Protein AF-0000000066675017 (afdb_homodimer)

Solvent-accessible surface area (backbone atoms only — not comparable to full-atom values): 31216 Å² total; per-residue (Å²): 115,71,67,62,35,51,51,37,35,22,62,74,67,53,55,59,50,81,56,66,42,40,78,42,68,39,85,87,77,62,44,49,36,64,34,86,53,83,74,54,89,58,49,46,47,45,72,41,55,27,87,86,66,33,41,26,35,33,41,37,34,70,38,98,78,40,73,40,33,34,42,41,32,57,40,49,80,50,38,62,60,73,40,48,69,58,49,56,50,49,28,65,74,60,41,21,22,38,38,37,54,26,43,29,43,19,45,77,12,36,66,62,58,34,75,69,43,35,43,34,41,48,52,39,53,53,48,43,39,39,71,74,67,60,48,50,50,61,35,28,30,39,31,8,25,31,63,12,25,34,39,39,36,56,50,42,41,65,49,74,64,36,47,28,37,38,33,36,45,26,54,38,24,54,55,55,50,36,34,89,65,91,68,86,55,91,85,49,42,49,54,35,67,65,33,41,62,55,28,82,36,42,35,35,33,35,29,17,72,52,16,80,69,53,50,41,65,30,35,52,51,51,48,68,53,31,72,34,63,42,84,63,45,75,39,81,76,18,34,70,87,48,47,80,76,38,71,64,43,60,54,50,50,44,51,49,52,51,51,48,51,54,50,46,69,75,53,63,78,71,86,76,77,74,76,65,66,82,67,75,74,64,84,79,58,68,67,80,70,77,71,85,124,116,74,66,62,36,49,49,38,35,22,63,74,67,54,56,58,50,80,56,68,44,40,77,43,65,38,84,87,78,61,43,49,36,64,34,84,52,83,74,54,89,59,49,47,48,46,71,43,56,28,87,85,66,34,42,24,36,31,40,37,34,70,40,97,78,39,74,39,34,36,42,40,31,57,40,49,80,52,38,60,60,74,41,48,68,56,50,56,50,49,30,66,74,60,41,20,21,37,36,37,54,28,44,28,43,19,44,77,13,35,65,62,60,33,74,68,43,34,45,34,40,48,51,40,52,52,47,43,39,38,70,75,67,61,48,51,51,61,36,27,28,39,30,8,25,31,62,13,26,34,38,39,36,57,49,41,39,65,49,74,64,37,48,27,37,38,34,36,45,26,54,39,25,54,55,54,51,38,35,89,65,91,68,88,55,90,85,49,42,50,57,35,69,65,32,42,61,54,28,81,37,42,34,34,35,34,28,17,71,51,16,81,68,54,51,43,65,30,35,54,50,51,50,68,52,34,74,34,64,41,86,62,44,75,37,81,76,19,34,71,86,48,48,80,78,38,72,65,44,60,53,49,50,45,52,49,52,52,52,48,50,54,48,46,69,74,53,62,78,71,87,77,77,74,76,64,66,80,67,77,73,65,85,78,58,68,67,80,68,79,68,86,122

Structure (mmCIF, N/CA/C/O backbone):
data_AF-0000000066675017-model_v1
#
loop_
_entity.id
_entity.type
_entity.pdbx_description
1 polymer 'Alpha/beta-Hydrolases superfamily protein'
#
loop_
_atom_site.group_PDB
_atom_site.id
_atom_site.type_symbol
_atom_site.label_atom_id
_atom_site.label_alt_id
_atom_site.label_comp_id
_atom_site.label_asym_id
_atom_site.label_entity_id
_atom_site.label_seq_id
_atom_site.pdbx_PDB_ins_code
_atom_site.Cartn_x
_atom_site.Cartn_y
_atom_site.Cartn_z
_atom_site.occupancy
_atom_site.B_iso_or_equiv
_atom_site.auth_seq_id
_atom_site.auth_comp_id
_atom_site.auth_asym_id
_atom_site.auth_atom_id
_atom_site.pdbx_PDB_model_num
ATOM 1 N N . MET A 1 1 ? 15.07 6.625 -14.461 1 28.53 1 MET A N 1
ATOM 2 C CA . MET A 1 1 ? 13.773 7.129 -14.023 1 28.53 1 MET A CA 1
ATOM 3 C C . MET A 1 1 ? 12.766 5.992 -13.867 1 28.53 1 MET A C 1
ATOM 5 O O . MET A 1 1 ? 11.938 6.012 -12.953 1 28.53 1 MET A O 1
ATOM 9 N N . GLY A 1 2 ? 12.914 4.969 -14.766 1 36.34 2 GLY A N 1
ATOM 10 C CA . GLY A 1 2 ? 12.109 3.756 -14.812 1 36.34 2 GLY A CA 1
ATOM 11 C C . GLY A 1 2 ? 12.32 2.861 -13.602 1 36.34 2 GLY A C 1
ATOM 12 O O . GLY A 1 2 ? 11.367 2.25 -13.109 1 36.34 2 GLY A O 1
ATOM 13 N N . ASN A 1 3 ? 13.562 2.791 -13.148 1 41.06 3 ASN A N 1
ATOM 14 C CA . ASN A 1 3 ? 13.992 1.862 -12.109 1 41.06 3 ASN A CA 1
ATOM 15 C C . ASN A 1 3 ? 13.539 2.314 -10.727 1 41.06 3 ASN A C 1
ATOM 17 O O . ASN A 1 3 ? 13.188 1.488 -9.883 1 41.06 3 ASN A O 1
ATOM 21 N N . VAL A 1 4 ? 13.523 3.695 -10.5 1 43.34 4 VAL A N 1
ATOM 22 C CA . VAL A 1 4 ? 13.172 4.25 -9.203 1 43.34 4 VAL A CA 1
ATOM 23 C C . VAL A 1 4 ? 11.68 4.055 -8.938 1 43.34 4 VAL A C 1
ATOM 25 O O . VAL A 1 4 ? 11.273 3.764 -7.809 1 43.34 4 VAL A O 1
ATOM 28 N N . THR A 1 5 ? 10.883 4.211 -10.07 1 44.59 5 THR A N 1
ATOM 29 C CA . THR A 1 5 ? 9.43 4.059 -9.992 1 44.59 5 THR A CA 1
ATOM 30 C C . THR A 1 5 ? 9.062 2.646 -9.555 1 44.59 5 THR A C 1
ATOM 32 O O . THR A 1 5 ? 8.172 2.465 -8.711 1 44.59 5 THR A O 1
ATOM 35 N N . SER A 1 6 ? 9.906 1.671 -10.086 1 55.16 6 SER A N 1
ATOM 36 C CA . SER A 1 6 ? 9.641 0.267 -9.797 1 55.16 6 SER A CA 1
ATOM 37 C C . SER A 1 6 ? 9.93 -0.055 -8.328 1 55.16 6 SER A C 1
ATOM 39 O O . SER A 1 6 ? 9.211 -0.837 -7.707 1 55.16 6 SER A O 1
ATOM 41 N N . ASN A 1 7 ? 10.75 0.825 -7.793 1 63.16 7 ASN A N 1
ATOM 42 C CA . ASN A 1 7 ? 11.172 0.498 -6.438 1 63.16 7 ASN A CA 1
ATOM 43 C C . ASN A 1 7 ? 10.156 0.963 -5.402 1 63.16 7 ASN A C 1
ATOM 45 O O . ASN A 1 7 ? 9.852 0.242 -4.449 1 63.16 7 ASN A O 1
ATOM 49 N N . MET A 1 8 ? 9.539 2.107 -5.727 1 66.19 8 MET A N 1
ATOM 50 C CA . MET A 1 8 ? 8.578 2.604 -4.75 1 66.19 8 MET A CA 1
ATOM 51 C C . MET A 1 8 ? 7.289 1.788 -4.785 1 66.19 8 MET A C 1
ATOM 53 O O . MET A 1 8 ? 6.773 1.382 -3.742 1 66.19 8 MET A O 1
ATOM 57 N N . ALA A 1 9 ? 6.879 1.534 -6.004 1 72.94 9 ALA A N 1
ATOM 58 C CA . ALA A 1 9 ? 5.672 0.721 -6.141 1 72.94 9 ALA A CA 1
ATOM 59 C C . ALA A 1 9 ? 5.855 -0.646 -5.488 1 72.94 9 ALA A C 1
ATOM 61 O O . ALA A 1 9 ? 4.934 -1.169 -4.855 1 72.94 9 ALA A O 1
ATOM 62 N N . ALA A 1 10 ? 7.051 -1.146 -5.59 1 76.44 10 ALA A N 1
ATOM 63 C CA . ALA A 1 10 ? 7.359 -2.455 -5.02 1 76.44 10 ALA A CA 1
ATOM 64 C C . ALA A 1 10 ? 7.227 -2.432 -3.498 1 76.44 10 ALA A C 1
ATOM 66 O O . ALA A 1 10 ? 6.73 -3.389 -2.898 1 76.44 10 ALA A O 1
ATOM 67 N N . LYS A 1 11 ? 7.641 -1.407 -2.959 1 74.25 11 LYS A N 1
ATOM 68 C CA . LYS A 1 11 ? 7.594 -1.283 -1.504 1 74.25 11 LYS A CA 1
ATOM 69 C C . LYS A 1 11 ? 6.152 -1.339 -0.997 1 74.25 11 LYS A C 1
ATOM 71 O O . LYS A 1 11 ? 5.898 -1.816 0.111 1 74.25 11 LYS A O 1
ATOM 76 N N . PHE A 1 12 ? 5.305 -0.981 -1.911 1 73.56 12 PHE A N 1
ATOM 77 C CA . PHE A 1 12 ? 3.908 -0.924 -1.495 1 73.56 12 PHE A CA 1
ATOM 78 C C . PHE A 1 12 ? 3.139 -2.135 -2.012 1 73.56 12 PHE A C 1
ATOM 80 O O . PHE A 1 12 ? 2.016 -2.395 -1.575 1 73.56 12 PHE A O 1
ATOM 87 N N . ALA A 1 13 ? 3.793 -2.848 -2.801 1 81 13 ALA A N 1
ATOM 88 C CA . ALA A 1 13 ? 3.125 -3.994 -3.406 1 81 13 ALA A CA 1
ATOM 89 C C . ALA A 1 13 ? 3.475 -5.285 -2.672 1 81 13 ALA A C 1
ATOM 91 O O . ALA A 1 13 ? 2.697 -6.242 -2.682 1 81 13 ALA A O 1
ATOM 92 N N . PHE A 1 14 ? 4.656 -5.312 -2.107 1 88.94 14 PHE A N 1
ATOM 93 C CA . PHE A 1 14 ? 5.145 -6.547 -1.5 1 88.94 14 PHE A CA 1
ATOM 94 C C . PHE A 1 14 ? 5.281 -6.387 0.01 1 88.94 14 PHE A C 1
ATOM 96 O O . PHE A 1 14 ? 5.984 -5.496 0.487 1 88.94 14 PHE A O 1
ATOM 103 N N . PHE A 1 15 ? 4.648 -7.254 0.726 1 84.06 15 PHE A N 1
ATOM 104 C CA . PHE A 1 15 ? 4.676 -7.25 2.184 1 84.06 15 PHE A CA 1
ATOM 105 C C . PHE A 1 15 ? 5.074 -8.617 2.725 1 84.06 15 PHE A C 1
ATOM 107 O O . PHE A 1 15 ? 4.281 -9.281 3.387 1 84.06 15 PHE A O 1
ATOM 114 N N . PRO A 1 16 ? 6.297 -8.977 2.535 1 91.94 16 PRO A N 1
ATOM 115 C CA . PRO A 1 16 ? 6.703 -10.266 3.09 1 91.94 16 PRO A CA 1
ATOM 116 C C . PRO A 1 16 ? 6.547 -10.336 4.605 1 91.94 16 PRO A C 1
ATOM 118 O O . PRO A 1 16 ? 6.914 -9.391 5.312 1 91.94 16 PRO A O 1
ATOM 121 N N . PRO A 1 17 ? 6.012 -11.422 5.098 1 90.19 17 PRO A N 1
ATOM 122 C CA . PRO A 1 17 ? 6.039 -11.609 6.551 1 90.19 17 PRO A CA 1
ATOM 123 C C . PRO A 1 17 ? 7.441 -11.898 7.082 1 90.19 17 PRO A C 1
ATOM 125 O O . PRO A 1 17 ? 8.352 -12.203 6.305 1 90.19 17 PRO A O 1
ATOM 128 N N . PRO A 1 18 ? 7.508 -11.703 8.406 1 90.56 18 PRO A N 1
ATOM 129 C CA . PRO A 1 18 ? 8.742 -12.273 8.945 1 90.56 18 PRO A CA 1
ATOM 130 C C . PRO A 1 18 ? 8.922 -13.75 8.594 1 90.56 18 PRO A C 1
ATOM 132 O O . PRO A 1 18 ? 7.949 -14.508 8.578 1 90.56 18 PRO A O 1
ATOM 135 N N . PRO A 1 19 ? 10.164 -14.062 8.258 1 94.19 19 PRO A N 1
ATOM 136 C CA . PRO A 1 19 ? 10.383 -15.453 7.859 1 94.19 19 PRO A CA 1
ATOM 137 C C . PRO A 1 19 ? 9.891 -16.453 8.906 1 94.19 19 PRO A C 1
ATOM 139 O O . PRO A 1 19 ? 10.133 -16.266 10.102 1 94.19 19 PRO A O 1
ATOM 142 N N . THR A 1 20 ? 9.281 -17.531 8.453 1 94 20 THR A N 1
ATOM 143 C CA . THR A 1 20 ? 8.719 -18.5 9.383 1 94 20 THR A CA 1
ATOM 144 C C . THR A 1 20 ? 9.57 -19.766 9.406 1 94 20 THR A C 1
ATOM 146 O O . THR A 1 20 ? 9.234 -20.734 10.102 1 94 20 THR A O 1
ATOM 149 N N . TYR A 1 21 ? 10.586 -19.828 8.633 1 93.69 21 TYR A N 1
ATOM 150 C CA . TYR A 1 21 ? 11.508 -20.969 8.578 1 93.69 21 TYR A CA 1
ATOM 151 C C . TYR A 1 21 ? 12.914 -20.5 8.227 1 93.69 21 TYR A C 1
ATOM 153 O O . TYR A 1 21 ? 13.133 -19.344 7.891 1 93.69 21 TYR A O 1
ATOM 161 N N . ASP A 1 22 ? 13.844 -21.438 8.43 1 93.06 22 ASP A N 1
ATOM 162 C CA . ASP A 1 22 ? 15.211 -21.266 7.945 1 93.06 22 ASP A CA 1
ATOM 163 C C . ASP A 1 22 ? 15.672 -22.5 7.176 1 93.06 22 ASP A C 1
ATOM 165 O O . ASP A 1 22 ? 14.953 -23.516 7.117 1 93.06 22 ASP A O 1
ATOM 169 N N . VAL A 1 23 ? 16.828 -22.281 6.492 1 94.06 23 VAL A N 1
ATOM 170 C CA . VAL A 1 23 ? 17.344 -23.391 5.695 1 94.06 23 VAL A CA 1
ATOM 171 C C . VAL A 1 23 ? 18.719 -23.812 6.223 1 94.06 23 VAL A C 1
ATOM 173 O O . VAL A 1 23 ? 19.562 -22.969 6.508 1 94.06 23 VAL A O 1
ATOM 176 N N . GLY A 1 24 ? 18.844 -25.062 6.453 1 91.31 24 GLY A N 1
ATOM 177 C CA . GLY A 1 24 ? 20.109 -25.672 6.832 1 91.31 24 GLY A CA 1
ATOM 178 C C . GLY A 1 24 ? 20.453 -26.891 6.016 1 91.31 24 GLY A C 1
ATOM 179 O O . GLY A 1 24 ? 19.672 -27.328 5.164 1 91.31 24 GLY A O 1
ATOM 180 N N . LYS A 1 25 ? 21.688 -27.375 6.227 1 90.5 25 LYS A N 1
ATOM 181 C CA . LYS A 1 25 ? 22.141 -28.578 5.539 1 90.5 25 LYS A CA 1
ATOM 182 C C . LYS A 1 25 ? 22.094 -29.797 6.465 1 90.5 25 LYS A C 1
ATOM 184 O O . LYS A 1 25 ? 22.484 -29.703 7.633 1 90.5 25 LYS A O 1
ATOM 189 N N . ASP A 1 26 ? 21.453 -30.797 5.883 1 85.56 26 ASP A N 1
ATOM 190 C CA . ASP A 1 26 ? 21.5 -32.062 6.605 1 85.56 26 ASP A CA 1
ATOM 191 C C . ASP A 1 26 ? 22.922 -32.594 6.668 1 85.56 26 ASP A C 1
ATOM 193 O O . ASP A 1 26 ? 23.578 -32.75 5.637 1 85.56 26 ASP A O 1
ATOM 197 N N . GLU A 1 27 ? 23.422 -32.906 7.785 1 86.88 27 GLU A N 1
ATOM 198 C CA . GLU A 1 27 ? 24.812 -33.312 7.977 1 86.88 27 GLU A CA 1
ATOM 199 C C . GLU A 1 27 ? 25.078 -34.656 7.312 1 86.88 27 GLU A C 1
ATOM 201 O O . GLU A 1 27 ? 26.172 -34.906 6.82 1 86.88 27 GLU A O 1
ATOM 206 N N . GLU A 1 28 ? 24.156 -35.531 7.281 1 87.31 28 GLU A N 1
ATOM 207 C CA . GLU A 1 28 ? 24.328 -36.875 6.758 1 87.31 28 GLU A CA 1
ATOM 208 C C . GLU A 1 28 ? 24.188 -36.906 5.238 1 87.31 28 GLU A C 1
ATOM 210 O O . GLU A 1 28 ? 25.016 -37.5 4.543 1 87.31 28 GLU A O 1
ATOM 215 N N . THR A 1 29 ? 23.219 -36.25 4.652 1 86.06 29 THR A N 1
ATOM 216 C CA . THR A 1 29 ? 22.891 -36.375 3.236 1 86.06 29 THR A CA 1
ATOM 217 C C . THR A 1 29 ? 23.406 -35.188 2.451 1 86.06 29 THR A C 1
ATOM 219 O O . THR A 1 29 ? 23.547 -35.25 1.227 1 86.06 29 THR A O 1
ATOM 222 N N . GLY A 1 30 ? 23.672 -34.125 3.188 1 88.25 30 GLY A N 1
ATOM 223 C CA . GLY A 1 30 ? 24.109 -32.906 2.529 1 88.25 30 GLY A CA 1
ATOM 224 C C . GLY A 1 30 ? 22.984 -32.156 1.867 1 88.25 30 GLY A C 1
ATOM 225 O O . GLY A 1 30 ? 23.203 -31.094 1.259 1 88.25 30 GLY A O 1
ATOM 226 N N . LYS A 1 31 ? 21.812 -32.656 2.01 1 89.75 31 LYS A N 1
ATOM 227 C CA . LYS A 1 31 ? 20.656 -32.031 1.379 1 89.75 31 LYS A CA 1
ATOM 228 C C . LYS A 1 31 ? 20.156 -30.859 2.211 1 89.75 31 LYS A C 1
ATOM 230 O O . LYS A 1 31 ? 20.312 -30.844 3.434 1 89.75 31 LYS A O 1
ATOM 235 N N . LEU A 1 32 ? 19.578 -29.922 1.501 1 92.94 32 LEU A N 1
ATOM 236 C CA . LEU A 1 32 ? 18.984 -28.781 2.199 1 92.94 32 LEU A CA 1
ATOM 237 C C . LEU A 1 32 ? 17.688 -29.188 2.889 1 92.94 32 LEU A C 1
ATOM 239 O O . LEU A 1 32 ? 16.922 -30 2.363 1 92.94 32 LEU A O 1
ATOM 243 N N . MET A 1 33 ? 17.516 -28.594 4.035 1 90.69 33 MET A N 1
ATOM 244 C CA . MET A 1 33 ? 16.281 -28.875 4.781 1 90.69 33 MET A CA 1
ATOM 245 C C . MET A 1 33 ? 15.812 -27.609 5.512 1 90.69 33 MET A C 1
ATOM 247 O O . MET A 1 33 ? 16.594 -26.703 5.773 1 90.69 33 MET A O 1
ATOM 251 N N . PHE A 1 34 ? 14.484 -27.625 5.754 1 90.62 34 PHE A N 1
ATOM 252 C CA . PHE A 1 34 ? 13.969 -26.531 6.582 1 90.62 34 PHE A CA 1
ATOM 253 C C . PHE A 1 34 ? 14.391 -26.719 8.031 1 90.62 34 PHE A C 1
ATOM 255 O O . PHE A 1 34 ? 14.43 -27.844 8.539 1 90.62 34 PHE A O 1
ATOM 262 N N . THR A 1 35 ? 14.719 -25.672 8.578 1 85.81 35 THR A N 1
ATOM 263 C CA . THR A 1 35 ? 14.953 -25.656 10.016 1 85.81 35 THR A CA 1
ATOM 264 C C . THR A 1 35 ? 13.969 -24.719 10.711 1 85.81 35 THR A C 1
ATOM 266 O O . THR A 1 35 ? 13.547 -23.719 10.133 1 85.81 35 THR A O 1
ATOM 269 N N . GLY A 1 36 ? 13.477 -25.094 11.852 1 77.25 36 GLY A N 1
ATOM 270 C CA . GLY A 1 36 ? 12.539 -24.266 12.602 1 77.25 36 GLY A CA 1
ATOM 271 C C . GLY A 1 36 ? 11.109 -24.781 12.523 1 77.25 36 GLY A C 1
ATOM 272 O O . GLY A 1 36 ? 10.227 -24.281 13.219 1 77.25 36 GLY A O 1
ATOM 273 N N . ILE A 1 37 ? 10.922 -25.641 11.547 1 80.5 37 ILE A N 1
ATOM 274 C CA . ILE A 1 37 ? 9.633 -26.312 11.445 1 80.5 37 ILE A CA 1
ATOM 275 C C . ILE A 1 37 ? 9.844 -27.812 11.289 1 80.5 37 ILE A C 1
ATOM 277 O O . ILE A 1 37 ? 10.961 -28.266 11.039 1 80.5 37 ILE A O 1
ATOM 281 N N . THR A 1 38 ? 8.805 -28.547 11.461 1 74.44 38 THR A N 1
ATOM 282 C CA . THR A 1 38 ? 8.891 -30 11.359 1 74.44 38 THR A CA 1
ATOM 283 C C . THR A 1 38 ? 9.219 -30.422 9.938 1 74.44 38 THR A C 1
ATOM 285 O O . THR A 1 38 ? 8.5 -30.078 8.992 1 74.44 38 THR A O 1
ATOM 288 N N . PRO A 1 39 ? 10.336 -31.016 9.875 1 67.38 39 PRO A N 1
ATOM 289 C CA . PRO A 1 39 ? 10.703 -31.484 8.539 1 67.38 39 PRO A CA 1
ATOM 290 C C . PRO A 1 39 ? 9.695 -32.469 7.957 1 67.38 39 PRO A C 1
ATOM 292 O O . PRO A 1 39 ? 9.133 -33.281 8.695 1 67.38 39 PRO A O 1
ATOM 295 N N . GLU A 1 40 ? 9.391 -32.219 6.785 1 74.69 40 GLU A N 1
ATOM 296 C CA . GLU A 1 40 ? 8.547 -33.156 6.059 1 74.69 40 GLU A CA 1
ATOM 297 C C . GLU A 1 40 ? 9.367 -34.031 5.117 1 74.69 40 GLU A C 1
ATOM 299 O O . GLU A 1 40 ? 10.062 -33.531 4.234 1 74.69 40 GLU A O 1
ATOM 304 N N . LYS A 1 41 ? 9.312 -35.281 5.281 1 72 41 LYS A N 1
ATOM 305 C CA . LYS A 1 41 ? 10.133 -36.25 4.543 1 72 41 LYS A CA 1
ATOM 306 C C . LYS A 1 41 ? 9.82 -36.188 3.049 1 72 41 LYS A C 1
ATOM 308 O O . LYS A 1 41 ? 10.695 -36.469 2.221 1 72 41 LYS A O 1
ATOM 313 N N . SER A 1 42 ? 8.711 -35.844 2.699 1 78.31 42 SER A N 1
ATOM 314 C CA . SER A 1 42 ? 8.297 -35.906 1.3 1 78.31 42 SER A CA 1
ATOM 315 C C . SER A 1 42 ? 8.617 -34.594 0.586 1 78.31 42 SER A C 1
ATOM 317 O O . SER A 1 42 ? 8.219 -34.406 -0.562 1 78.31 42 SER A O 1
ATOM 319 N N . MET A 1 43 ? 9.43 -33.844 1.238 1 90.19 43 MET A N 1
ATOM 320 C CA . MET A 1 43 ? 9.68 -32.531 0.675 1 90.19 43 MET A CA 1
ATOM 321 C C . MET A 1 43 ? 11.164 -32.312 0.384 1 90.19 43 MET A C 1
ATOM 323 O O . MET A 1 43 ? 12.008 -32.562 1.253 1 90.19 43 MET A O 1
ATOM 327 N N . ASP A 1 44 ? 11.539 -32.062 -0.85 1 94.19 44 ASP A N 1
ATOM 328 C CA . ASP A 1 44 ? 12.898 -31.672 -1.224 1 94.19 44 ASP A CA 1
ATOM 329 C C . ASP A 1 44 ? 13.055 -30.156 -1.246 1 94.19 44 ASP A C 1
ATOM 331 O O . ASP A 1 44 ? 12.219 -29.453 -1.81 1 94.19 44 ASP A O 1
ATOM 335 N N . VAL A 1 45 ? 14.109 -29.688 -0.646 1 96.12 45 VAL A N 1
ATOM 336 C CA . VAL A 1 45 ? 14.383 -28.266 -0.589 1 96.12 45 VAL A CA 1
ATOM 337 C C . VAL A 1 45 ? 15.484 -27.906 -1.584 1 96.12 45 VAL A C 1
ATOM 339 O O . VAL A 1 45 ? 16.5 -28.594 -1.66 1 96.12 45 VAL A O 1
ATOM 342 N N . HIS A 1 46 ? 15.266 -26.859 -2.367 1 97.31 46 HIS A N 1
ATOM 343 C CA . HIS A 1 46 ? 16.234 -26.375 -3.346 1 97.31 46 HIS A CA 1
ATOM 344 C C . HIS A 1 46 ? 16.578 -24.922 -3.102 1 97.31 46 HIS A C 1
ATOM 346 O O . HIS A 1 46 ? 15.742 -24.156 -2.6 1 97.31 46 HIS A O 1
ATOM 352 N N . GLN A 1 47 ? 17.75 -24.5 -3.314 1 98.19 47 GLN A N 1
ATOM 353 C CA . GLN A 1 47 ? 18.188 -23.125 -3.475 1 98.19 47 GLN A CA 1
ATOM 354 C C . GLN A 1 47 ? 18.594 -22.828 -4.914 1 98.19 47 GLN A C 1
ATOM 356 O O . GLN A 1 47 ? 19.531 -23.438 -5.434 1 98.19 47 GLN A O 1
ATOM 361 N N . LEU A 1 48 ? 17.922 -21.953 -5.566 1 98.75 48 LEU A N 1
ATOM 362 C CA . LEU A 1 48 ? 18.094 -21.734 -6.996 1 98.75 48 LEU A CA 1
ATOM 363 C C . LEU A 1 48 ? 18.625 -20.312 -7.27 1 98.75 48 LEU A C 1
ATOM 365 O O . LEU A 1 48 ? 18.125 -19.344 -6.688 1 98.75 48 LEU A O 1
ATOM 369 N N . THR A 1 49 ? 19.578 -20.188 -8.164 1 98.69 49 THR A N 1
ATOM 370 C CA . THR A 1 49 ? 20.094 -18.891 -8.578 1 98.69 49 THR A CA 1
ATOM 371 C C . THR A 1 49 ? 19.266 -18.328 -9.734 1 98.69 49 THR A C 1
ATOM 373 O O . THR A 1 49 ? 19.031 -19.016 -10.727 1 98.69 49 THR A O 1
ATOM 376 N N . THR A 1 50 ? 18.844 -17.109 -9.562 1 98.62 50 THR A N 1
ATOM 377 C CA . THR A 1 50 ? 18.031 -16.484 -10.602 1 98.62 50 THR A CA 1
ATOM 378 C C . THR A 1 50 ? 18.891 -15.656 -11.547 1 98.62 50 THR A C 1
ATOM 380 O O . THR A 1 50 ? 20.094 -15.484 -11.312 1 98.62 50 THR A O 1
ATOM 383 N N . LYS A 1 51 ? 18.281 -15.086 -12.602 1 98.06 51 LYS A N 1
ATOM 384 C CA . LYS A 1 51 ? 18.969 -14.273 -13.602 1 98.06 51 LYS A CA 1
ATOM 385 C C . LYS A 1 51 ? 19.578 -13.023 -12.977 1 98.06 51 LYS A C 1
ATOM 387 O O . LYS A 1 51 ? 20.578 -12.508 -13.461 1 98.06 51 LYS A O 1
ATOM 392 N N . SER A 1 52 ? 19 -12.57 -11.922 1 97.12 52 SER A N 1
ATOM 393 C CA . SER A 1 52 ? 19.5 -11.367 -11.266 1 97.12 52 SER A CA 1
ATOM 394 C C . SER A 1 52 ? 20.562 -11.695 -10.227 1 97.12 52 SER A C 1
ATOM 396 O O . SER A 1 52 ? 21.109 -10.805 -9.578 1 97.12 52 SER A O 1
ATOM 398 N N . GLY A 1 53 ? 20.812 -12.938 -10.023 1 98.38 53 GLY A N 1
ATOM 399 C CA . GLY A 1 53 ? 21.844 -13.352 -9.078 1 98.38 53 GLY A CA 1
ATOM 400 C C . GLY A 1 53 ? 21.297 -13.625 -7.688 1 98.38 53 GLY A C 1
ATOM 401 O O . GLY A 1 53 ? 22.047 -14 -6.781 1 98.38 53 GLY A O 1
ATOM 402 N N . ASN A 1 54 ? 20.031 -13.477 -7.484 1 98.5 54 ASN A N 1
ATOM 403 C CA . ASN A 1 54 ? 19.422 -13.812 -6.207 1 98.5 54 ASN A CA 1
ATOM 404 C C . ASN A 1 54 ? 19.328 -15.32 -6.012 1 98.5 54 ASN A C 1
ATOM 406 O O . ASN A 1 54 ? 19.344 -16.078 -6.984 1 98.5 54 ASN A O 1
ATOM 410 N N . LYS A 1 55 ? 19.312 -15.742 -4.75 1 98.69 55 LYS A N 1
ATOM 411 C CA . LYS A 1 55 ? 19.094 -17.141 -4.383 1 98.69 55 LYS A CA 1
ATOM 412 C C . LYS A 1 55 ? 17.703 -17.359 -3.814 1 98.69 55 LYS A C 1
ATOM 414 O O . LYS A 1 55 ? 17.406 -16.922 -2.697 1 98.69 55 LYS A O 1
ATOM 419 N N . VAL A 1 56 ? 16.891 -18.109 -4.523 1 98.75 56 VAL A N 1
ATOM 420 C CA . VAL A 1 56 ? 15.516 -18.312 -4.094 1 98.75 56 VAL A CA 1
ATOM 421 C C . VAL A 1 56 ? 15.336 -19.75 -3.596 1 98.75 56 VAL A C 1
ATOM 423 O O . VAL A 1 56 ? 15.883 -20.688 -4.176 1 98.75 56 VAL A O 1
ATOM 426 N N . ILE A 1 57 ? 14.555 -19.891 -2.545 1 98.56 57 ILE A N 1
ATOM 427 C CA . ILE A 1 57 ? 14.273 -21.188 -1.956 1 98.56 57 ILE A CA 1
ATOM 428 C C . ILE A 1 57 ? 13.016 -21.781 -2.588 1 98.56 57 ILE A C 1
ATOM 430 O O . ILE A 1 57 ? 12 -21.094 -2.729 1 98.56 57 ILE A O 1
ATOM 434 N N . ALA A 1 58 ? 13.078 -23.016 -3.02 1 98.56 58 ALA A N 1
ATOM 435 C CA . ALA A 1 58 ? 11.938 -23.75 -3.574 1 98.56 58 ALA A CA 1
ATOM 436 C C . ALA A 1 58 ? 11.773 -25.094 -2.895 1 98.56 58 ALA A C 1
ATOM 438 O O . ALA A 1 58 ? 12.75 -25.688 -2.418 1 98.56 58 ALA A O 1
ATOM 439 N N . THR A 1 59 ? 10.547 -25.562 -2.816 1 97.56 59 THR A N 1
ATOM 440 C CA . THR A 1 59 ? 10.266 -26.891 -2.264 1 97.56 59 THR A CA 1
ATOM 441 C C . THR A 1 59 ? 9.5 -27.734 -3.273 1 97.56 59 THR A C 1
ATOM 443 O O . THR A 1 59 ? 8.617 -27.234 -3.975 1 97.56 59 THR A O 1
ATOM 446 N N . PHE A 1 60 ? 9.898 -28.984 -3.354 1 97.5 60 PHE A N 1
ATOM 447 C CA . PHE A 1 60 ? 9.227 -29.969 -4.207 1 97.5 60 PHE A CA 1
ATOM 448 C C . PHE A 1 60 ? 8.594 -31.078 -3.369 1 97.5 60 PHE A C 1
ATOM 450 O O . PHE A 1 60 ? 9.289 -31.75 -2.605 1 97.5 60 PHE A O 1
ATOM 457 N N . TRP A 1 61 ? 7.309 -31.188 -3.537 1 96.56 61 TRP A N 1
ATOM 458 C CA . TRP A 1 61 ? 6.504 -32.188 -2.859 1 96.56 61 TRP A CA 1
ATOM 459 C C . TRP A 1 61 ? 6.07 -33.281 -3.832 1 96.56 61 TRP A C 1
ATOM 461 O O . TRP A 1 61 ? 5.184 -33.062 -4.66 1 96.56 61 TRP A O 1
ATOM 471 N N . LYS A 1 62 ? 6.609 -34.469 -3.576 1 94.88 62 LYS A N 1
ATOM 472 C CA . LYS A 1 62 ? 6.383 -35.531 -4.527 1 94.88 62 LYS A CA 1
ATOM 473 C C . LYS A 1 62 ? 5.195 -36.406 -4.105 1 94.88 62 LYS A C 1
ATOM 475 O O . LYS A 1 62 ? 5.02 -36.688 -2.92 1 94.88 62 LYS A O 1
ATOM 480 N N . HIS A 1 63 ? 4.445 -36.75 -5.055 1 95 63 HIS A N 1
ATOM 481 C CA . HIS A 1 63 ? 3.424 -37.781 -4.914 1 95 63 HIS A CA 1
ATOM 482 C C . HIS A 1 63 ? 3.748 -39 -5.773 1 95 63 HIS A C 1
ATOM 484 O O . HIS A 1 63 ? 4.074 -38.844 -6.953 1 95 63 HIS A O 1
ATOM 490 N N . PRO A 1 64 ? 3.682 -40.188 -5.246 1 91.69 64 PRO A N 1
ATOM 491 C CA . PRO A 1 64 ? 4.129 -41.375 -5.949 1 91.69 64 PRO A CA 1
ATOM 492 C C . PRO A 1 64 ? 3.334 -41.656 -7.223 1 91.69 64 PRO A C 1
ATOM 494 O O . PRO A 1 64 ? 3.869 -42.219 -8.188 1 91.69 64 PRO A O 1
ATOM 497 N N . PHE A 1 65 ? 2.131 -41.281 -7.301 1 91.19 65 PHE A N 1
ATOM 498 C CA . PHE A 1 65 ? 1.308 -41.594 -8.461 1 91.19 65 PHE A CA 1
ATOM 499 C C . PHE A 1 65 ? 0.859 -40.312 -9.164 1 91.19 65 PHE A C 1
ATOM 501 O O . PHE A 1 65 ? -0.227 -40.281 -9.75 1 91.19 65 PHE A O 1
ATOM 508 N N . SER A 1 66 ? 1.715 -39.312 -9.117 1 92.12 66 SER A N 1
ATOM 509 C CA . SER A 1 66 ? 1.314 -38.031 -9.672 1 92.12 66 SER A CA 1
ATOM 510 C C . SER A 1 66 ? 1.313 -38.062 -11.195 1 92.12 66 SER A C 1
ATOM 512 O O . SER A 1 66 ? 2.195 -38.656 -11.812 1 92.12 66 SER A O 1
ATOM 514 N N . ARG A 1 67 ? 0.283 -37.5 -11.68 1 88.12 67 ARG A N 1
ATOM 515 C CA . ARG A 1 67 ? 0.263 -37.312 -13.133 1 88.12 67 ARG A CA 1
ATOM 516 C C . ARG A 1 67 ? 0.726 -35.906 -13.508 1 88.12 67 ARG A C 1
ATOM 518 O O . ARG A 1 67 ? 1.309 -35.719 -14.578 1 88.12 67 ARG A O 1
ATOM 525 N N . PHE A 1 68 ? 0.377 -34.969 -12.742 1 97.75 68 PHE A N 1
ATOM 526 C CA . PHE A 1 68 ? 0.718 -33.594 -13.031 1 97.75 68 PHE A CA 1
ATOM 527 C C . PHE A 1 68 ? 1.549 -33 -11.906 1 97.75 68 PHE A C 1
ATOM 529 O O . PHE A 1 68 ? 1.595 -33.531 -10.805 1 97.75 68 PHE A O 1
ATOM 536 N N . THR A 1 69 ? 2.264 -31.938 -12.211 1 98.62 69 THR A N 1
ATOM 537 C CA . THR A 1 69 ? 2.988 -31.125 -11.25 1 98.62 69 THR A CA 1
ATOM 538 C C . THR A 1 69 ? 2.406 -29.703 -11.188 1 98.62 69 THR A C 1
ATOM 540 O O . THR A 1 69 ? 2.281 -29.047 -12.219 1 98.62 69 THR A O 1
ATOM 543 N N . LEU A 1 70 ? 1.997 -29.328 -10.008 1 98.81 70 LEU A N 1
ATOM 544 C CA . LEU A 1 70 ? 1.523 -27.984 -9.758 1 98.81 70 LEU A CA 1
ATOM 545 C C . LEU A 1 70 ? 2.686 -27.047 -9.414 1 98.81 70 LEU A C 1
ATOM 547 O O . LEU A 1 70 ? 3.396 -27.266 -8.43 1 98.81 70 LEU A O 1
ATOM 551 N N . LEU A 1 71 ? 2.957 -26.078 -10.242 1 98.94 71 LEU A N 1
ATOM 552 C CA . LEU A 1 71 ? 3.867 -25 -9.883 1 98.94 71 LEU A CA 1
ATOM 553 C C . LEU A 1 71 ? 3.109 -23.844 -9.234 1 98.94 71 LEU A C 1
ATOM 555 O O . LEU A 1 71 ? 2.432 -23.078 -9.93 1 98.94 71 LEU A O 1
ATOM 559 N N . TYR A 1 72 ? 3.254 -23.719 -7.949 1 98.88 72 TYR A N 1
ATOM 560 C CA . TYR A 1 72 ? 2.412 -22.875 -7.109 1 98.88 72 TYR A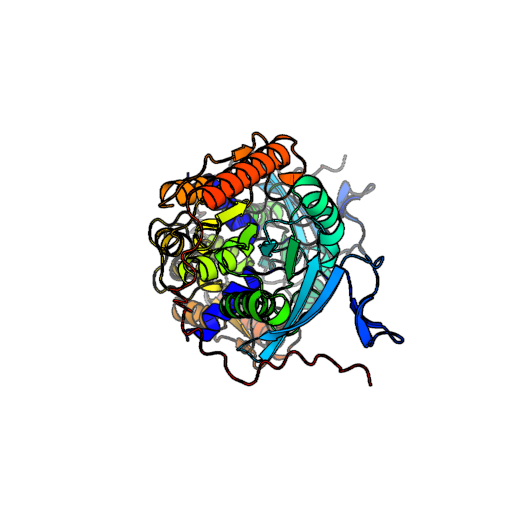 CA 1
ATOM 561 C C . TYR A 1 72 ? 3.127 -21.578 -6.75 1 98.88 72 TYR A C 1
ATOM 563 O O . TYR A 1 72 ? 4.121 -21.594 -6.02 1 98.88 72 TYR A O 1
ATOM 571 N N . SER A 1 73 ? 2.631 -20.453 -7.242 1 98.88 73 SER A N 1
ATOM 572 C CA . SER A 1 73 ? 3.066 -19.125 -6.824 1 98.88 73 SER A CA 1
ATOM 573 C C . SER A 1 73 ? 2.162 -18.562 -5.73 1 98.88 73 SER A C 1
ATOM 575 O O . SER A 1 73 ? 1.011 -18.203 -5.992 1 98.88 73 SER A O 1
ATOM 577 N N . HIS A 1 74 ? 2.715 -18.438 -4.531 1 98.56 74 HIS A N 1
ATOM 578 C CA . HIS A 1 74 ? 1.9 -18.109 -3.367 1 98.56 74 HIS A CA 1
ATOM 579 C C . HIS A 1 74 ? 1.562 -16.625 -3.328 1 98.56 74 HIS A C 1
ATOM 581 O O . HIS A 1 74 ? 2.074 -15.844 -4.137 1 98.56 74 HIS A O 1
ATOM 587 N N . GLY A 1 75 ? 0.668 -16.266 -2.395 1 97.69 75 GLY A N 1
ATOM 588 C CA . GLY A 1 75 ? 0.238 -14.883 -2.229 1 97.69 75 GLY A CA 1
ATOM 589 C C . GLY A 1 75 ? 1.242 -14.031 -1.473 1 97.69 75 GLY A C 1
ATOM 590 O O . GLY A 1 75 ? 2.289 -14.531 -1.049 1 97.69 75 GLY A O 1
ATOM 591 N N . ASN A 1 76 ? 0.904 -12.812 -1.286 1 94.38 76 ASN A N 1
ATOM 592 C CA . ASN A 1 76 ? 1.828 -11.797 -0.795 1 94.38 76 ASN A CA 1
ATOM 593 C C . ASN A 1 76 ? 2.199 -12.031 0.665 1 94.38 76 ASN A C 1
ATOM 595 O O . ASN A 1 76 ? 3.359 -11.875 1.05 1 94.38 76 ASN A O 1
ATOM 599 N N . ALA A 1 77 ? 1.228 -12.32 1.521 1 91.31 77 ALA A N 1
ATOM 600 C CA . ALA A 1 77 ? 1.429 -12.367 2.967 1 91.31 77 ALA A CA 1
ATOM 601 C C . ALA A 1 77 ? 1.757 -13.781 3.436 1 91.31 77 ALA A C 1
ATOM 603 O O . ALA A 1 77 ? 1.242 -14.234 4.457 1 91.31 77 ALA A O 1
ATOM 604 N N . ALA A 1 78 ? 2.529 -14.477 2.662 1 95.62 78 ALA A N 1
ATOM 605 C CA . ALA A 1 78 ? 2.904 -15.844 3.004 1 95.62 78 ALA A CA 1
ATOM 606 C C . ALA A 1 78 ? 4.352 -16.125 2.615 1 95.62 78 ALA A C 1
ATOM 608 O O . ALA A 1 78 ? 4.961 -15.367 1.863 1 95.62 78 ALA A O 1
ATOM 609 N N . ASP A 1 79 ? 4.883 -17.156 3.24 1 96.81 79 ASP A N 1
ATOM 610 C CA . ASP A 1 79 ? 6.098 -17.797 2.752 1 96.81 79 ASP A CA 1
ATOM 611 C C . ASP A 1 79 ? 5.973 -19.328 2.803 1 96.81 79 ASP A C 1
ATOM 613 O O . ASP A 1 79 ? 4.922 -19.859 3.172 1 96.81 79 ASP A O 1
ATOM 617 N N . LEU A 1 80 ? 6.957 -20.031 2.416 1 97.5 80 LEU A N 1
ATOM 618 C CA . LEU A 1 80 ? 6.887 -21.469 2.25 1 97.5 80 LEU A CA 1
ATOM 619 C C . LEU A 1 80 ? 6.598 -22.156 3.582 1 97.5 80 LEU A C 1
ATOM 621 O O . LEU A 1 80 ? 5.938 -23.203 3.621 1 97.5 80 LEU A O 1
ATOM 625 N N . GLY A 1 81 ? 7.156 -21.609 4.641 1 95.62 81 GLY A N 1
ATOM 626 C CA . GLY A 1 81 ? 6.871 -22.203 5.941 1 95.62 81 GLY A CA 1
ATOM 627 C C . GLY A 1 81 ? 5.395 -22.219 6.277 1 95.62 81 GLY A C 1
ATOM 628 O O . GLY A 1 81 ? 4.895 -23.188 6.848 1 95.62 81 GLY A O 1
ATOM 629 N N . GLN A 1 82 ? 4.695 -21.25 5.879 1 94.88 82 GLN A N 1
ATOM 630 C CA . GLN A 1 82 ? 3.271 -21.125 6.168 1 94.88 82 GLN A CA 1
ATOM 631 C C . GLN A 1 82 ? 2.438 -21.984 5.219 1 94.88 82 GLN A C 1
ATOM 633 O O . GLN A 1 82 ? 1.253 -22.219 5.469 1 94.88 82 GLN A O 1
ATOM 638 N N . MET A 1 83 ? 3.021 -22.438 4.117 1 95.81 83 MET A N 1
ATOM 639 C CA . MET A 1 83 ? 2.275 -23.141 3.078 1 95.81 83 MET A CA 1
ATOM 640 C C . MET A 1 83 ? 2.312 -24.641 3.311 1 95.81 83 MET A C 1
ATOM 642 O O . MET A 1 83 ? 1.588 -25.391 2.656 1 95.81 83 MET A O 1
ATOM 646 N N . VAL A 1 84 ? 3.033 -25.141 4.273 1 94.75 84 VAL A N 1
ATOM 647 C CA . VAL A 1 84 ? 3.334 -26.547 4.457 1 94.75 84 VAL A CA 1
ATOM 648 C C . VAL A 1 84 ? 2.035 -27.344 4.59 1 94.75 84 VAL A C 1
ATOM 650 O O . VAL A 1 84 ? 1.811 -28.312 3.857 1 94.75 84 VAL A O 1
ATOM 653 N N . ASP A 1 85 ? 1.164 -26.938 5.453 1 93.69 85 ASP A N 1
ATOM 654 C CA . ASP A 1 85 ? -0.068 -27.672 5.691 1 93.69 85 ASP A CA 1
ATOM 655 C C . ASP A 1 85 ? -0.939 -27.719 4.438 1 93.69 85 ASP A C 1
ATOM 657 O O . ASP A 1 85 ? -1.547 -28.734 4.129 1 93.69 85 ASP A O 1
ATOM 661 N N . LEU A 1 86 ? -1.002 -26.641 3.803 1 96.38 86 LEU A N 1
ATOM 662 C CA . LEU A 1 86 ? -1.804 -26.562 2.586 1 96.38 86 LEU A CA 1
ATOM 663 C C . LEU A 1 86 ? -1.271 -27.531 1.529 1 96.38 86 LEU A C 1
ATOM 665 O O . LEU A 1 86 ? -2.045 -28.234 0.873 1 96.38 86 LEU A O 1
ATOM 669 N N . PHE A 1 87 ? 0.013 -27.625 1.356 1 96.69 87 PHE A N 1
ATOM 670 C CA . PHE A 1 87 ? 0.61 -28.453 0.316 1 96.69 87 PHE A CA 1
ATOM 671 C C . PHE A 1 87 ? 0.437 -29.938 0.639 1 96.69 87 PHE A C 1
ATOM 673 O O . PHE A 1 87 ? 0.242 -30.75 -0.262 1 96.69 87 PHE A O 1
ATOM 680 N N . ILE A 1 88 ? 0.54 -30.234 1.913 1 94.62 88 ILE A N 1
ATOM 681 C CA . ILE A 1 88 ? 0.267 -31.609 2.318 1 94.62 88 ILE A CA 1
ATOM 682 C C . ILE A 1 88 ? -1.151 -31.984 1.907 1 94.62 88 ILE A C 1
ATOM 684 O O . ILE A 1 88 ? -1.364 -33.062 1.314 1 94.62 88 ILE A O 1
ATOM 688 N N . GLU A 1 89 ? -2.055 -31.109 2.135 1 95.44 89 GLU A N 1
ATOM 689 C CA . GLU A 1 89 ? -3.457 -31.375 1.835 1 95.44 89 GLU A CA 1
ATOM 690 C C . GLU A 1 89 ? -3.699 -31.438 0.329 1 95.44 89 GLU A C 1
ATOM 692 O O . GLU A 1 89 ? -4.328 -32.375 -0.171 1 95.44 89 GLU A O 1
ATOM 697 N N . LEU A 1 90 ? -3.234 -30.469 -0.386 1 97.12 90 LEU A N 1
ATOM 698 C CA . LEU A 1 90 ? -3.453 -30.422 -1.827 1 97.12 90 LEU A CA 1
ATOM 699 C C . LEU A 1 90 ? -2.818 -31.609 -2.523 1 97.12 90 LEU A C 1
ATOM 701 O O . LEU A 1 90 ? -3.426 -32.219 -3.41 1 97.12 90 LEU A O 1
ATOM 705 N N . ARG A 1 91 ? -1.628 -31.938 -2.15 1 96.38 91 ARG A N 1
ATOM 706 C CA . ARG A 1 91 ? -0.933 -33.094 -2.717 1 96.38 91 ARG A CA 1
ATOM 707 C C . ARG A 1 91 ? -1.75 -34.344 -2.537 1 96.38 91 ARG A C 1
ATOM 709 O O . ARG A 1 91 ? -1.919 -35.125 -3.48 1 96.38 91 ARG A O 1
ATOM 716 N N . ALA A 1 92 ? -2.238 -34.531 -1.36 1 94.81 92 ALA A N 1
ATOM 717 C CA . ALA A 1 92 ? -2.988 -35.75 -1.033 1 94.81 92 ALA A CA 1
ATOM 718 C C . ALA A 1 92 ? -4.316 -35.781 -1.784 1 94.81 92 ALA A C 1
ATOM 720 O O . ALA A 1 92 ? -4.668 -36.812 -2.381 1 94.81 92 ALA A O 1
ATOM 721 N N . HIS A 1 93 ? -5.016 -34.719 -1.829 1 96.31 93 HIS A N 1
ATOM 722 C CA . HIS A 1 93 ? -6.375 -34.719 -2.361 1 96.31 93 HIS A CA 1
ATOM 723 C C . HIS A 1 93 ? -6.367 -34.688 -3.885 1 96.31 93 HIS A C 1
ATOM 725 O O . HIS A 1 93 ? -7.27 -35.219 -4.527 1 96.31 93 HIS A O 1
ATOM 731 N N . LEU A 1 94 ? -5.355 -34.062 -4.449 1 97.81 94 LEU A N 1
ATOM 732 C CA . LEU A 1 94 ? -5.344 -33.875 -5.898 1 97.81 94 LEU A CA 1
ATOM 733 C C . LEU A 1 94 ? -4.414 -34.875 -6.559 1 97.81 94 LEU A C 1
ATOM 735 O O . LEU A 1 94 ? -4.418 -35.031 -7.785 1 97.81 94 LEU A O 1
ATOM 739 N N . ARG A 1 95 ? -3.609 -35.594 -5.773 1 96.56 95 ARG A N 1
ATOM 740 C CA . ARG A 1 95 ? -2.648 -36.562 -6.273 1 96.56 95 ARG A CA 1
ATOM 741 C C . ARG A 1 95 ? -1.71 -35.938 -7.301 1 96.56 95 ARG A C 1
ATOM 743 O O . ARG A 1 95 ? -1.554 -36.469 -8.406 1 96.56 95 ARG A O 1
ATOM 750 N N . VAL A 1 96 ? -1.099 -34.844 -6.883 1 97.94 96 VAL A N 1
ATOM 751 C CA . VAL A 1 96 ? -0.174 -34.094 -7.738 1 97.94 96 VAL A CA 1
ATOM 752 C C . VAL A 1 96 ? 1.141 -33.875 -6.996 1 97.94 96 VAL A C 1
ATOM 754 O O . VAL A 1 96 ? 1.178 -33.875 -5.766 1 97.94 96 VAL A O 1
ATOM 757 N N . ASN A 1 97 ? 2.262 -33.719 -7.797 1 97.94 97 ASN A N 1
ATOM 758 C CA . ASN A 1 97 ? 3.436 -33.062 -7.238 1 97.94 97 ASN A CA 1
ATOM 759 C C . ASN A 1 97 ? 3.205 -31.562 -7.07 1 97.94 97 ASN A C 1
ATOM 761 O O . ASN A 1 97 ? 2.414 -30.969 -7.805 1 97.94 97 ASN A O 1
ATOM 765 N N . ILE A 1 98 ? 3.859 -31.016 -6.105 1 98.5 98 ILE A N 1
ATOM 766 C CA . ILE A 1 98 ? 3.779 -29.562 -5.934 1 98.5 98 ILE A CA 1
ATOM 767 C C . ILE A 1 98 ? 5.188 -28.969 -5.855 1 98.5 98 ILE A C 1
ATOM 769 O O . ILE A 1 98 ? 6.023 -29.453 -5.082 1 98.5 98 ILE A O 1
ATOM 773 N N . MET A 1 99 ? 5.496 -28.062 -6.723 1 98.75 99 MET A N 1
ATOM 774 C CA . MET A 1 99 ? 6.664 -27.203 -6.613 1 98.75 99 MET A CA 1
ATOM 775 C C . MET A 1 99 ? 6.254 -25.781 -6.254 1 98.75 99 MET A C 1
ATOM 777 O O . MET A 1 99 ? 5.387 -25.188 -6.902 1 98.75 99 MET A O 1
ATOM 781 N N . SER A 1 100 ? 6.742 -25.25 -5.18 1 98.75 100 SER A N 1
ATOM 782 C CA . SER A 1 100 ? 6.527 -23.844 -4.797 1 98.75 100 SER A CA 1
ATOM 783 C C . SER A 1 100 ? 7.836 -23.172 -4.41 1 98.75 100 SER A C 1
ATOM 785 O O . SER A 1 100 ? 8.875 -23.828 -4.297 1 98.75 100 SER A O 1
ATOM 787 N N . TYR A 1 101 ? 7.785 -21.859 -4.27 1 98.88 101 TYR A N 1
ATOM 788 C CA . TYR A 1 101 ? 9 -21.094 -4.043 1 98.88 101 TYR A CA 1
ATOM 789 C C . TYR A 1 101 ? 8.695 -19.781 -3.338 1 98.88 101 TYR A C 1
ATOM 791 O O . TYR A 1 101 ? 7.574 -19.281 -3.414 1 98.88 101 TYR A O 1
ATOM 799 N N . ASP A 1 102 ? 9.68 -19.344 -2.562 1 98.81 102 ASP A N 1
ATOM 800 C CA . ASP A 1 102 ? 9.625 -17.984 -2.045 1 98.81 102 ASP A CA 1
ATOM 801 C C . ASP A 1 102 ? 10.25 -17 -3.027 1 98.81 102 ASP A C 1
ATOM 803 O O . ASP A 1 102 ? 11.312 -17.266 -3.596 1 98.81 102 ASP A O 1
ATOM 807 N N . TYR A 1 103 ? 9.578 -15.891 -3.229 1 98.69 103 TYR A N 1
ATOM 808 C CA . TYR A 1 103 ? 10.109 -14.836 -4.082 1 98.69 103 TYR A CA 1
ATOM 809 C C . TYR A 1 103 ? 11.383 -14.25 -3.488 1 98.69 103 TYR A C 1
ATOM 811 O O . TYR A 1 103 ? 11.641 -14.383 -2.289 1 98.69 103 TYR A O 1
ATOM 819 N N . SER A 1 104 ? 12.203 -13.625 -4.391 1 98.44 104 SER A N 1
ATOM 820 C CA . SER A 1 104 ? 13.273 -12.781 -3.875 1 98.44 104 SER A CA 1
ATOM 821 C C . SER A 1 104 ? 12.773 -11.883 -2.746 1 98.44 104 SER A C 1
ATOM 823 O O . SER A 1 104 ? 11.727 -11.242 -2.873 1 98.44 104 SER A O 1
ATOM 825 N N . GLY A 1 105 ? 13.508 -12.008 -1.588 1 97.25 105 GLY A N 1
ATOM 826 C CA . GLY A 1 105 ? 13.148 -11.172 -0.453 1 97.25 105 GLY A CA 1
ATOM 827 C C . GLY A 1 105 ? 12.164 -11.828 0.487 1 97.25 105 GLY A C 1
ATOM 828 O O . GLY A 1 105 ? 11.836 -11.281 1.54 1 97.25 105 GLY A O 1
ATOM 829 N N . TYR A 1 106 ? 11.617 -12.945 0.203 1 97.94 106 TYR A N 1
ATOM 830 C CA . TYR A 1 106 ? 10.672 -13.672 1.045 1 97.94 106 TYR A CA 1
ATOM 831 C C . TYR A 1 106 ? 11.352 -14.852 1.732 1 97.94 106 TYR A C 1
ATOM 833 O O . TYR A 1 106 ? 12.227 -15.492 1.151 1 97.94 106 TYR A O 1
ATOM 841 N N . GLY A 1 107 ? 10.836 -15.18 2.9 1 97.19 107 GLY A N 1
ATOM 842 C CA . GLY A 1 107 ? 11.383 -16.328 3.611 1 97.19 107 GLY A CA 1
ATOM 843 C C . GLY A 1 107 ? 12.898 -16.297 3.701 1 97.19 107 GLY A C 1
ATOM 844 O O . GLY A 1 107 ? 13.484 -15.297 4.117 1 97.19 107 GLY A O 1
ATOM 845 N N . ALA A 1 108 ? 13.5 -17.406 3.303 1 97.31 108 ALA A N 1
ATOM 846 C CA . ALA A 1 108 ? 14.953 -17.516 3.367 1 97.31 108 ALA A CA 1
ATOM 847 C C . ALA A 1 108 ? 15.586 -17.156 2.029 1 97.31 108 ALA A C 1
ATOM 849 O O . ALA A 1 108 ? 16.797 -17.359 1.831 1 97.31 108 ALA A O 1
ATOM 850 N N . SER A 1 109 ? 14.805 -16.641 1.024 1 98.5 109 SER A N 1
ATOM 851 C CA . SER A 1 109 ? 15.328 -16.188 -0.257 1 98.5 109 SER A CA 1
ATOM 852 C C . SER A 1 109 ? 16.047 -14.852 -0.117 1 98.5 109 SER A C 1
ATOM 854 O O . SER A 1 109 ? 15.641 -14.008 0.692 1 98.5 109 SER A O 1
ATOM 856 N N . THR A 1 110 ? 17.078 -14.633 -0.909 1 98.19 110 THR A N 1
ATOM 857 C CA . THR A 1 110 ? 17.828 -13.383 -0.863 1 98.19 110 THR A CA 1
ATOM 858 C C . THR A 1 110 ? 17.266 -12.375 -1.861 1 98.19 110 THR A C 1
ATOM 860 O O . THR A 1 110 ? 16.406 -12.719 -2.676 1 98.19 110 THR A O 1
ATOM 863 N N . GLY A 1 111 ? 17.75 -11.102 -1.745 1 96.75 111 GLY A N 1
ATOM 864 C CA . GLY A 1 111 ? 17.359 -10.055 -2.68 1 96.75 111 GLY A CA 1
ATOM 865 C C . GLY A 1 111 ? 16.141 -9.273 -2.232 1 96.75 111 GLY A C 1
ATOM 866 O O . GLY A 1 111 ? 15.711 -9.383 -1.08 1 96.75 111 GLY A O 1
ATOM 867 N N . LYS A 1 112 ? 15.562 -8.406 -3.178 1 93.62 112 LYS A N 1
ATOM 868 C CA . LYS A 1 112 ? 14.383 -7.582 -2.926 1 93.62 112 LYS A CA 1
ATOM 869 C C . LYS A 1 112 ? 13.211 -8.008 -3.807 1 93.62 112 LYS A C 1
ATOM 871 O O . LYS A 1 112 ? 13.398 -8.359 -4.973 1 93.62 112 LYS A O 1
ATOM 876 N N . PRO A 1 113 ? 12.109 -7.969 -3.166 1 95.75 113 PRO A N 1
ATOM 877 C CA . PRO A 1 113 ? 10.953 -8.297 -4.008 1 95.75 113 PRO A CA 1
ATOM 878 C C . PRO A 1 113 ? 10.602 -7.184 -4.988 1 95.75 113 PRO A C 1
ATOM 880 O O . PRO A 1 113 ? 10.438 -6.031 -4.586 1 95.75 113 PRO A O 1
ATOM 883 N N . THR A 1 114 ? 10.617 -7.445 -6.23 1 93.75 114 THR A N 1
ATOM 884 C CA . THR A 1 114 ? 10.156 -6.59 -7.32 1 93.75 114 THR A CA 1
ATOM 885 C C . THR A 1 114 ? 9.43 -7.41 -8.383 1 93.75 114 THR A C 1
ATOM 887 O O . THR A 1 114 ? 9.555 -8.633 -8.422 1 93.75 114 THR A O 1
ATOM 890 N N . GLU A 1 115 ? 8.68 -6.723 -9.195 1 95.56 115 GLU A N 1
ATOM 891 C CA . GLU A 1 115 ? 7.996 -7.41 -10.281 1 95.56 115 GLU A CA 1
ATOM 892 C C . GLU A 1 115 ? 8.984 -8.203 -11.141 1 95.56 115 GLU A C 1
ATOM 894 O O . GLU A 1 115 ? 8.773 -9.391 -11.391 1 95.56 115 GLU A O 1
ATOM 899 N N . LEU A 1 116 ? 10 -7.605 -11.523 1 96.19 116 LEU A N 1
ATOM 900 C CA . LEU A 1 116 ? 10.992 -8.234 -12.391 1 96.19 116 LEU A CA 1
ATOM 901 C C . LEU A 1 116 ? 11.633 -9.43 -11.703 1 96.19 116 LEU A C 1
ATOM 903 O O . LEU A 1 116 ? 11.812 -10.492 -12.312 1 96.19 116 LEU A O 1
ATOM 907 N N . ASN A 1 117 ? 11.953 -9.266 -10.445 1 97.69 117 ASN A N 1
ATOM 908 C CA . ASN A 1 117 ? 12.57 -10.375 -9.727 1 97.69 117 ASN A CA 1
ATOM 909 C C . ASN A 1 117 ? 11.633 -11.57 -9.617 1 97.69 117 ASN A C 1
ATOM 911 O O . ASN A 1 117 ? 12.07 -12.719 -9.68 1 97.69 117 ASN A O 1
ATOM 915 N N . THR A 1 118 ? 10.359 -11.32 -9.461 1 98.56 118 THR A N 1
ATOM 916 C CA . THR A 1 118 ? 9.438 -12.445 -9.375 1 98.56 118 THR A CA 1
ATOM 917 C C . THR A 1 118 ? 9.391 -13.203 -10.703 1 98.56 118 THR A C 1
ATOM 919 O O . THR A 1 118 ? 9.172 -14.414 -10.719 1 98.56 118 THR A O 1
ATOM 922 N N . TYR A 1 119 ? 9.555 -12.531 -11.805 1 98.69 119 TYR A N 1
ATOM 923 C CA . TYR A 1 119 ? 9.617 -13.188 -13.109 1 98.69 119 TYR A CA 1
ATOM 924 C C . TYR A 1 119 ? 10.852 -14.078 -13.211 1 98.69 119 TYR A C 1
ATOM 926 O O . TYR A 1 119 ? 10.758 -15.234 -13.641 1 98.69 119 TYR A O 1
ATOM 934 N N . TYR A 1 120 ? 11.938 -13.539 -12.75 1 98.81 120 TYR A N 1
ATOM 935 C CA . TYR A 1 120 ? 13.164 -14.328 -12.758 1 98.81 120 TYR A CA 1
ATOM 936 C C . TYR A 1 120 ? 13.055 -15.523 -11.812 1 98.81 120 TYR A C 1
ATOM 938 O O . TYR A 1 120 ? 13.57 -16.594 -12.102 1 98.81 120 TYR A O 1
ATOM 946 N N . ASP A 1 121 ? 12.391 -15.305 -10.719 1 98.88 121 ASP A N 1
ATOM 947 C CA . ASP A 1 121 ? 12.219 -16.375 -9.734 1 98.88 121 ASP A CA 1
ATOM 948 C C . ASP A 1 121 ? 11.461 -17.547 -10.328 1 98.88 121 ASP A C 1
ATOM 950 O O . ASP A 1 121 ? 11.922 -18.688 -10.266 1 98.88 121 ASP A O 1
ATOM 954 N N . ILE A 1 122 ? 10.336 -17.297 -10.922 1 98.94 122 ILE A N 1
ATOM 955 C CA . ILE A 1 122 ? 9.531 -18.406 -11.43 1 98.94 122 ILE A CA 1
ATOM 956 C C . ILE A 1 122 ? 10.25 -19.078 -12.594 1 98.94 122 ILE A C 1
ATOM 958 O O . ILE A 1 122 ? 10.141 -20.297 -12.781 1 98.94 122 ILE A O 1
ATOM 962 N N . GLU A 1 123 ? 10.922 -18.359 -13.398 1 98.81 123 GLU A N 1
ATOM 963 C CA . GLU A 1 123 ? 11.68 -18.953 -14.508 1 98.81 123 GLU A CA 1
ATOM 964 C C . GLU A 1 123 ? 12.75 -19.906 -13.992 1 98.81 123 GLU A C 1
ATOM 966 O O . GLU A 1 123 ? 12.953 -20.984 -14.562 1 98.81 123 GLU A O 1
ATOM 971 N N . ALA A 1 124 ? 13.375 -19.484 -12.938 1 98.88 124 ALA A N 1
ATOM 972 C CA . ALA A 1 124 ? 14.375 -20.359 -12.336 1 98.88 124 ALA A CA 1
ATOM 973 C C . ALA A 1 124 ? 13.742 -21.656 -11.82 1 98.88 124 ALA A C 1
ATOM 975 O O . ALA A 1 124 ? 14.297 -22.734 -11.992 1 98.88 124 ALA A O 1
ATOM 976 N N . VAL A 1 125 ? 12.625 -21.562 -11.219 1 98.94 125 VAL A N 1
ATOM 977 C CA . VAL A 1 125 ? 11.93 -22.703 -10.656 1 98.94 125 VAL A CA 1
ATOM 978 C C . VAL A 1 125 ? 11.43 -23.609 -11.781 1 98.94 125 VAL A C 1
ATOM 980 O O . VAL A 1 125 ? 11.516 -24.844 -11.688 1 98.94 125 VAL A O 1
ATOM 983 N N . TYR A 1 126 ? 10.891 -23 -12.812 1 98.81 126 TYR A N 1
ATOM 984 C CA . TYR A 1 126 ? 10.469 -23.734 -14 1 98.81 126 TYR A CA 1
ATOM 985 C C . TYR A 1 126 ? 11.633 -24.531 -14.586 1 98.81 126 TYR A C 1
ATOM 987 O O . TYR A 1 126 ? 11.484 -25.703 -14.914 1 98.81 126 TYR A O 1
ATOM 995 N N . ASN A 1 127 ? 12.758 -23.906 -14.688 1 98.5 127 ASN A N 1
ATOM 996 C CA . ASN A 1 127 ? 13.945 -24.562 -15.219 1 98.5 127 ASN A CA 1
ATOM 997 C C . ASN A 1 127 ? 14.375 -25.719 -14.336 1 98.5 127 ASN A C 1
ATOM 999 O O . ASN A 1 127 ? 14.812 -26.766 -14.836 1 98.5 127 ASN A O 1
ATOM 1003 N N . CYS A 1 128 ? 14.273 -25.531 -13.102 1 98.44 128 CYS A N 1
ATOM 1004 C CA . CYS A 1 128 ? 14.594 -26.609 -12.172 1 98.44 128 CYS A CA 1
ATOM 1005 C C . CYS A 1 128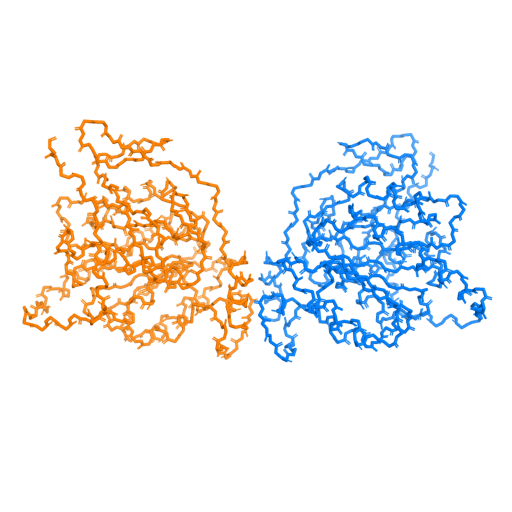 ? 13.695 -27.812 -12.406 1 98.44 128 CYS A C 1
ATOM 1007 O O . CYS A 1 128 ? 14.18 -28.953 -12.445 1 98.44 128 CYS A O 1
ATOM 1009 N N . LEU A 1 129 ? 12.43 -27.578 -12.562 1 98.56 129 LEU A N 1
ATOM 1010 C CA . LEU A 1 129 ? 11.492 -28.672 -12.828 1 98.56 129 LEU A CA 1
ATOM 1011 C C . LEU A 1 129 ? 11.859 -29.406 -14.109 1 98.56 129 LEU A C 1
ATOM 1013 O O . LEU A 1 129 ? 11.844 -30.641 -14.156 1 98.56 129 LEU A O 1
ATOM 1017 N N . ARG A 1 130 ? 12.266 -28.688 -15.078 1 97.75 130 ARG A N 1
ATOM 1018 C CA . ARG A 1 130 ? 12.602 -29.266 -16.375 1 97.75 130 ARG A CA 1
ATOM 1019 C C . ARG A 1 130 ? 13.906 -30.047 -16.312 1 97.75 130 ARG A C 1
ATOM 1021 O O . ARG A 1 130 ? 13.977 -31.172 -16.781 1 97.75 130 ARG A O 1
ATOM 1028 N N . THR A 1 131 ? 14.875 -29.5 -15.719 1 97.12 131 THR A N 1
ATOM 1029 C CA . THR A 1 131 ? 16.219 -30.031 -15.82 1 97.12 131 THR A CA 1
ATOM 1030 C C . THR A 1 131 ? 16.484 -31.047 -14.711 1 97.12 131 THR A C 1
ATOM 1032 O O . THR A 1 131 ? 17.078 -32.125 -14.953 1 97.12 131 THR A O 1
ATOM 1035 N N . GLU A 1 132 ? 16.031 -30.75 -13.547 1 95.81 132 GLU A N 1
ATOM 1036 C CA . GLU A 1 132 ? 16.344 -31.609 -12.414 1 95.81 132 GLU A CA 1
ATOM 1037 C C . GLU A 1 132 ? 15.32 -32.75 -12.273 1 95.81 132 GLU A C 1
ATOM 1039 O O . GLU A 1 132 ? 15.664 -33.844 -11.859 1 95.81 132 GLU A O 1
ATOM 1044 N N . TYR A 1 133 ? 14.141 -32.5 -12.586 1 96.56 133 TYR A N 1
ATOM 1045 C CA . TYR A 1 133 ? 13.102 -33.5 -12.359 1 96.56 133 TYR A CA 1
ATOM 1046 C C . TYR A 1 133 ? 12.602 -34.062 -13.672 1 96.56 133 TYR A C 1
ATOM 1048 O O . TYR A 1 133 ? 11.844 -35.031 -13.68 1 96.56 133 TYR A O 1
ATOM 1056 N N . GLY A 1 134 ? 13.008 -33.406 -14.773 1 96.56 134 GLY A N 1
ATOM 1057 C CA . GLY A 1 134 ? 12.602 -33.906 -16.078 1 96.56 134 GLY A CA 1
ATOM 1058 C C . GLY A 1 134 ? 11.117 -33.75 -16.344 1 96.56 134 GLY A C 1
ATOM 1059 O O . GLY A 1 134 ? 10.539 -34.5 -17.141 1 96.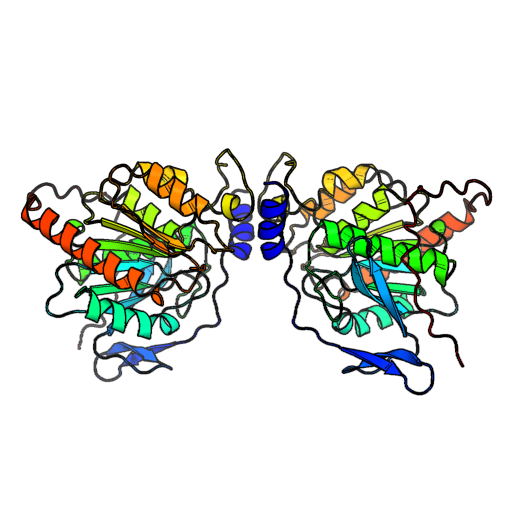56 134 GLY A O 1
ATOM 1060 N N . ILE A 1 135 ? 10.5 -32.906 -15.703 1 97.06 135 ILE A N 1
ATOM 1061 C CA . ILE A 1 135 ? 9.07 -32.656 -15.867 1 97.06 135 ILE A CA 1
ATOM 1062 C C . ILE A 1 135 ? 8.836 -31.797 -17.094 1 97.06 135 ILE A C 1
ATOM 1064 O O . ILE A 1 135 ? 9.398 -30.703 -17.203 1 97.06 135 ILE A O 1
ATOM 1068 N N . MET A 1 136 ? 8.062 -32.25 -17.938 1 95.88 136 MET A N 1
ATOM 1069 C CA . MET A 1 136 ? 7.773 -31.531 -19.172 1 95.88 136 MET A CA 1
ATOM 1070 C C . MET A 1 136 ? 6.641 -30.531 -18.969 1 95.88 136 MET A C 1
ATOM 1072 O O . MET A 1 136 ? 5.816 -30.688 -18.062 1 95.88 136 MET A O 1
ATOM 1076 N N . GLN A 1 137 ? 6.562 -29.516 -19.828 1 96.31 137 GLN A N 1
ATOM 1077 C CA . GLN A 1 137 ? 5.574 -28.453 -19.688 1 96.31 137 GLN A CA 1
ATOM 1078 C C . GLN A 1 137 ? 4.156 -29 -19.812 1 96.31 137 GLN A C 1
ATOM 1080 O O . GLN A 1 137 ? 3.23 -28.5 -19.172 1 96.31 137 GLN A O 1
ATOM 1085 N N . GLU A 1 138 ? 3.924 -30.062 -20.578 1 96.12 138 GLU A N 1
ATOM 1086 C CA . GLU A 1 138 ? 2.602 -30.641 -20.781 1 96.12 138 GLU A CA 1
ATOM 1087 C C . GLU A 1 138 ? 2.107 -31.328 -19.516 1 96.12 138 GLU A C 1
ATOM 1089 O O . GLU A 1 138 ? 0.928 -31.672 -19.406 1 96.12 138 GLU A O 1
ATOM 1094 N N . GLU A 1 139 ? 3.02 -31.484 -18.609 1 97.19 139 GLU A N 1
ATOM 1095 C CA . GLU A 1 139 ? 2.688 -32.125 -17.328 1 97.19 139 GLU A CA 1
ATOM 1096 C C . GLU A 1 139 ? 2.561 -31.078 -16.219 1 97.19 139 GLU A C 1
ATOM 1098 O O . GLU A 1 139 ? 2.348 -31.438 -15.062 1 97.19 139 GLU A O 1
ATOM 1103 N N . MET A 1 140 ? 2.656 -29.844 -16.547 1 98.44 140 MET A N 1
ATOM 1104 C CA . MET A 1 140 ? 2.682 -28.781 -15.531 1 98.44 140 MET A CA 1
ATOM 1105 C C . MET A 1 140 ? 1.373 -28 -15.531 1 98.44 140 MET A C 1
ATOM 1107 O O . MET A 1 140 ? 0.82 -27.703 -16.594 1 98.44 140 MET A O 1
ATOM 1111 N N . ILE A 1 141 ? 0.87 -27.781 -14.422 1 98.81 141 ILE A N 1
ATOM 1112 C CA . ILE A 1 141 ? -0.211 -26.828 -14.172 1 98.81 141 ILE A CA 1
ATOM 1113 C C . ILE A 1 141 ? 0.301 -25.688 -13.312 1 98.81 141 ILE A C 1
ATOM 1115 O O . ILE A 1 141 ? 0.796 -25.891 -12.203 1 98.81 141 ILE A O 1
ATOM 1119 N N . LEU A 1 142 ? 0.241 -24.453 -13.805 1 98.94 142 LEU A N 1
ATOM 1120 C CA . LEU A 1 142 ? 0.659 -23.281 -13.031 1 98.94 142 LEU A CA 1
ATOM 1121 C C . LEU A 1 142 ? -0.479 -22.781 -12.148 1 98.94 142 LEU A C 1
ATOM 1123 O O . LEU A 1 142 ? -1.632 -22.734 -12.586 1 98.94 142 LEU A O 1
ATOM 1127 N N . TYR A 1 143 ? -0.195 -22.516 -10.938 1 98.94 143 TYR A N 1
ATOM 1128 C CA . TYR A 1 143 ? -1.134 -22 -9.945 1 98.94 143 TYR A CA 1
ATOM 1129 C C . TYR A 1 143 ? -0.662 -20.672 -9.375 1 98.94 143 TYR A C 1
ATOM 1131 O O . TYR A 1 143 ? 0.399 -20.594 -8.75 1 98.94 143 TYR A O 1
ATOM 1139 N N . GLY A 1 144 ? -1.44 -19.594 -9.586 1 98.94 144 GLY A N 1
ATOM 1140 C CA . GLY A 1 144 ? -1.096 -18.281 -9.078 1 98.94 144 GLY A CA 1
ATOM 1141 C C . GLY A 1 144 ? -2.137 -17.719 -8.125 1 98.94 144 GLY A C 1
ATOM 1142 O O . GLY A 1 144 ? -3.281 -17.469 -8.523 1 98.94 144 GLY A O 1
ATOM 1143 N N . GLN A 1 145 ? -1.777 -17.469 -6.879 1 98.69 145 GLN A N 1
ATOM 1144 C CA . GLN A 1 145 ? -2.658 -16.875 -5.883 1 98.69 145 GLN A CA 1
ATOM 1145 C C . GLN A 1 145 ? -2.334 -15.398 -5.676 1 98.69 145 GLN A C 1
ATOM 1147 O O . GLN A 1 145 ? -1.194 -15.047 -5.363 1 98.69 145 GLN A O 1
ATOM 1152 N N . SER A 1 146 ? -3.359 -14.531 -5.809 1 97.62 146 SER A N 1
ATOM 1153 C CA . SER A 1 146 ? -3.201 -13.102 -5.543 1 97.62 146 SER A CA 1
ATOM 1154 C C . SER A 1 146 ? -1.997 -12.531 -6.289 1 97.62 146 SER A C 1
ATOM 1156 O O . SER A 1 146 ? -1.906 -12.656 -7.512 1 97.62 146 SER A O 1
ATOM 1158 N N . VAL A 1 147 ? -0.976 -12.086 -5.648 1 96.88 147 VAL A N 1
ATOM 1159 C CA . VAL A 1 147 ? 0.225 -11.539 -6.27 1 96.88 147 VAL A CA 1
ATOM 1160 C C . VAL A 1 147 ? 0.903 -12.609 -7.117 1 96.88 147 VAL A C 1
ATOM 1162 O O . VAL A 1 147 ? 1.527 -12.305 -8.141 1 96.88 147 VAL A O 1
ATOM 1165 N N . GLY A 1 148 ? 0.752 -13.812 -6.773 1 98.5 148 GLY A N 1
ATOM 1166 C CA . GLY A 1 148 ? 1.348 -14.922 -7.504 1 98.5 148 GLY A CA 1
ATOM 1167 C C . GLY A 1 148 ? 0.807 -15.07 -8.914 1 98.5 148 GLY A C 1
ATOM 1168 O O . GLY A 1 148 ? 1.412 -15.742 -9.75 1 98.5 148 GLY A O 1
ATOM 1169 N N . SER A 1 149 ? -0.352 -14.453 -9.18 1 98.81 149 SER A N 1
ATOM 1170 C CA . SER A 1 149 ? -0.893 -14.477 -10.531 1 98.81 149 SER A CA 1
ATOM 1171 C C . SER A 1 149 ? 0.025 -13.75 -11.508 1 98.81 149 SER A C 1
ATOM 1173 O O . SER A 1 149 ? 0.03 -14.047 -12.703 1 98.81 149 SER A O 1
ATOM 1175 N N . GLY A 1 150 ? 0.82 -12.828 -11.016 1 98.5 150 GLY A N 1
ATOM 1176 C CA . GLY A 1 150 ? 1.777 -12.102 -11.836 1 98.5 150 GLY A CA 1
ATOM 1177 C C . GLY A 1 150 ? 2.807 -13 -12.492 1 98.5 150 GLY A C 1
ATOM 1178 O O . GLY A 1 150 ? 2.762 -13.219 -13.703 1 98.5 150 GLY A O 1
ATOM 1179 N N . PRO A 1 151 ? 3.691 -13.578 -11.633 1 98.81 151 PRO A N 1
ATOM 1180 C CA . PRO A 1 151 ? 4.68 -14.477 -12.234 1 98.81 151 PRO A CA 1
ATOM 1181 C C . PRO A 1 151 ? 4.035 -15.656 -12.961 1 98.81 151 PRO A C 1
ATOM 1183 O O . PRO A 1 151 ? 4.574 -16.141 -13.969 1 98.81 151 PRO A O 1
ATOM 1186 N N . THR A 1 152 ? 2.92 -16.109 -12.516 1 98.94 152 THR A N 1
ATOM 1187 C CA . THR A 1 152 ? 2.229 -17.234 -13.148 1 98.94 152 THR A CA 1
ATOM 1188 C C . THR A 1 152 ? 1.851 -16.891 -14.586 1 98.94 152 THR A C 1
ATOM 1190 O O . THR A 1 152 ? 2.174 -17.625 -15.516 1 98.94 152 THR A O 1
ATOM 1193 N N . LEU A 1 153 ? 1.229 -15.758 -14.789 1 98.88 153 LEU A N 1
ATOM 1194 C CA . LEU A 1 153 ? 0.792 -15.391 -16.125 1 98.88 153 LEU A CA 1
ATOM 1195 C C . LEU A 1 153 ? 1.969 -14.906 -16.969 1 98.88 153 LEU A C 1
ATOM 1197 O O . LEU A 1 153 ? 1.943 -15.016 -18.203 1 98.88 153 LEU A O 1
ATOM 1201 N N . HIS A 1 154 ? 2.973 -14.398 -16.312 1 98.81 154 HIS A N 1
ATOM 1202 C CA . HIS A 1 154 ? 4.207 -14.102 -17.031 1 98.81 154 HIS A CA 1
ATOM 1203 C C . HIS A 1 154 ? 4.773 -15.352 -17.688 1 98.81 154 HIS A C 1
ATOM 1205 O O . HIS A 1 154 ? 5.051 -15.352 -18.891 1 98.81 154 HIS A O 1
ATOM 1211 N N . LEU A 1 155 ? 4.887 -16.375 -16.922 1 98.88 155 LEU A N 1
ATOM 1212 C CA . LEU A 1 155 ? 5.434 -17.609 -17.453 1 98.88 155 LEU A CA 1
ATOM 1213 C C . LEU A 1 155 ? 4.477 -18.25 -18.453 1 98.88 155 LEU A C 1
ATOM 1215 O O . LEU A 1 155 ? 4.891 -18.672 -19.547 1 98.88 155 LEU A O 1
ATOM 1219 N N . ALA A 1 156 ? 3.238 -18.266 -18.156 1 98.75 156 ALA A N 1
ATOM 1220 C CA . ALA A 1 156 ? 2.227 -18.953 -18.953 1 98.75 156 ALA A CA 1
ATOM 1221 C C . ALA A 1 156 ? 2.086 -18.312 -20.328 1 98.75 156 ALA A C 1
ATOM 1223 O O . ALA A 1 156 ? 1.719 -18.984 -21.297 1 98.75 156 ALA A O 1
ATOM 1224 N N . SER A 1 157 ? 2.32 -17.031 -20.391 1 98.44 157 SER A N 1
ATOM 1225 C CA . SER A 1 157 ? 2.184 -16.328 -21.672 1 98.44 157 SER A CA 1
ATOM 1226 C C . SER A 1 157 ? 3.369 -16.609 -22.578 1 98.44 157 SER A C 1
ATOM 1228 O O . SER A 1 157 ? 3.326 -16.297 -23.781 1 98.44 157 SER A O 1
ATOM 1230 N N . ARG A 1 158 ? 4.355 -17.281 -22.125 1 97.5 158 ARG A N 1
ATOM 1231 C CA . ARG A 1 158 ? 5.594 -17.469 -22.875 1 97.5 158 ARG A CA 1
ATOM 1232 C C . ARG A 1 158 ? 5.852 -18.953 -23.141 1 97.5 158 ARG A C 1
ATOM 1234 O O . ARG A 1 158 ? 6.555 -19.297 -24.094 1 97.5 158 ARG A O 1
ATOM 1241 N N . VAL A 1 159 ? 5.371 -19.766 -22.234 1 97.06 159 VAL A N 1
ATOM 1242 C CA . VAL A 1 159 ? 5.562 -21.203 -22.359 1 97.06 159 VAL A CA 1
ATOM 1243 C C . VAL A 1 159 ? 4.344 -21.828 -23.047 1 97.06 159 VAL A C 1
ATOM 1245 O O . VAL A 1 159 ? 3.217 -21.672 -22.578 1 97.06 159 VAL A O 1
ATOM 1248 N N . LYS A 1 160 ? 4.602 -22.562 -24.125 1 94.19 160 LYS A N 1
ATOM 1249 C CA . LYS A 1 160 ? 3.521 -23.234 -24.844 1 94.19 160 LYS A CA 1
ATOM 1250 C C . LYS A 1 160 ? 3.262 -24.625 -24.297 1 94.19 160 LYS A C 1
ATOM 1252 O O . LYS A 1 160 ? 4.102 -25.188 -23.594 1 94.19 160 LYS A O 1
ATOM 1257 N N . ARG A 1 161 ? 2.09 -25.125 -24.453 1 94.94 161 ARG A N 1
ATOM 1258 C CA . ARG A 1 161 ? 1.67 -26.5 -24.234 1 94.94 161 ARG A CA 1
ATOM 1259 C C . ARG A 1 161 ? 1.623 -26.828 -22.75 1 94.94 161 ARG A C 1
ATOM 1261 O O . ARG A 1 161 ? 1.751 -27.984 -22.359 1 94.94 161 ARG A O 1
ATOM 1268 N N . LEU A 1 162 ? 1.537 -25.797 -21.922 1 98 162 LEU A N 1
ATOM 1269 C CA . LEU A 1 162 ? 1.219 -26.078 -20.531 1 98 162 LEU A CA 1
ATOM 1270 C C . LEU A 1 162 ? -0.099 -26.844 -20.406 1 98 162 LEU A C 1
ATOM 1272 O O . LEU A 1 162 ? -0.983 -26.688 -21.266 1 98 162 LEU A O 1
ATOM 1276 N N . ARG A 1 163 ? -0.205 -27.656 -19.391 1 98.06 163 ARG A N 1
ATOM 1277 C CA . ARG A 1 163 ? -1.423 -28.438 -19.203 1 98.06 163 ARG A CA 1
ATOM 1278 C C . ARG A 1 163 ? -2.592 -27.547 -18.797 1 98.06 163 ARG A C 1
ATOM 1280 O O . ARG A 1 163 ? -3.727 -27.766 -19.219 1 98.06 163 ARG A O 1
ATOM 1287 N N . GLY A 1 164 ? -2.344 -26.594 -17.938 1 98.62 164 GLY A N 1
ATOM 1288 C CA . GLY A 1 164 ? -3.385 -25.688 -17.469 1 98.62 164 GLY A CA 1
ATOM 1289 C C . GLY A 1 164 ? -2.877 -24.641 -16.516 1 98.62 164 GLY A C 1
ATOM 1290 O O . GLY A 1 164 ? -1.704 -24.641 -16.125 1 98.62 164 GLY A O 1
ATOM 1291 N N . ILE A 1 165 ? -3.795 -23.688 -16.156 1 98.81 165 ILE A N 1
ATOM 1292 C CA . ILE A 1 165 ? -3.496 -22.609 -15.234 1 98.81 165 ILE A CA 1
ATOM 1293 C C . ILE A 1 165 ? -4.648 -22.453 -14.242 1 98.81 165 ILE A C 1
ATOM 1295 O O . ILE A 1 165 ? -5.82 -22.547 -14.617 1 98.81 165 ILE A O 1
ATOM 1299 N N . VAL A 1 166 ? -4.309 -22.25 -13.016 1 98.94 166 VAL A N 1
ATOM 1300 C CA . VAL A 1 166 ? -5.281 -21.891 -11.992 1 98.94 166 VAL A CA 1
ATOM 1301 C C . VAL A 1 166 ? -4.988 -20.484 -11.461 1 98.94 166 VAL A C 1
ATOM 1303 O O . VAL A 1 166 ? -3.883 -20.219 -10.984 1 98.94 166 VAL A O 1
ATOM 1306 N N . LEU A 1 167 ? -5.945 -19.609 -11.586 1 98.94 167 LEU A N 1
ATOM 1307 C CA . LEU A 1 167 ? -5.867 -18.25 -11.047 1 98.94 167 LEU A CA 1
ATOM 1308 C C . LEU A 1 167 ? -6.781 -18.109 -9.828 1 98.94 167 LEU A C 1
ATOM 1310 O O . LEU A 1 167 ? -8.008 -18.094 -9.969 1 98.94 167 LEU A O 1
ATOM 1314 N N . HIS A 1 168 ? -6.191 -17.969 -8.688 1 98.88 168 HIS A N 1
ATOM 1315 C CA . HIS A 1 168 ? -6.844 -17.922 -7.383 1 98.88 168 HIS A CA 1
ATOM 1316 C C . HIS A 1 168 ? -6.801 -16.516 -6.801 1 98.88 168 HIS A C 1
ATOM 1318 O O . HIS A 1 168 ? -5.75 -16.062 -6.336 1 98.88 168 HIS A O 1
ATOM 1324 N N . SER A 1 169 ? -7.984 -15.82 -6.75 1 98.62 169 SER A N 1
ATOM 1325 C CA . SER A 1 169 ? -8.039 -14.438 -6.281 1 98.62 169 SER A CA 1
ATOM 1326 C C . SER A 1 169 ? -7.008 -13.57 -7 1 98.62 169 SER A C 1
ATOM 1328 O O . SER A 1 169 ? -6.266 -12.82 -6.363 1 98.62 169 SER A O 1
ATOM 1330 N N . ALA A 1 170 ? -6.961 -13.719 -8.312 1 98.75 170 ALA A N 1
ATOM 1331 C CA . ALA A 1 170 ? -5.902 -13.133 -9.133 1 98.75 170 ALA A CA 1
ATOM 1332 C C . ALA A 1 170 ? -6.156 -11.648 -9.367 1 98.75 170 ALA A C 1
ATOM 1334 O O . ALA A 1 170 ? -7.293 -11.18 -9.281 1 98.75 170 ALA A O 1
ATOM 1335 N N . ILE A 1 171 ? -5.082 -10.922 -9.672 1 97.5 171 ILE A N 1
ATOM 1336 C CA . ILE A 1 171 ? -5.18 -9.484 -9.922 1 97.5 171 ILE A CA 1
ATOM 1337 C C . ILE A 1 171 ? -5.137 -9.219 -11.422 1 97.5 171 ILE A C 1
ATOM 1339 O O . ILE A 1 171 ? -4.422 -9.898 -12.164 1 97.5 171 ILE A O 1
ATOM 1343 N N . LEU A 1 172 ? -5.949 -8.25 -11.875 1 97.75 172 LEU A N 1
ATOM 1344 C CA . LEU A 1 172 ? -5.867 -7.789 -13.258 1 97.75 172 LEU A CA 1
ATOM 1345 C C . LEU A 1 172 ? -4.559 -7.043 -13.5 1 97.75 172 LEU A C 1
ATOM 1347 O O . LEU A 1 172 ? -3.941 -7.199 -14.562 1 97.75 172 LEU A O 1
ATOM 1351 N N . SER A 1 173 ? -4.273 -6.191 -12.633 1 95.5 173 SER A N 1
ATOM 1352 C CA . SER A 1 173 ? -3.008 -5.473 -12.539 1 95.5 173 SER A CA 1
ATOM 1353 C C . SER A 1 173 ? -2.855 -4.793 -11.18 1 95.5 173 SER A C 1
ATOM 1355 O O . SER A 1 173 ? -3.814 -4.715 -10.406 1 95.5 173 SER A O 1
ATOM 1357 N N . GLY A 1 174 ? -1.653 -4.328 -10.914 1 91.44 174 GLY A N 1
ATOM 1358 C CA . GLY A 1 174 ? -1.393 -3.686 -9.633 1 91.44 174 GLY A CA 1
ATOM 1359 C C . GLY A 1 174 ? -2.234 -2.445 -9.406 1 91.44 174 GLY A C 1
ATOM 1360 O O . GLY A 1 174 ? -2.889 -2.314 -8.375 1 91.44 174 GLY A O 1
ATOM 1361 N N . LEU A 1 175 ? -2.279 -1.548 -10.367 1 88.81 175 LEU A N 1
ATOM 1362 C CA . LEU A 1 175 ? -2.986 -0.279 -10.242 1 88.81 175 LEU A CA 1
ATOM 1363 C C . LEU A 1 175 ? -4.488 -0.505 -10.109 1 88.81 175 LEU A C 1
ATOM 1365 O O . LEU A 1 175 ? -5.164 0.205 -9.359 1 88.81 175 LEU A O 1
ATOM 1369 N N . ARG A 1 176 ? -5.02 -1.472 -10.719 1 91 176 ARG A N 1
ATOM 1370 C CA . ARG A 1 176 ? -6.457 -1.722 -10.75 1 91 176 ARG A CA 1
ATOM 1371 C C . ARG A 1 176 ? -6.949 -2.248 -9.406 1 91 176 ARG A C 1
ATOM 1373 O O . ARG A 1 176 ? -8.156 -2.26 -9.141 1 91 176 ARG A O 1
ATOM 1380 N N . VAL A 1 177 ? -6.016 -2.811 -8.609 1 89.75 177 VAL A N 1
ATOM 1381 C CA . VAL A 1 177 ? -6.387 -3.211 -7.262 1 89.75 177 VAL A CA 1
ATOM 1382 C C . VAL A 1 177 ? -6.777 -1.981 -6.445 1 89.75 177 VAL A C 1
ATOM 1384 O O . VAL A 1 177 ? -7.672 -2.049 -5.598 1 89.75 177 VAL A O 1
ATOM 1387 N N . LEU A 1 178 ? -6.098 -0.938 -6.746 1 83.75 178 LEU A N 1
ATOM 1388 C CA . LEU A 1 178 ? -6.246 0.264 -5.93 1 83.75 178 LEU A CA 1
ATOM 1389 C C . LEU A 1 178 ? -7.273 1.211 -6.543 1 83.75 178 LEU A C 1
ATOM 1391 O O . LEU A 1 178 ? -7.98 1.919 -5.82 1 83.75 178 LEU A O 1
ATOM 1395 N N . TYR A 1 179 ? -7.297 1.229 -7.914 1 82.38 179 TYR A N 1
ATOM 1396 C CA . TYR A 1 179 ? -8.117 2.213 -8.609 1 82.38 179 TYR A CA 1
ATOM 1397 C C . TYR A 1 179 ? -8.852 1.578 -9.781 1 82.38 179 TYR A C 1
ATOM 1399 O O . TYR A 1 179 ? -8.312 0.697 -10.461 1 82.38 179 TYR A O 1
ATOM 1407 N N . PRO A 1 180 ? -10.039 2.053 -9.992 1 80.25 180 PRO A N 1
ATOM 1408 C CA . PRO A 1 180 ? -10.789 1.54 -11.141 1 80.25 180 PRO A CA 1
ATOM 1409 C C . PRO A 1 180 ? -10.391 2.219 -12.453 1 80.25 180 PRO A C 1
ATOM 1411 O O . PRO A 1 180 ? -11.219 2.871 -13.086 1 80.25 180 PRO A O 1
ATOM 1414 N N . VAL A 1 181 ? -9.242 1.945 -12.914 1 84.19 181 VAL A N 1
ATOM 1415 C CA . VAL A 1 181 ? -8.773 2.578 -14.148 1 84.19 181 VAL A CA 1
ATOM 1416 C C . VAL A 1 181 ? -9.242 1.767 -15.352 1 84.19 181 VAL A C 1
ATOM 1418 O O . VAL A 1 181 ? -9.281 0.535 -15.305 1 84.19 181 VAL A O 1
ATOM 1421 N N . LYS A 1 182 ? -9.539 2.436 -16.422 1 85.62 182 LYS A N 1
ATOM 1422 C CA . LYS A 1 182 ? -10.062 1.784 -17.609 1 85.62 182 LYS A CA 1
ATOM 1423 C C . LYS A 1 182 ? -8.945 1.444 -18.594 1 85.62 182 LYS A C 1
ATOM 1425 O O . LYS A 1 182 ? -9.109 0.581 -19.453 1 85.62 182 LYS A O 1
ATOM 1430 N N . MET A 1 183 ? -7.879 2.139 -18.469 1 88.31 183 MET A N 1
ATOM 1431 C CA . MET A 1 183 ? -6.758 1.896 -19.375 1 88.31 183 MET A CA 1
ATOM 1432 C C . MET A 1 183 ? -5.559 1.331 -18.625 1 88.31 183 MET A C 1
ATOM 1434 O O . MET A 1 183 ? -5.383 1.607 -17.438 1 88.31 183 MET A O 1
ATOM 1438 N N . THR A 1 184 ? -4.793 0.545 -19.297 1 90.56 184 THR A N 1
ATOM 1439 C CA . THR A 1 184 ? -3.568 -0.002 -18.719 1 90.56 184 THR A CA 1
ATOM 1440 C C . THR A 1 184 ? -2.393 0.94 -18.953 1 90.56 184 THR A C 1
ATOM 1442 O O . THR A 1 184 ? -2.023 1.204 -20.094 1 90.56 184 THR A O 1
ATOM 1445 N N . PHE A 1 185 ? -1.813 1.319 -17.984 1 86.44 185 PHE A N 1
ATOM 1446 C CA . PHE A 1 185 ? -0.661 2.207 -18.094 1 86.44 185 PHE A CA 1
ATOM 1447 C C . PHE A 1 185 ? 0.632 1.404 -18.188 1 86.44 185 PHE A C 1
ATOM 1449 O O . PHE A 1 185 ? 0.741 0.319 -17.609 1 86.44 185 PHE A O 1
ATOM 1456 N N . TRP A 1 186 ? 1.562 2.049 -18.859 1 84.94 186 TRP A N 1
ATOM 1457 C CA . TRP A 1 186 ? 2.805 1.335 -19.141 1 84.94 186 TRP A CA 1
ATOM 1458 C C . TRP A 1 186 ? 3.562 1.043 -17.844 1 84.94 186 TRP A C 1
ATOM 1460 O O . TRP A 1 186 ? 4.336 0.085 -17.781 1 84.94 186 TRP A O 1
ATOM 1470 N N . PHE A 1 187 ? 3.338 1.85 -16.781 1 83 187 PHE A N 1
ATOM 1471 C CA . PHE A 1 187 ? 4.09 1.713 -15.539 1 83 187 PHE A CA 1
ATOM 1472 C C . PHE A 1 187 ? 3.369 0.791 -14.562 1 83 187 PHE A C 1
ATOM 1474 O O . PHE A 1 187 ? 3.84 0.567 -13.445 1 83 187 PHE A O 1
ATOM 1481 N N . ASP A 1 188 ? 2.199 0.315 -14.984 1 90.12 188 ASP A N 1
ATOM 1482 C CA . ASP A 1 188 ? 1.424 -0.576 -14.125 1 90.12 188 ASP A CA 1
ATOM 1483 C C . ASP A 1 188 ? 2.158 -1.896 -13.898 1 90.12 188 ASP A C 1
ATOM 1485 O O . ASP A 1 188 ? 2.908 -2.352 -14.766 1 90.12 188 ASP A O 1
ATOM 1489 N N . MET A 1 189 ? 1.957 -2.441 -12.727 1 91 189 MET A N 1
ATOM 1490 C CA . MET A 1 189 ? 2.586 -3.713 -12.375 1 91 189 MET A CA 1
ATOM 1491 C C . MET A 1 189 ? 1.658 -4.883 -12.695 1 91 189 MET A C 1
ATOM 1493 O O . MET A 1 189 ? 0.437 -4.754 -12.594 1 91 189 MET A O 1
ATOM 1497 N N . TYR A 1 190 ? 2.281 -6.043 -13.07 1 96.12 190 TYR A N 1
ATOM 1498 C CA . TYR A 1 190 ? 1.563 -7.297 -13.273 1 96.12 190 TYR A CA 1
ATOM 1499 C C . TYR A 1 190 ? 0.368 -7.098 -14.195 1 96.12 190 TYR A C 1
ATOM 1501 O O . TYR A 1 190 ? -0.761 -7.449 -13.844 1 96.12 190 TYR A O 1
ATOM 1509 N N . LYS A 1 191 ? 0.608 -6.602 -15.438 1 97.12 191 LYS A N 1
ATOM 1510 C CA . LYS A 1 191 ? -0.457 -6.375 -16.406 1 97.12 191 LYS A CA 1
ATOM 1511 C C . LYS A 1 191 ? -1.021 -7.695 -16.922 1 97.12 191 LYS A C 1
ATOM 1513 O O . LYS A 1 191 ? -0.968 -7.973 -18.125 1 97.12 191 LYS A O 1
ATOM 1518 N N . ASN A 1 192 ? -1.614 -8.391 -15.984 1 98.75 192 ASN A N 1
ATOM 1519 C CA . ASN A 1 192 ? -2.189 -9.695 -16.281 1 98.75 192 ASN A CA 1
ATOM 1520 C C . ASN A 1 192 ? -3.291 -9.594 -17.344 1 98.75 192 ASN A C 1
ATOM 1522 O O . ASN A 1 192 ? -3.484 -10.516 -18.141 1 98.75 192 ASN A O 1
ATOM 1526 N N . ILE A 1 193 ? -3.939 -8.438 -17.328 1 98.44 193 ILE A N 1
ATOM 1527 C CA . ILE A 1 193 ? -5 -8.188 -18.297 1 98.44 193 ILE A CA 1
ATOM 1528 C C . ILE A 1 193 ? -4.445 -8.328 -19.719 1 98.44 193 ILE A C 1
ATOM 1530 O O . ILE A 1 193 ? -5.145 -8.789 -20.625 1 98.44 193 ILE A O 1
ATOM 1534 N N . ASP A 1 194 ? -3.258 -7.996 -19.922 1 98.12 194 ASP A N 1
ATOM 1535 C CA . ASP A 1 194 ? -2.617 -8.086 -21.234 1 98.12 194 ASP A CA 1
ATOM 1536 C C . ASP A 1 194 ? -2.061 -9.492 -21.469 1 98.12 194 ASP A C 1
ATOM 1538 O O . ASP A 1 194 ? -2.15 -10.016 -22.578 1 98.12 194 ASP A O 1
ATOM 1542 N N . LYS A 1 195 ? -1.53 -10.125 -20.5 1 98.69 195 LYS A N 1
ATOM 1543 C CA . LYS A 1 195 ? -0.816 -11.391 -20.609 1 98.69 195 LYS A CA 1
ATOM 1544 C C . LYS A 1 195 ? -1.786 -12.555 -20.797 1 98.69 195 LYS A C 1
ATOM 1546 O O . LYS A 1 195 ? -1.489 -13.508 -21.531 1 98.69 195 LYS A O 1
ATOM 1551 N N . ILE A 1 196 ? -2.961 -12.484 -20.172 1 98.75 196 ILE A N 1
ATOM 1552 C CA . ILE A 1 196 ? -3.908 -13.594 -20.172 1 98.75 196 ILE A CA 1
ATOM 1553 C C . ILE A 1 196 ? -4.336 -13.914 -21.609 1 98.75 196 ILE A C 1
ATOM 1555 O O . ILE A 1 196 ? -4.637 -15.07 -21.922 1 98.75 196 ILE A O 1
ATOM 1559 N N . ARG A 1 197 ? -4.254 -12.992 -22.484 1 97.81 197 ARG A N 1
ATOM 1560 C CA . ARG A 1 197 ? -4.684 -13.156 -23.859 1 97.81 197 ARG A CA 1
ATOM 1561 C C . ARG A 1 197 ? -3.709 -14.039 -24.641 1 97.81 197 ARG A C 1
ATOM 1563 O O . ARG A 1 197 ? -4.043 -14.562 -25.703 1 97.81 197 ARG A O 1
ATOM 1570 N N . HIS A 1 198 ? -2.535 -14.242 -24.125 1 98.19 198 HIS A N 1
ATOM 1571 C CA . HIS A 1 198 ? -1.503 -15.016 -24.812 1 98.19 198 HIS A CA 1
ATOM 1572 C C . HIS A 1 198 ? -1.432 -16.438 -24.25 1 98.19 198 HIS A C 1
ATOM 1574 O O . HIS A 1 198 ? -0.656 -17.266 -24.734 1 98.19 198 HIS A O 1
ATOM 1580 N N . VAL A 1 199 ? -2.193 -16.703 -23.25 1 98.44 199 VAL A N 1
ATOM 1581 C CA . VAL A 1 199 ? -2.238 -18.031 -22.672 1 98.44 199 VAL A CA 1
ATOM 1582 C C . VAL A 1 199 ? -3.066 -18.953 -23.547 1 98.44 199 VAL A C 1
ATOM 1584 O O . VAL A 1 199 ? -4.18 -18.609 -23.953 1 98.44 199 VAL A O 1
ATOM 1587 N N . THR A 1 200 ? -2.553 -20.188 -23.812 1 97.06 200 THR A N 1
ATOM 1588 C CA . THR A 1 200 ? -3.201 -21.047 -24.797 1 97.06 200 THR A CA 1
ATOM 1589 C C . THR A 1 200 ? -3.705 -22.328 -24.156 1 97.06 200 THR A C 1
ATOM 1591 O O . THR A 1 200 ? -4.293 -23.172 -24.828 1 97.06 200 THR A O 1
ATOM 1594 N N . CYS A 1 201 ? -3.502 -22.578 -22.953 1 97.81 201 CYS A N 1
ATOM 1595 C CA . CYS A 1 201 ? -3.984 -23.75 -22.234 1 97.81 201 CYS A CA 1
ATOM 1596 C C . CYS A 1 201 ? -5.219 -23.422 -21.422 1 97.81 201 CYS A C 1
ATOM 1598 O O . CYS A 1 201 ? -5.582 -22.25 -21.281 1 97.81 201 CYS A O 1
ATOM 1600 N N . PRO A 1 202 ? -5.965 -24.438 -20.859 1 98.62 202 PRO A N 1
ATOM 1601 C CA . PRO A 1 202 ? -7.164 -24.188 -20.062 1 98.62 202 PRO A CA 1
ATOM 1602 C C . PRO A 1 202 ? -6.875 -23.359 -18.812 1 98.62 202 PRO A C 1
ATOM 1604 O O . PRO A 1 202 ? -5.863 -23.578 -18.141 1 98.62 202 PRO A O 1
ATOM 1607 N N . VAL A 1 203 ? -7.801 -22.375 -18.516 1 98.94 203 VAL A N 1
ATOM 1608 C CA . VAL A 1 203 ? -7.637 -21.484 -17.359 1 98.94 203 VAL A CA 1
ATOM 1609 C C . VAL A 1 203 ? -8.812 -21.656 -16.406 1 98.94 203 VAL A C 1
ATOM 1611 O O . VAL A 1 203 ? -9.969 -21.453 -16.797 1 98.94 203 VAL A O 1
ATOM 1614 N N . LEU A 1 204 ? -8.531 -22.062 -15.234 1 98.94 204 LEU A N 1
ATOM 1615 C CA . LEU A 1 204 ? -9.508 -22.062 -14.148 1 98.94 204 LEU A CA 1
ATOM 1616 C C . LEU A 1 204 ? -9.336 -20.828 -13.266 1 98.94 204 LEU A C 1
ATOM 1618 O O . LEU A 1 204 ? -8.258 -20.594 -12.727 1 98.94 204 LEU A O 1
ATOM 1622 N N . VAL A 1 205 ? -10.445 -20.078 -13.086 1 98.94 205 VAL A N 1
ATOM 1623 C CA . VAL A 1 205 ? -10.445 -18.922 -12.195 1 98.94 205 VAL A CA 1
ATOM 1624 C C . VAL A 1 205 ? -11.266 -19.234 -10.945 1 98.94 205 VAL A C 1
ATOM 1626 O O . VAL A 1 205 ? -12.383 -19.734 -11.039 1 98.94 205 VAL A O 1
ATOM 1629 N N . ILE A 1 206 ? -10.695 -19 -9.844 1 98.94 206 ILE A N 1
ATOM 1630 C CA . ILE A 1 206 ? -11.352 -19.141 -8.555 1 98.94 206 ILE A CA 1
ATOM 1631 C C . ILE A 1 206 ? -11.305 -17.797 -7.805 1 98.94 206 ILE A C 1
ATOM 1633 O O . ILE A 1 206 ? -10.242 -17.203 -7.652 1 98.94 206 ILE A O 1
ATOM 1637 N N . HIS A 1 207 ? -12.477 -17.328 -7.301 1 98.88 207 HIS A N 1
ATOM 1638 C CA . HIS A 1 207 ? -12.516 -16.047 -6.613 1 98.88 207 HIS A CA 1
ATOM 1639 C C . HIS A 1 207 ? -13.656 -15.992 -5.605 1 98.88 207 HIS A C 1
ATOM 1641 O O . HIS A 1 207 ? -14.719 -16.578 -5.832 1 98.88 207 HIS A O 1
ATOM 1647 N N . GLY A 1 208 ? -13.477 -15.336 -4.488 1 98.75 208 GLY A N 1
ATOM 1648 C CA . GLY A 1 208 ? -14.523 -15.148 -3.49 1 98.75 208 GLY A CA 1
ATOM 1649 C C . GLY A 1 208 ? -15.414 -13.953 -3.777 1 98.75 208 GLY A C 1
ATOM 1650 O O . GLY A 1 208 ? -14.938 -12.914 -4.227 1 98.75 208 GLY A O 1
ATOM 1651 N N . THR A 1 209 ? -16.703 -14.039 -3.428 1 98.25 209 THR A N 1
ATOM 1652 C CA . THR A 1 209 ? -17.641 -12.961 -3.727 1 98.25 209 THR A CA 1
ATOM 1653 C C . THR A 1 209 ? -17.547 -11.859 -2.676 1 98.25 209 THR A C 1
ATOM 1655 O O . THR A 1 209 ? -18.062 -10.75 -2.883 1 98.25 209 THR A O 1
ATOM 1658 N N . LYS A 1 210 ? -16.906 -12.109 -1.579 1 96.81 210 LYS A N 1
ATOM 1659 C CA . LYS A 1 210 ? -16.75 -11.117 -0.521 1 96.81 210 LYS A CA 1
ATOM 1660 C C . LYS A 1 210 ? -15.289 -10.742 -0.335 1 96.81 210 LYS A C 1
ATOM 1662 O O . LYS A 1 210 ? -14.852 -10.461 0.783 1 96.81 210 LYS A O 1
ATOM 1667 N N . ASP A 1 211 ? -14.539 -10.844 -1.423 1 95.62 211 ASP A N 1
ATOM 1668 C CA . ASP A 1 211 ? -13.141 -10.422 -1.406 1 95.62 211 ASP A CA 1
ATOM 1669 C C . ASP A 1 211 ? -13.023 -8.906 -1.323 1 95.62 211 ASP A C 1
ATOM 1671 O O . ASP A 1 211 ? -13.266 -8.203 -2.307 1 95.62 211 ASP A O 1
ATOM 1675 N N . ASP A 1 212 ? -12.531 -8.422 -0.197 1 88.5 212 ASP A N 1
ATOM 1676 C CA . ASP A 1 212 ? -12.469 -6.984 0.03 1 88.5 212 ASP A CA 1
ATOM 1677 C C . ASP A 1 212 ? -11.07 -6.441 -0.256 1 88.5 212 ASP A C 1
ATOM 1679 O O . ASP A 1 212 ? -10.82 -5.25 -0.079 1 88.5 212 ASP A O 1
ATOM 1683 N N . ILE A 1 213 ? -10.211 -7.254 -0.668 1 88.19 213 ILE A N 1
ATOM 1684 C CA . ILE A 1 213 ? -8.852 -6.848 -1.001 1 88.19 213 ILE A CA 1
ATOM 1685 C C . ILE A 1 213 ? -8.703 -6.742 -2.518 1 88.19 213 ILE A C 1
ATOM 1687 O O . ILE A 1 213 ? -8.266 -5.711 -3.033 1 88.19 213 ILE A O 1
ATOM 1691 N N . VAL A 1 214 ? -9.016 -7.762 -3.197 1 94.19 214 VAL A N 1
ATOM 1692 C CA . VAL A 1 214 ? -9.086 -7.797 -4.652 1 94.19 214 VAL A CA 1
ATOM 1693 C C . VAL A 1 214 ? -10.508 -8.141 -5.094 1 94.19 214 VAL A C 1
ATOM 1695 O O . VAL A 1 214 ? -10.938 -9.289 -4.984 1 94.19 214 VAL A O 1
ATOM 1698 N N . ASN A 1 215 ? -11.141 -7.188 -5.617 1 94 215 ASN A N 1
ATOM 1699 C CA . ASN A 1 215 ? -12.539 -7.371 -6 1 94 215 ASN A CA 1
ATOM 1700 C C . ASN A 1 215 ? -12.695 -8.508 -7.008 1 94 215 ASN A C 1
ATOM 1702 O O . ASN A 1 215 ? -11.859 -8.672 -7.898 1 94 215 ASN A O 1
ATOM 1706 N N . MET A 1 216 ? -13.758 -9.211 -6.91 1 96.75 216 MET A N 1
ATOM 1707 C CA . MET A 1 216 ? -13.992 -10.375 -7.754 1 96.75 216 MET A CA 1
ATOM 1708 C C . MET A 1 216 ? -14.062 -9.977 -9.227 1 96.75 216 MET A C 1
ATOM 1710 O O . MET A 1 216 ? -13.922 -10.82 -10.109 1 96.75 216 MET A O 1
ATOM 1714 N N . SER A 1 217 ? -14.305 -8.688 -9.547 1 97.12 217 SER A N 1
ATOM 1715 C CA . SER A 1 217 ? -14.305 -8.219 -10.93 1 97.12 217 SER A CA 1
ATOM 1716 C C . SER A 1 217 ? -12.977 -8.523 -11.609 1 97.12 217 SER A C 1
ATOM 1718 O O . SER A 1 217 ? -12.922 -8.703 -12.828 1 97.12 217 SER A O 1
ATOM 1720 N N . HIS A 1 218 ? -11.891 -8.586 -10.844 1 97.75 218 HIS A N 1
ATOM 1721 C CA . HIS A 1 218 ? -10.602 -8.961 -11.406 1 97.75 218 HIS A CA 1
ATOM 1722 C C . HIS A 1 218 ? -10.641 -10.375 -11.977 1 97.75 218 HIS A C 1
ATOM 1724 O O . HIS A 1 218 ? -10.273 -10.594 -13.133 1 97.75 218 HIS A O 1
ATOM 1730 N N . GLY A 1 219 ? -11.109 -11.312 -11.133 1 98.56 219 GLY A N 1
ATOM 1731 C CA . GLY A 1 219 ? -11.234 -12.688 -11.586 1 98.56 219 GLY A CA 1
ATOM 1732 C C . GLY A 1 219 ? -12.195 -12.844 -12.758 1 98.56 219 GLY A C 1
ATOM 1733 O O . GLY A 1 219 ? -11.898 -13.555 -13.711 1 98.56 219 GLY A O 1
ATOM 1734 N N . LYS A 1 220 ? -13.312 -12.164 -12.727 1 98.56 220 LYS A N 1
ATOM 1735 C CA . LYS A 1 220 ? -14.305 -12.242 -13.789 1 98.56 220 LYS A CA 1
ATOM 1736 C C . LYS A 1 220 ? -13.734 -11.773 -15.117 1 98.56 220 LYS A C 1
ATOM 1738 O O . LYS A 1 220 ? -13.914 -12.43 -16.141 1 98.56 220 LYS A O 1
ATOM 1743 N N . ARG A 1 221 ? -13.062 -10.68 -15.055 1 98.44 221 ARG A N 1
ATOM 1744 C CA . ARG A 1 221 ? -12.508 -10.117 -16.281 1 98.44 221 ARG A CA 1
ATOM 1745 C C . ARG A 1 221 ? -11.406 -11.016 -16.844 1 98.44 221 ARG A C 1
ATOM 1747 O O . ARG A 1 221 ? -11.32 -11.211 -18.062 1 98.44 221 ARG A O 1
ATOM 1754 N N . LEU A 1 222 ? -10.562 -11.531 -15.984 1 98.81 222 LEU A N 1
ATOM 1755 C CA . LEU A 1 222 ? -9.539 -12.469 -16.438 1 98.81 222 LEU A CA 1
ATOM 1756 C C . LEU A 1 222 ? -10.172 -13.695 -17.094 1 98.81 222 LEU A C 1
ATOM 1758 O O . LEU A 1 222 ? -9.711 -14.148 -18.141 1 98.81 222 LEU A O 1
ATOM 1762 N N . TRP A 1 223 ? -11.188 -14.203 -16.5 1 98.81 223 TRP A N 1
ATOM 1763 C CA . TRP A 1 223 ? -11.906 -15.344 -17.062 1 98.81 223 TRP A CA 1
ATOM 1764 C C . TRP A 1 223 ? -12.477 -15.016 -18.438 1 98.81 223 TRP A C 1
ATOM 1766 O O . TRP A 1 223 ? -12.352 -15.805 -19.375 1 98.81 223 TRP A O 1
ATOM 1776 N N . GLU A 1 224 ? -13.039 -13.844 -18.562 1 98.62 224 GLU A N 1
ATOM 1777 C CA . GLU A 1 224 ? -13.633 -13.398 -19.828 1 98.62 224 GLU A CA 1
ATOM 1778 C C . GLU A 1 224 ? -12.578 -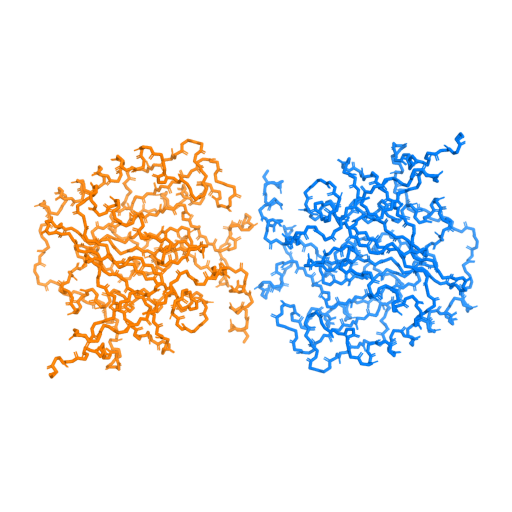13.312 -20.922 1 98.62 224 GLU A C 1
ATOM 1780 O O . GLU A 1 224 ? -12.867 -13.609 -22.078 1 98.62 224 GLU A O 1
ATOM 1785 N N . LEU A 1 225 ? -11.438 -12.945 -20.609 1 98.56 225 LEU A N 1
ATOM 1786 C CA . LEU A 1 225 ? -10.398 -12.664 -21.594 1 98.56 225 LEU A CA 1
ATOM 1787 C C . LEU A 1 225 ? -9.633 -13.93 -21.953 1 98.56 225 LEU A C 1
ATOM 1789 O O . LEU A 1 225 ? -8.938 -13.969 -22.969 1 98.56 225 LEU A O 1
ATOM 1793 N N . ALA A 1 226 ? -9.688 -14.938 -21.078 1 98.62 226 ALA A N 1
ATOM 1794 C CA . ALA A 1 226 ? -8.984 -16.188 -21.359 1 98.62 226 ALA A CA 1
ATOM 1795 C C . ALA A 1 226 ? -9.484 -16.828 -22.641 1 98.62 226 ALA A C 1
ATOM 1797 O O . ALA A 1 226 ? -10.688 -16.828 -22.922 1 98.62 226 ALA A O 1
ATOM 1798 N N . LYS A 1 227 ? -8.609 -17.375 -23.453 1 98 227 LYS A N 1
ATOM 1799 C CA . LYS A 1 227 ? -8.977 -18.031 -24.703 1 98 227 LYS A CA 1
ATOM 1800 C C . LYS A 1 227 ? -9.664 -19.375 -24.453 1 98 227 LYS A C 1
ATOM 1802 O O . LYS A 1 227 ? -10.695 -19.672 -25.047 1 98 227 LYS A O 1
ATOM 1807 N N . ASP A 1 228 ? -9.055 -20.172 -23.594 1 97.81 228 ASP A N 1
ATOM 1808 C CA . ASP A 1 228 ? -9.594 -21.469 -23.203 1 97.81 228 ASP A CA 1
ATOM 1809 C C . ASP A 1 228 ? -10.078 -21.438 -21.75 1 97.81 228 ASP A C 1
ATOM 1811 O O . ASP A 1 228 ? -9.305 -21.703 -20.828 1 97.81 228 ASP A O 1
ATOM 1815 N N . LYS A 1 229 ? -11.367 -21.266 -21.562 1 97.88 229 LYS A N 1
ATOM 1816 C CA . LYS A 1 229 ? -11.961 -21.062 -20.25 1 97.88 229 LYS A CA 1
ATOM 1817 C C . LYS A 1 229 ? -12.484 -22.359 -19.672 1 97.88 229 LYS A C 1
ATOM 1819 O O . LYS A 1 229 ? -13.273 -23.062 -20.312 1 97.88 229 LYS A O 1
ATOM 1824 N N . TYR A 1 230 ? -12.008 -22.672 -18.609 1 98.62 230 TYR A N 1
ATOM 1825 C CA . TYR A 1 230 ? -12.672 -23.703 -17.797 1 98.62 230 TYR A CA 1
ATOM 1826 C C . TYR A 1 230 ? -13.758 -23.078 -16.922 1 98.62 230 TYR A C 1
ATOM 1828 O O . TYR A 1 230 ? -13.742 -21.875 -16.656 1 98.62 230 TYR A O 1
ATOM 1836 N N . ASP A 1 231 ? -14.734 -23.891 -16.531 1 98.62 231 ASP A N 1
ATOM 1837 C CA . ASP A 1 231 ? -15.781 -23.391 -15.641 1 98.62 231 ASP A CA 1
ATOM 1838 C C . ASP A 1 231 ? -15.18 -22.766 -14.383 1 98.62 231 ASP A C 1
ATOM 1840 O O . ASP A 1 231 ? -14.453 -23.422 -13.641 1 98.62 231 ASP A O 1
ATOM 1844 N N . PRO A 1 232 ? -15.484 -21.484 -14.141 1 98.88 232 PRO A N 1
ATOM 1845 C CA . PRO A 1 232 ? -14.898 -20.828 -12.969 1 98.88 232 PRO A CA 1
ATOM 1846 C C . PRO A 1 232 ? -15.562 -21.25 -11.664 1 98.88 232 PRO A C 1
ATOM 1848 O O . PRO A 1 232 ? -16.609 -21.922 -11.68 1 98.88 232 PRO A O 1
ATOM 1851 N N . LEU A 1 233 ? -14.945 -20.922 -10.578 1 98.94 233 LEU A N 1
ATOM 1852 C CA . LEU A 1 233 ? -15.531 -21.094 -9.258 1 98.94 233 LEU A CA 1
ATOM 1853 C C . LEU A 1 233 ? -15.633 -19.766 -8.523 1 98.94 233 LEU A C 1
ATOM 1855 O O . LEU A 1 233 ? -14.617 -19.188 -8.133 1 98.94 233 LEU A O 1
ATOM 1859 N N . TRP A 1 234 ? -16.859 -19.281 -8.406 1 98.81 234 TRP A N 1
ATOM 1860 C CA . TRP A 1 234 ? -17.156 -18.141 -7.555 1 98.81 234 TRP A CA 1
ATOM 1861 C C . TRP A 1 234 ? -17.641 -18.578 -6.18 1 98.81 234 TRP A C 1
ATOM 1863 O O . TRP A 1 234 ? -18.781 -19.016 -6.023 1 98.81 234 TRP A O 1
ATOM 1873 N N . VAL A 1 235 ? -16.797 -18.422 -5.203 1 98.81 235 VAL A N 1
ATOM 1874 C CA . VAL A 1 235 ? -17.125 -18.938 -3.875 1 98.81 235 VAL A CA 1
ATOM 1875 C C . VAL A 1 235 ? -17.984 -17.922 -3.135 1 98.81 235 VAL A C 1
ATOM 1877 O O . VAL A 1 235 ? -17.516 -16.859 -2.719 1 98.81 235 VAL A O 1
ATOM 1880 N N . LYS A 1 236 ? -19.234 -18.25 -2.9 1 98.31 236 LYS A N 1
ATOM 1881 C CA . LYS A 1 236 ? -20.156 -17.359 -2.193 1 98.31 236 LYS A CA 1
ATOM 1882 C C . LYS A 1 236 ? -19.703 -17.125 -0.757 1 98.31 236 LYS A C 1
ATOM 1884 O O . LYS A 1 236 ? -19.469 -18.078 -0.011 1 98.31 236 LYS A O 1
ATOM 1889 N N . GLY A 1 237 ? -19.562 -15.922 -0.402 1 98 237 GLY A N 1
ATOM 1890 C CA . GLY A 1 237 ? -19.141 -15.578 0.946 1 98 237 GLY A CA 1
ATOM 1891 C C . GLY A 1 237 ? -17.641 -15.664 1.141 1 98 237 GLY A C 1
ATOM 1892 O O . GLY A 1 237 ? -17.109 -15.25 2.178 1 98 237 GLY A O 1
ATOM 1893 N N . GLY A 1 238 ? -16.922 -16.203 0.155 1 98.31 238 GLY A N 1
ATOM 1894 C CA . GLY A 1 238 ? -15.484 -16.344 0.269 1 98.31 238 GLY A CA 1
ATOM 1895 C C . GLY A 1 238 ? -14.742 -15.023 0.264 1 98.31 238 GLY A C 1
ATOM 1896 O O . GLY A 1 238 ? -15.102 -14.102 -0.476 1 98.31 238 GLY A O 1
ATOM 1897 N N . GLY A 1 239 ? -13.711 -14.93 1.095 1 96.44 239 GLY A N 1
ATOM 1898 C CA . GLY A 1 239 ? -12.828 -13.766 1.143 1 96.44 239 GLY A CA 1
ATOM 1899 C C . GLY A 1 239 ? -11.578 -13.93 0.304 1 96.44 239 GLY A C 1
ATOM 1900 O O . GLY A 1 239 ? -11.57 -14.695 -0.665 1 96.44 239 GLY A O 1
ATOM 1901 N N . HIS A 1 240 ? -10.562 -13.102 0.633 1 94.69 240 HIS A N 1
ATOM 1902 C CA . HIS A 1 240 ? -9.359 -13.086 -0.187 1 94.69 240 HIS A CA 1
ATOM 1903 C C . HIS A 1 240 ? -8.445 -14.25 0.161 1 94.69 240 HIS A C 1
ATOM 1905 O O . HIS A 1 240 ? -7.738 -14.773 -0.707 1 94.69 240 HIS A O 1
ATOM 1911 N N . CYS A 1 241 ? -8.477 -14.664 1.389 1 93.25 241 CYS A N 1
ATOM 1912 C CA . CYS A 1 241 ? -7.434 -15.586 1.827 1 93.25 241 CYS A CA 1
ATOM 1913 C C . CYS A 1 241 ? -8.039 -16.844 2.445 1 93.25 241 CYS A C 1
ATOM 1915 O O . CYS A 1 241 ? -7.406 -17.5 3.273 1 93.25 241 CYS A O 1
ATOM 1917 N N . ASN A 1 242 ? -9.25 -17.188 2.111 1 95.81 242 ASN A N 1
ATOM 1918 C CA . ASN A 1 242 ? -9.844 -18.297 2.846 1 95.81 242 ASN A CA 1
ATOM 1919 C C . ASN A 1 242 ? -10.609 -19.234 1.919 1 95.81 242 ASN A C 1
ATOM 1921 O O . ASN A 1 242 ? -11.43 -20.031 2.377 1 95.81 242 ASN A O 1
ATOM 1925 N N . LEU A 1 243 ? -10.367 -19.219 0.662 1 98 243 LEU A N 1
ATOM 1926 C CA . LEU A 1 243 ? -11.164 -19.984 -0.28 1 98 243 LEU A CA 1
ATOM 1927 C C . LEU A 1 243 ? -10.906 -21.484 -0.108 1 98 243 LEU A C 1
ATOM 1929 O O . LEU A 1 243 ? -11.805 -22.297 -0.289 1 98 243 LEU A O 1
ATOM 1933 N N . GLU A 1 244 ? -9.719 -21.859 0.268 1 97.31 244 GLU A N 1
ATOM 1934 C CA . GLU A 1 244 ? -9.344 -23.266 0.427 1 97.31 244 GLU A CA 1
ATOM 1935 C C . GLU A 1 244 ? -10.117 -23.922 1.567 1 97.31 244 GLU A C 1
ATOM 1937 O O . GLU A 1 244 ? -10.141 -25.141 1.679 1 97.31 244 GLU A O 1
ATOM 1942 N N . THR A 1 245 ? -10.664 -23.078 2.406 1 96.88 245 THR A N 1
ATOM 1943 C CA . THR A 1 245 ? -11.391 -23.625 3.551 1 96.88 245 THR A CA 1
ATOM 1944 C C . THR A 1 245 ? -12.812 -24.016 3.156 1 96.88 245 THR A C 1
ATOM 1946 O O . THR A 1 245 ? -13.516 -24.672 3.92 1 96.88 245 THR A O 1
ATOM 1949 N N . TYR A 1 246 ? -13.297 -23.641 2.018 1 97.88 246 TYR A N 1
ATOM 1950 C CA . TYR A 1 246 ? -14.625 -23.984 1.524 1 97.88 246 TYR A CA 1
ATOM 1951 C C . TYR A 1 246 ? -14.602 -25.328 0.805 1 97.88 246 TYR A C 1
ATOM 1953 O O . TYR A 1 246 ? -13.719 -25.578 -0.02 1 97.88 246 TYR A O 1
ATOM 1961 N N . PRO A 1 247 ? -15.547 -26.172 0.985 1 97.56 247 PRO A N 1
ATOM 1962 C CA . PRO A 1 247 ? -15.555 -27.5 0.374 1 97.56 247 PRO A CA 1
ATOM 1963 C C . PRO A 1 247 ? -15.617 -27.453 -1.151 1 97.56 247 PRO A C 1
ATOM 1965 O O . PRO A 1 247 ? -15.086 -28.344 -1.825 1 97.56 247 PRO A O 1
ATOM 1968 N N . GLU A 1 248 ? -16.219 -26.422 -1.662 1 98.25 248 GLU A N 1
ATOM 1969 C CA . GLU A 1 248 ? -16.344 -26.328 -3.113 1 98.25 248 GLU A CA 1
ATOM 1970 C C . GLU A 1 248 ? -14.977 -26.141 -3.775 1 98.25 248 GLU A C 1
ATOM 1972 O O . GLU A 1 248 ? -14.797 -26.484 -4.945 1 98.25 248 GLU A O 1
ATOM 1977 N N . TYR A 1 249 ? -14.062 -25.609 -3.037 1 98.56 249 TYR A N 1
ATOM 1978 C CA . TYR A 1 249 ? -12.734 -25.359 -3.594 1 98.56 249 TYR A CA 1
ATOM 1979 C C . TYR A 1 249 ? -12.078 -26.656 -4.035 1 98.56 249 TYR A C 1
ATOM 1981 O O . TYR A 1 249 ? -11.766 -26.844 -5.215 1 98.56 249 TYR A O 1
ATOM 1989 N N . ILE A 1 250 ? -11.922 -27.625 -3.057 1 98.5 250 ILE A N 1
ATOM 1990 C CA . ILE A 1 250 ? -11.195 -28.859 -3.348 1 98.5 250 ILE A CA 1
ATOM 1991 C C . ILE A 1 250 ? -11.992 -29.703 -4.336 1 98.5 250 ILE A C 1
ATOM 1993 O O . ILE A 1 250 ? -11.414 -30.391 -5.184 1 98.5 250 ILE A O 1
ATOM 1997 N N . LYS A 1 251 ? -13.266 -29.656 -4.262 1 98.56 251 LYS A N 1
ATOM 1998 C CA . LYS A 1 251 ? -14.117 -30.391 -5.195 1 98.56 251 LYS A CA 1
ATOM 1999 C C . LYS A 1 251 ? -13.914 -29.891 -6.625 1 98.56 251 LYS A C 1
ATOM 2001 O O . LYS A 1 251 ? -13.766 -30.703 -7.547 1 98.56 251 LYS A O 1
ATOM 2006 N N . HIS A 1 252 ? -13.891 -28.578 -6.754 1 98.75 252 HIS A N 1
ATOM 2007 C CA . HIS A 1 252 ? -13.742 -28 -8.086 1 98.75 252 HIS A CA 1
ATOM 2008 C C . HIS A 1 252 ? -12.328 -28.219 -8.625 1 98.75 252 HIS A C 1
ATOM 2010 O O . HIS A 1 252 ? -12.156 -28.469 -9.82 1 98.75 252 HIS A O 1
ATOM 2016 N N . MET A 1 253 ? -11.367 -28.172 -7.789 1 98.75 253 MET A N 1
ATOM 2017 C CA . MET A 1 253 ? -9.992 -28.469 -8.188 1 98.75 253 MET A CA 1
ATOM 2018 C C . MET A 1 253 ? -9.859 -29.906 -8.68 1 98.75 253 MET A C 1
ATOM 2020 O O . MET A 1 253 ? -9.203 -30.156 -9.688 1 98.75 253 MET A O 1
ATOM 2024 N N . ARG A 1 254 ? -10.477 -30.844 -7.992 1 98.25 254 ARG A N 1
ATOM 2025 C CA . ARG A 1 254 ? -10.453 -32.25 -8.422 1 98.25 254 ARG A CA 1
ATOM 2026 C C . ARG A 1 254 ? -11.086 -32.406 -9.805 1 98.25 254 ARG A C 1
ATOM 2028 O O . ARG A 1 254 ? -10.594 -33.188 -10.625 1 98.25 254 ARG A O 1
ATOM 2035 N N . LYS A 1 255 ? -12.195 -31.703 -9.961 1 98.5 255 LYS A N 1
ATOM 2036 C CA . LYS A 1 255 ? -12.852 -31.75 -11.266 1 98.5 255 LYS A CA 1
ATOM 2037 C C . LYS A 1 255 ? -11.922 -31.234 -12.359 1 98.5 255 LYS A C 1
ATOM 2039 O O . LYS A 1 255 ? -11.867 -31.797 -13.453 1 98.5 255 LYS A O 1
ATOM 2044 N N . PHE A 1 256 ? -11.281 -30.188 -12.047 1 98.69 256 PHE A N 1
ATOM 2045 C CA . PHE A 1 256 ? -10.352 -29.609 -13.008 1 98.69 256 PHE A CA 1
ATOM 2046 C C . PHE A 1 256 ? -9.227 -30.578 -13.328 1 98.69 256 PHE A C 1
ATOM 2048 O O . PHE A 1 256 ? -8.875 -30.766 -14.492 1 98.69 256 PHE A O 1
ATOM 2055 N N . MET A 1 257 ? -8.641 -31.25 -12.328 1 97.88 257 MET A N 1
ATOM 2056 C CA . MET A 1 257 ? -7.574 -32.219 -12.531 1 97.88 257 MET A CA 1
ATOM 2057 C C . MET A 1 257 ? -8.047 -33.375 -13.43 1 97.88 257 MET A C 1
ATOM 2059 O O . MET A 1 257 ? -7.328 -33.781 -14.344 1 97.88 257 MET A O 1
ATOM 2063 N N . ASN A 1 258 ? -9.211 -33.812 -13.172 1 97.12 258 ASN A N 1
ATOM 2064 C CA . ASN A 1 258 ? -9.773 -34.875 -13.977 1 97.12 258 ASN A CA 1
ATOM 2065 C C . ASN A 1 258 ? -9.953 -34.438 -15.438 1 97.12 258 ASN A C 1
ATOM 2067 O O . ASN A 1 258 ? -9.688 -35.219 -16.344 1 97.12 258 ASN A O 1
ATOM 2071 N N . ALA A 1 259 ? -10.422 -33.281 -15.594 1 97.81 259 ALA A N 1
ATOM 2072 C CA . ALA A 1 259 ? -10.594 -32.781 -16.953 1 97.81 259 ALA A CA 1
ATOM 2073 C C . ALA A 1 259 ? -9.258 -32.688 -17.688 1 97.81 259 ALA A C 1
ATOM 2075 O O . ALA A 1 259 ? -9.18 -32.969 -18.875 1 97.81 259 ALA A O 1
ATOM 2076 N N . MET A 1 260 ? -8.266 -32.219 -17 1 97.25 260 MET A N 1
ATOM 2077 C CA . MET A 1 260 ? -6.934 -32.125 -17.594 1 97.25 260 MET A CA 1
ATOM 2078 C C . MET A 1 260 ? -6.398 -33.5 -17.969 1 97.25 260 MET A C 1
ATOM 2080 O O . MET A 1 260 ? -5.711 -33.656 -18.984 1 97.25 260 MET A O 1
ATOM 2084 N N . GLU A 1 261 ? -6.691 -34.5 -17.109 1 94.88 261 GLU A N 1
ATOM 2085 C CA . GLU A 1 261 ? -6.289 -35.875 -17.422 1 94.88 261 GLU A CA 1
ATOM 2086 C C . GLU A 1 261 ? -6.949 -36.375 -18.688 1 94.88 261 GLU A C 1
ATOM 2088 O O . GLU A 1 261 ? -6.297 -37.031 -19.531 1 94.88 261 GLU A O 1
ATOM 2093 N N . LYS A 1 262 ? -8.172 -36.125 -18.781 1 93.62 262 LYS A N 1
ATOM 2094 C CA . LYS A 1 262 ? -8.906 -36.531 -19.984 1 93.62 262 LYS A CA 1
ATOM 2095 C C . LYS A 1 262 ? -8.352 -35.844 -21.234 1 93.62 262 LYS A C 1
ATOM 2097 O O . LYS A 1 262 ? -8.25 -36.469 -22.281 1 93.62 262 LYS A O 1
ATOM 2102 N N . LEU A 1 263 ? -8.039 -34.625 -21.094 1 90.38 263 LEU A N 1
ATOM 2103 C CA . LEU A 1 263 ? -7.465 -33.906 -22.203 1 90.38 263 LEU A CA 1
ATOM 2104 C C . LEU A 1 263 ? -6.117 -34.469 -22.609 1 90.38 263 LEU A C 1
ATOM 2106 O O . LEU A 1 263 ? -5.793 -34.531 -23.812 1 90.38 263 LEU A O 1
ATOM 2110 N N . ALA A 1 264 ? -5.34 -34.875 -21.672 1 84.31 264 ALA A N 1
ATOM 2111 C CA . ALA A 1 264 ? -4.023 -35.438 -21.938 1 84.31 264 ALA A CA 1
ATOM 2112 C C . ALA A 1 264 ? -4.145 -36.75 -22.688 1 84.31 264 ALA A C 1
ATOM 2114 O O . ALA A 1 264 ? -3.324 -37.062 -23.547 1 84.31 264 ALA A O 1
ATOM 2115 N N . LEU A 1 265 ? -5.098 -37.438 -22.344 1 81.75 265 LEU A N 1
ATOM 2116 C CA . LEU A 1 265 ? -5.324 -38.75 -22.969 1 81.75 265 LEU A CA 1
ATOM 2117 C C . LEU A 1 265 ? -5.781 -38.562 -24.422 1 81.75 265 LEU A C 1
ATOM 2119 O O . LEU A 1 265 ? -5.41 -39.344 -25.297 1 81.75 265 LEU A O 1
ATOM 2123 N N . ASN A 1 266 ? -6.484 -37.594 -24.688 1 80.69 266 ASN A N 1
ATOM 2124 C CA . ASN A 1 266 ? -7.074 -37.406 -26 1 80.69 266 ASN A CA 1
ATOM 2125 C C . ASN A 1 266 ? -6.098 -36.688 -26.938 1 80.69 266 ASN A C 1
ATOM 2127 O O . ASN A 1 266 ? -6.25 -36.781 -28.172 1 80.69 266 ASN A O 1
ATOM 2131 N N . ASN A 1 267 ? -5.141 -35.938 -26.5 1 69.62 267 ASN A N 1
ATOM 2132 C CA . ASN A 1 267 ? -4.137 -35.25 -27.312 1 69.62 267 ASN A CA 1
ATOM 2133 C C . ASN A 1 267 ? -2.723 -35.531 -26.812 1 69.62 267 ASN A C 1
ATOM 2135 O O . ASN A 1 267 ? -2.088 -34.688 -26.188 1 69.62 267 ASN A O 1
ATOM 2139 N N . PRO A 1 268 ? -2.268 -36.75 -27.047 1 61.97 268 PRO A N 1
ATOM 2140 C CA . PRO A 1 268 ? -0.922 -37.062 -26.562 1 61.97 268 PRO A CA 1
ATOM 2141 C C . PRO A 1 268 ? 0.154 -36.188 -27.203 1 61.97 268 PRO A C 1
ATOM 2143 O O . PRO A 1 268 ? 0.019 -35.781 -28.359 1 61.97 268 PRO A O 1
ATOM 2146 N N . PRO A 1 269 ? 0.979 -35.469 -26.312 1 57.62 269 PRO A N 1
ATOM 2147 C CA . PRO A 1 269 ? 2.021 -34.594 -26.859 1 57.62 269 PRO A CA 1
ATOM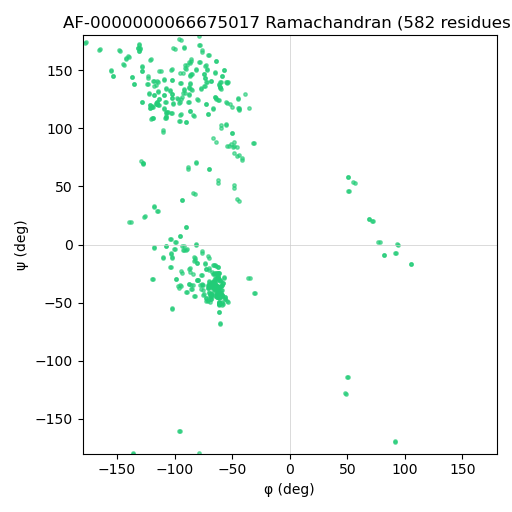 2148 C C . PRO A 1 269 ? 2.799 -35.25 -28 1 57.62 269 PRO A C 1
ATOM 2150 O O . PRO A 1 269 ? 3.016 -36.438 -28.016 1 57.62 269 PRO A O 1
ATOM 2153 N N . ASN A 1 270 ? 2.688 -34.656 -29.234 1 48.91 270 ASN A N 1
ATOM 2154 C CA . ASN A 1 270 ? 3.604 -35.094 -30.266 1 48.91 270 ASN A CA 1
ATOM 2155 C C . ASN A 1 270 ? 5.059 -34.969 -29.828 1 48.91 270 ASN A C 1
ATOM 2157 O O . ASN A 1 270 ? 5.48 -33.938 -29.344 1 48.91 270 ASN A O 1
ATOM 2161 N N . LYS A 1 271 ? 5.758 -36 -29.453 1 46.25 271 LYS A N 1
ATOM 2162 C CA . LYS A 1 271 ? 7.156 -36.031 -29.031 1 46.25 271 LYS A CA 1
ATOM 2163 C C . LYS A 1 271 ? 7.973 -34.938 -29.734 1 46.25 271 LYS A C 1
ATOM 2165 O O . LYS A 1 271 ? 9.109 -34.688 -29.359 1 46.25 271 LYS A O 1
ATOM 2170 N N . GLN A 1 272 ? 7.848 -34.625 -31.062 1 43.59 272 GLN A N 1
ATOM 2171 C CA . GLN A 1 272 ? 8.883 -33.969 -31.875 1 43.59 272 GLN A CA 1
ATOM 2172 C C . GLN A 1 272 ? 8.984 -32.5 -31.562 1 43.59 272 GLN A C 1
ATOM 2174 O O . GLN A 1 272 ? 9.969 -31.844 -31.922 1 43.59 272 GLN A O 1
ATOM 2179 N N . GLN A 1 273 ? 7.926 -31.688 -31.312 1 42.44 273 GLN A N 1
ATOM 2180 C CA . GLN A 1 273 ? 8.117 -30.25 -31.516 1 42.44 273 GLN A CA 1
ATOM 2181 C C . GLN A 1 273 ? 8.648 -29.594 -30.25 1 42.44 273 GLN A C 1
ATOM 2183 O O . GLN A 1 273 ? 7.898 -29.344 -29.297 1 42.44 273 GLN A O 1
ATOM 2188 N N . ASN A 1 274 ? 9.836 -29.875 -29.812 1 41.75 274 ASN A N 1
ATOM 2189 C CA . ASN A 1 274 ? 10.586 -29.156 -28.781 1 41.75 274 ASN A CA 1
ATOM 2190 C C . ASN A 1 274 ? 10.578 -27.656 -29.016 1 41.75 274 ASN A C 1
ATOM 2192 O O . ASN A 1 274 ? 11.469 -27.125 -29.688 1 41.75 274 ASN A O 1
ATOM 2196 N N . ASP A 1 275 ? 9.539 -27 -29.266 1 42.91 275 ASP A N 1
ATOM 2197 C CA . ASP A 1 275 ? 9.625 -25.547 -29.375 1 42.91 275 ASP A CA 1
ATOM 2198 C C . ASP A 1 275 ? 10.078 -24.906 -28.062 1 42.91 275 ASP A C 1
ATOM 2200 O O . ASP A 1 275 ? 9.242 -24.562 -27.219 1 42.91 275 ASP A O 1
ATOM 2204 N N . GLU A 1 276 ? 11.18 -25.359 -27.531 1 44.47 276 GLU A N 1
ATOM 2205 C CA . GLU A 1 276 ? 11.727 -24.75 -26.312 1 44.47 276 GLU A CA 1
ATOM 2206 C C . GLU A 1 276 ? 11.82 -23.234 -26.438 1 44.47 276 GLU A C 1
ATOM 2208 O O . GLU A 1 276 ? 12.445 -22.719 -27.375 1 44.47 276 GLU A O 1
ATOM 2213 N N . PRO A 1 277 ? 10.961 -22.547 -26.016 1 45.72 277 PRO A N 1
ATOM 2214 C CA . PRO A 1 277 ? 11.312 -21.125 -26.062 1 45.72 277 PRO A CA 1
ATOM 2215 C C . PRO A 1 277 ? 12.734 -20.844 -25.578 1 45.72 277 PRO A C 1
ATOM 2217 O O . PRO A 1 277 ? 13.273 -21.594 -24.766 1 45.72 277 PRO A O 1
ATOM 2220 N N . SER A 1 278 ? 13.648 -20.297 -26.469 1 41.44 278 SER A N 1
ATOM 2221 C CA . SER A 1 278 ? 15.008 -19.875 -26.141 1 41.44 278 SER A CA 1
ATOM 2222 C C . SER A 1 278 ? 15.055 -19.094 -24.828 1 41.44 278 SER A C 1
ATOM 2224 O O . SER A 1 278 ? 14.852 -17.891 -24.812 1 41.44 278 SER A O 1
ATOM 2226 N N . ILE A 1 279 ? 14.266 -19.484 -23.859 1 42.91 279 ILE A N 1
ATOM 2227 C CA . ILE A 1 279 ? 14.742 -18.812 -22.656 1 42.91 279 ILE A CA 1
ATOM 2228 C C . ILE A 1 279 ? 16.234 -19.078 -22.484 1 42.91 279 ILE A C 1
ATOM 2230 O O . ILE A 1 279 ? 16.656 -20.219 -22.312 1 42.91 279 ILE A O 1
ATOM 2234 N N . LYS A 1 280 ? 17.188 -18.312 -23.125 1 38.56 280 LYS A N 1
ATOM 2235 C CA . LYS A 1 280 ? 18.641 -18.359 -23.031 1 38.56 280 LYS A CA 1
ATOM 2236 C C . LYS A 1 280 ? 19.094 -18.797 -21.656 1 38.56 280 LYS A C 1
ATOM 2238 O O . LYS A 1 280 ? 18.781 -18.156 -20.656 1 38.56 280 LYS A O 1
ATOM 2243 N N . GLU A 1 281 ? 19.203 -20.188 -21.469 1 37.19 281 GLU A N 1
ATOM 2244 C CA . GLU A 1 281 ? 19.891 -20.75 -20.312 1 37.19 281 GLU A CA 1
ATOM 2245 C C . GLU A 1 281 ? 21.172 -19.984 -20 1 37.19 281 GLU A C 1
ATOM 2247 O O . GLU A 1 281 ? 22.094 -19.953 -20.828 1 37.19 281 GLU A O 1
ATOM 2252 N N . THR A 1 282 ? 21.156 -18.875 -19.484 1 34.47 282 THR A N 1
ATOM 2253 C CA . THR A 1 282 ? 22.5 -18.5 -19.078 1 34.47 282 THR A CA 1
ATOM 2254 C C . THR A 1 282 ? 23.156 -19.609 -18.266 1 34.47 282 THR A C 1
ATOM 2256 O O . THR A 1 282 ? 22.531 -20.172 -17.359 1 34.47 282 THR A O 1
ATOM 2259 N N . LYS A 1 283 ? 24.312 -20.203 -18.75 1 36.88 283 LYS A N 1
ATOM 2260 C CA . LYS A 1 283 ? 25.203 -21.25 -18.266 1 36.88 283 LYS A CA 1
ATOM 2261 C C . LYS A 1 283 ? 25.328 -21.219 -16.734 1 36.88 283 LYS A C 1
ATOM 2263 O O . LYS A 1 283 ? 25.938 -22.094 -16.141 1 36.88 283 LYS A O 1
ATOM 2268 N N . GLN A 1 284 ? 25.188 -20.078 -16.094 1 34.66 284 GLN A N 1
ATOM 2269 C CA . GLN A 1 284 ? 25.734 -20.047 -14.734 1 34.66 284 GLN A CA 1
ATOM 2270 C C . GLN A 1 284 ? 24.766 -20.672 -13.734 1 34.66 284 GLN A C 1
ATOM 2272 O O . GLN A 1 284 ? 25.016 -20.656 -12.531 1 34.66 284 GLN A O 1
ATOM 2277 N N . ASN A 1 285 ? 23.578 -21.156 -14.133 1 32.78 285 ASN A N 1
ATOM 2278 C CA . ASN A 1 285 ? 22.672 -21.562 -13.062 1 32.78 285 ASN A CA 1
ATOM 2279 C C . ASN A 1 285 ? 22.969 -22.969 -12.586 1 32.78 285 ASN A C 1
ATOM 2281 O O . ASN A 1 285 ? 22.328 -23.922 -13.016 1 32.78 285 ASN A O 1
ATOM 2285 N N . ARG A 1 286 ? 24.188 -23.359 -12.375 1 31.84 286 ARG A N 1
ATOM 2286 C CA . ARG A 1 286 ? 24.484 -24.688 -11.844 1 31.84 286 ARG A CA 1
ATOM 2287 C C . ARG A 1 286 ? 23.828 -24.891 -10.477 1 31.84 286 ARG A C 1
ATOM 2289 O O . ARG A 1 286 ? 23.969 -24.047 -9.586 1 31.84 286 ARG A O 1
ATOM 2296 N N . CYS A 1 287 ? 22.734 -25.625 -10.484 1 36.47 287 CYS A N 1
ATOM 2297 C CA . CYS A 1 287 ? 22.219 -26.188 -9.234 1 36.47 287 CYS A CA 1
ATOM 2298 C C . CYS A 1 287 ? 23.312 -26.938 -8.477 1 36.47 287 CYS A C 1
ATOM 2300 O O . CYS A 1 287 ? 23.906 -27.875 -9.008 1 36.47 287 CYS A O 1
ATOM 2302 N N . LEU A 1 288 ? 24.125 -26.453 -7.68 1 32.09 288 LEU A N 1
ATOM 2303 C CA . LEU A 1 288 ? 25.109 -27.172 -6.879 1 32.09 288 LEU A CA 1
ATOM 2304 C C . LEU A 1 288 ? 24.469 -28.359 -6.16 1 32.09 288 LEU A C 1
ATOM 2306 O O . LEU A 1 288 ? 23.562 -28.172 -5.336 1 32.09 288 LEU A O 1
ATOM 2310 N N . ARG A 1 289 ? 24.281 -29.453 -6.961 1 31.86 289 ARG A N 1
ATOM 2311 C CA . ARG A 1 289 ? 24.078 -30.719 -6.254 1 31.86 289 ARG A CA 1
ATOM 2312 C C . ARG A 1 289 ? 25.344 -31.125 -5.504 1 31.86 289 ARG A C 1
ATOM 2314 O O . ARG A 1 289 ? 26.422 -31.219 -6.094 1 31.86 289 ARG A O 1
ATOM 2321 N N . PHE A 1 290 ? 25.578 -30.812 -4.297 1 30.41 290 PHE A N 1
ATOM 2322 C CA . PHE A 1 290 ? 26.703 -31.359 -3.545 1 30.41 290 PHE A CA 1
ATOM 2323 C C . PHE A 1 290 ? 26.766 -32.875 -3.682 1 30.41 290 PHE A C 1
ATOM 2325 O O . PHE A 1 290 ? 25.781 -33.562 -3.383 1 30.41 290 PHE A O 1
ATOM 2332 N N . SER A 1 291 ? 27.469 -33.375 -4.727 1 24.03 291 SER A N 1
ATOM 2333 C CA . SER A 1 291 ? 27.844 -34.781 -4.883 1 24.03 291 SER A CA 1
ATOM 2334 C C . SER A 1 291 ? 28.25 -35.406 -3.551 1 24.03 291 SER A C 1
ATOM 2336 O O . SER A 1 291 ? 28.859 -34.719 -2.709 1 24.03 291 SER A O 1
ATOM 2338 N N . LYS A 1 292 ? 27.672 -36.531 -3.238 1 27.19 292 LYS A N 1
ATOM 2339 C CA . LYS A 1 292 ? 28.094 -37.469 -2.209 1 27.19 292 LYS A CA 1
ATOM 2340 C C . LYS A 1 292 ? 29.594 -37.781 -2.328 1 27.19 292 LYS A C 1
ATOM 2342 O O . LYS A 1 292 ? 30.047 -38.281 -3.357 1 27.19 292 LYS A O 1
ATOM 2347 N N . ARG A 1 293 ? 30.531 -37.031 -1.805 1 19.34 293 ARG A N 1
ATOM 2348 C CA . ARG A 1 293 ? 31.703 -37.812 -1.445 1 19.34 293 ARG A CA 1
ATOM 2349 C C . ARG A 1 293 ? 31.406 -38.688 -0.243 1 19.34 293 ARG A C 1
ATOM 2351 O O . ARG A 1 293 ? 30.734 -38.281 0.7 1 19.34 293 ARG A O 1
ATOM 2358 N N . MET B 1 1 ? -20.062 3.373 -7.207 1 27.69 1 MET B N 1
ATOM 2359 C CA . MET B 1 1 ? -18.812 2.984 -7.883 1 27.69 1 MET B CA 1
ATOM 2360 C C . MET B 1 1 ? -17.641 3.793 -7.355 1 27.69 1 MET B C 1
ATOM 2362 O O . MET B 1 1 ? -16.531 3.266 -7.219 1 27.69 1 MET B O 1
ATOM 2366 N N . GLY B 1 2 ? -17.906 5.105 -7.02 1 35.91 2 GLY B N 1
ATOM 2367 C CA . GLY B 1 2 ? -16.984 6.078 -6.465 1 35.91 2 GLY B CA 1
ATOM 2368 C C . GLY B 1 2 ? -16.5 5.723 -5.07 1 35.91 2 GLY B C 1
ATOM 2369 O O . GLY B 1 2 ? -15.336 5.945 -4.734 1 35.91 2 GLY B O 1
ATOM 2370 N N . ASN B 1 3 ? -17.391 5.16 -4.277 1 40.53 3 ASN B N 1
ATOM 2371 C CA . ASN B 1 3 ? -17.203 4.914 -2.854 1 40.53 3 ASN B CA 1
ATOM 2372 C C . ASN B 1 3 ? -16.328 3.689 -2.609 1 40.53 3 ASN B C 1
ATOM 2374 O O . ASN B 1 3 ? -15.531 3.666 -1.669 1 40.53 3 ASN B O 1
ATOM 2378 N N . VAL B 1 4 ? -16.484 2.639 -3.531 1 42.97 4 VAL B N 1
ATOM 2379 C CA . VAL B 1 4 ? -15.766 1.379 -3.361 1 42.97 4 VAL B CA 1
ATOM 2380 C C . VAL B 1 4 ? -14.281 1.586 -3.652 1 42.97 4 VAL B C 1
ATOM 2382 O O . VAL B 1 4 ? -13.43 1.001 -2.986 1 42.97 4 VAL B O 1
ATOM 2385 N N . THR B 1 5 ? -14.031 2.473 -4.699 1 44.41 5 THR B N 1
ATOM 2386 C CA . THR B 1 5 ? -12.664 2.779 -5.109 1 44.41 5 THR B CA 1
ATOM 2387 C C . THR B 1 5 ? -11.891 3.434 -3.967 1 44.41 5 THR B C 1
ATOM 2389 O O . THR B 1 5 ? -10.734 3.096 -3.723 1 44.41 5 THR B O 1
ATOM 2392 N N . SER B 1 6 ? -12.688 4.301 -3.201 1 54.66 6 SER B N 1
ATOM 2393 C CA . SER B 1 6 ? -12.07 5.039 -2.102 1 54.66 6 SER B CA 1
ATOM 2394 C C . SER B 1 6 ? -11.703 4.113 -0.95 1 54.66 6 SER B C 1
ATOM 2396 O O . SER B 1 6 ? -10.664 4.293 -0.307 1 54.66 6 SER B O 1
ATOM 2398 N N . ASN B 1 7 ? -12.375 2.986 -1.006 1 62.72 7 ASN B N 1
ATOM 2399 C CA . ASN B 1 7 ? -12.18 2.119 0.152 1 62.72 7 ASN B CA 1
ATOM 2400 C C . ASN B 1 7 ? -10.938 1.243 -0.01 1 62.72 7 ASN B C 1
ATOM 2402 O O . ASN B 1 7 ? -10.172 1.067 0.937 1 62.72 7 ASN B O 1
ATOM 2406 N N . MET B 1 8 ? -10.719 0.846 -1.282 1 65.94 8 MET B N 1
ATOM 2407 C CA . MET B 1 8 ? -9.555 -0.02 -1.474 1 65.94 8 MET B CA 1
ATOM 2408 C C . MET B 1 8 ? -8.258 0.779 -1.388 1 65.94 8 MET B C 1
ATOM 2410 O O . MET B 1 8 ? -7.316 0.371 -0.707 1 65.94 8 MET B O 1
ATOM 2414 N N . ALA B 1 9 ? -8.312 1.919 -2.018 1 72.75 9 ALA B N 1
ATOM 2415 C CA . ALA B 1 9 ? -7.125 2.771 -1.957 1 72.75 9 ALA B CA 1
ATOM 2416 C C . ALA B 1 9 ? -6.793 3.148 -0.516 1 72.75 9 ALA B C 1
ATOM 2418 O O . ALA B 1 9 ? -5.621 3.193 -0.134 1 72.75 9 ALA B O 1
ATOM 2419 N N . ALA B 1 10 ? -7.828 3.328 0.259 1 76.06 10 ALA B N 1
ATOM 2420 C CA . ALA B 1 10 ? -7.648 3.699 1.66 1 76.06 10 ALA B CA 1
ATOM 2421 C C . ALA B 1 10 ? -6.949 2.588 2.436 1 76.06 10 ALA B C 1
ATOM 2423 O O . ALA B 1 10 ? -6.09 2.859 3.281 1 76.06 10 ALA B O 1
ATOM 2424 N N . LYS B 1 11 ? -7.301 1.454 2.129 1 74 11 LYS B N 1
ATOM 2425 C CA . LYS B 1 11 ? -6.715 0.311 2.824 1 74 11 LYS B CA 1
ATOM 2426 C C . LYS B 1 11 ? -5.211 0.235 2.588 1 74 11 LYS B C 1
ATOM 2428 O O . LYS B 1 11 ? -4.461 -0.226 3.453 1 74 11 LYS B O 1
ATOM 2433 N N . PHE B 1 12 ? -4.852 0.82 1.493 1 73.44 12 PHE B N 1
ATOM 2434 C CA . PHE B 1 12 ? -3.439 0.732 1.142 1 73.44 12 PHE B CA 1
ATOM 2435 C C . PHE B 1 12 ? -2.721 2.039 1.455 1 73.44 12 PHE B C 1
ATOM 2437 O O . PHE B 1 12 ? -1.489 2.088 1.471 1 73.44 12 PHE B O 1
ATOM 2444 N N . ALA B 1 13 ? -3.49 2.971 1.794 1 81 13 ALA B N 1
ATOM 2445 C CA . ALA B 1 13 ? -2.91 4.289 2.045 1 81 13 ALA B CA 1
ATOM 2446 C C . ALA B 1 13 ? -2.703 4.52 3.539 1 81 13 ALA B C 1
ATOM 2448 O O . ALA B 1 13 ? -1.831 5.297 3.938 1 81 13 ALA B O 1
ATOM 2449 N N . PHE B 1 14 ? -3.539 3.904 4.332 1 88.88 14 PHE B N 1
ATOM 2450 C CA . PHE B 1 14 ? -3.52 4.164 5.766 1 88.88 14 PHE B CA 1
ATOM 2451 C C . PHE B 1 14 ? -3.084 2.926 6.535 1 88.88 14 PHE B C 1
ATOM 2453 O O . PHE B 1 14 ? -3.701 1.865 6.418 1 88.88 14 PHE B O 1
ATOM 2460 N N . PHE B 1 15 ? -2.08 3.084 7.324 1 83.94 15 PHE B N 1
ATOM 2461 C CA . PHE B 1 15 ? -1.533 2.002 8.133 1 83.94 15 PHE B CA 1
ATOM 2462 C C . PHE B 1 15 ? -1.432 2.414 9.594 1 83.94 15 PHE B C 1
ATOM 2464 O O . PHE B 1 15 ? -0.332 2.502 10.148 1 83.94 15 PHE B O 1
ATOM 2471 N N . PRO B 1 16 ? -2.543 2.557 10.227 1 91.81 16 PRO B N 1
ATOM 2472 C CA . PRO B 1 16 ? -2.457 2.914 11.641 1 91.81 16 PRO B CA 1
ATOM 2473 C C . PRO B 1 16 ? -1.716 1.867 12.469 1 91.81 16 PRO B C 1
ATOM 2475 O O . PRO B 1 16 ? -1.954 0.667 12.312 1 91.81 16 PRO B O 1
ATOM 2478 N N . PRO B 1 17 ? -0.835 2.309 13.336 1 90.06 17 PRO B N 1
ATOM 2479 C CA . PRO B 1 17 ? -0.259 1.357 14.289 1 90.06 17 PRO B CA 1
ATOM 2480 C C . PRO B 1 17 ? -1.264 0.896 15.336 1 90.06 17 PRO B C 1
ATOM 2482 O O . PRO B 1 17 ? -2.326 1.504 15.492 1 90.06 17 PRO B O 1
ATOM 2485 N N . PRO B 1 18 ? -0.848 -0.218 15.961 1 90.56 18 PRO B N 1
ATOM 2486 C CA . PRO B 1 18 ? -1.646 -0.476 17.156 1 90.56 18 PRO B CA 1
ATOM 2487 C C . PRO B 1 18 ? -1.674 0.713 18.109 1 90.56 18 PRO B C 1
ATOM 2489 O O . PRO B 1 18 ? -0.661 1.396 18.281 1 90.56 18 PRO B O 1
ATOM 2492 N N . PRO B 1 19 ? -2.855 0.931 18.656 1 94.06 19 PRO B N 1
ATOM 2493 C CA . PRO B 1 19 ? -2.951 2.088 19.547 1 94.06 19 PRO B CA 1
ATOM 2494 C C . PRO B 1 19 ? -1.919 2.053 20.672 1 94.06 19 PRO B C 1
ATOM 2496 O O . PRO B 1 19 ? -1.708 1.005 21.297 1 94.06 19 PRO B O 1
ATOM 2499 N N . THR B 1 20 ? -1.346 3.201 20.984 1 93.88 20 THR B N 1
ATOM 2500 C CA . THR B 1 20 ? -0.3 3.248 22 1 93.88 20 THR B CA 1
ATOM 2501 C C . THR B 1 20 ? -0.82 3.895 23.281 1 93.88 20 THR B C 1
ATOM 2503 O O . THR B 1 20 ? -0.07 4.066 24.25 1 93.88 20 THR B O 1
ATOM 2506 N N . TYR B 1 21 ? -2.035 4.324 23.297 1 93.62 21 TYR B N 1
ATOM 2507 C CA . TYR B 1 21 ? -2.678 4.934 24.453 1 93.62 21 TYR B CA 1
ATOM 2508 C C . TYR B 1 21 ? -4.168 4.625 24.484 1 93.62 21 TYR B C 1
ATOM 2510 O O . TYR B 1 21 ? -4.711 4.078 23.516 1 93.62 21 TYR B O 1
ATOM 2518 N N . ASP B 1 22 ? -4.758 4.902 25.625 1 92.94 22 ASP B N 1
ATOM 2519 C CA . ASP B 1 22 ? -6.211 4.898 25.766 1 92.94 22 ASP B CA 1
ATOM 2520 C C . ASP B 1 22 ? -6.699 6.184 26.422 1 92.94 22 ASP B C 1
ATOM 2522 O O . ASP B 1 22 ? -5.895 7.008 26.875 1 92.94 22 ASP B O 1
ATOM 2526 N N . VAL B 1 23 ? -8.062 6.32 26.344 1 94 23 VAL B N 1
ATOM 2527 C CA . VAL B 1 23 ? -8.633 7.535 26.922 1 94 23 VAL B CA 1
ATOM 2528 C C . VAL B 1 23 ? -9.578 7.172 28.062 1 94 23 VAL B C 1
ATOM 2530 O O . VAL B 1 23 ? -10.398 6.262 27.922 1 94 23 VAL B O 1
ATOM 2533 N N . GLY B 1 24 ? -9.375 7.789 29.156 1 91.25 24 GLY B N 1
ATOM 2534 C CA . GLY B 1 24 ? -10.258 7.668 30.297 1 91.25 24 GLY B CA 1
ATOM 2535 C C . GLY B 1 24 ? -10.664 9.008 30.891 1 91.25 24 GLY B C 1
ATOM 2536 O O . GLY B 1 24 ? -10.211 10.055 30.422 1 91.25 24 GLY B O 1
ATOM 2537 N N . LYS B 1 25 ? -11.602 8.938 31.844 1 90.5 25 LYS B N 1
ATOM 2538 C CA . LYS B 1 25 ? -12.055 10.148 32.531 1 90.5 25 LYS B CA 1
ATOM 2539 C C . LYS B 1 25 ? -11.438 10.266 33.906 1 90.5 25 LYS B C 1
ATOM 2541 O O . LYS B 1 25 ? -11.344 9.273 34.625 1 90.5 25 LYS B O 1
ATOM 2546 N N . ASP B 1 26 ? -10.906 11.461 34.062 1 85.56 26 ASP B N 1
ATOM 2547 C CA . ASP B 1 26 ? -10.445 11.75 35.438 1 85.56 26 ASP B CA 1
ATOM 2548 C C . ASP B 1 26 ? -11.617 11.789 36.406 1 85.56 26 ASP B C 1
ATOM 2550 O O . ASP B 1 26 ? -12.57 12.539 36.188 1 85.56 26 ASP B O 1
ATOM 2554 N N . GLU B 1 27 ? -11.578 11.078 37.438 1 86.81 27 GLU B N 1
ATOM 2555 C CA . GLU B 1 27 ? -12.688 10.953 38.375 1 86.81 27 GLU B CA 1
ATOM 2556 C C . GLU B 1 27 ? -12.938 12.273 39.125 1 86.81 27 GLU B C 1
ATOM 2558 O O . GLU B 1 27 ? -14.078 12.594 39.438 1 86.81 27 GLU B O 1
ATOM 2563 N N . GLU B 1 28 ? -11.961 13.023 39.375 1 87.06 28 GLU B N 1
ATOM 2564 C CA . GLU B 1 28 ? -12.062 14.266 40.156 1 87.06 28 GLU B CA 1
ATOM 2565 C C . GLU B 1 28 ? -12.523 15.422 39.281 1 87.06 28 GLU B C 1
ATOM 2567 O O . GLU B 1 28 ? -13.422 16.172 39.656 1 87.06 28 GLU B O 1
ATOM 2572 N N . THR B 1 29 ? -12.008 15.609 38.094 1 85.75 29 THR B N 1
ATOM 2573 C CA . THR B 1 29 ? -12.234 16.797 37.281 1 85.75 29 THR B CA 1
ATOM 2574 C C . THR B 1 29 ? -13.227 16.5 36.156 1 85.75 29 THR B C 1
ATOM 2576 O O . THR B 1 29 ? -13.805 17.406 35.562 1 85.75 29 THR B O 1
ATOM 2579 N N . GLY B 1 30 ? -13.367 15.219 35.875 1 88 30 GLY B N 1
ATOM 2580 C CA . GLY B 1 30 ? -14.234 14.836 34.781 1 88 30 GLY B CA 1
ATOM 2581 C C . GLY B 1 30 ? -13.602 15.031 33.438 1 88 30 GLY B C 1
ATOM 2582 O O . GLY B 1 30 ? -14.227 14.758 32.406 1 88 30 GLY B O 1
ATOM 2583 N N . LYS B 1 31 ? -12.398 15.461 33.438 1 89.56 31 LYS B N 1
ATOM 2584 C CA . LYS B 1 31 ? -11.703 15.727 32.188 1 89.56 31 LYS B CA 1
ATOM 2585 C C . LYS B 1 31 ? -11.141 14.445 31.578 1 89.56 31 LYS B C 1
ATOM 2587 O O . LYS B 1 31 ? -10.805 13.508 32.312 1 89.56 31 LYS B O 1
ATOM 2592 N N . LEU B 1 32 ? -11.07 14.469 30.281 1 92.81 32 LEU B N 1
ATOM 2593 C CA . LEU B 1 32 ? -10.469 13.32 29.594 1 92.81 32 LEU B CA 1
ATOM 2594 C C . LEU B 1 32 ? -8.953 13.32 29.766 1 92.81 32 LEU B C 1
ATOM 2596 O O . LEU B 1 32 ? -8.328 14.375 29.797 1 92.81 32 LEU B O 1
ATOM 2600 N N . MET B 1 33 ? -8.461 12.117 29.906 1 90.5 33 MET B N 1
ATOM 2601 C CA . MET B 1 33 ? -7.016 11.969 30.047 1 90.5 33 MET B CA 1
ATOM 2602 C C . MET B 1 33 ? -6.531 10.703 29.344 1 90.5 33 MET B C 1
ATOM 2604 O O . MET B 1 33 ? -7.309 9.773 29.125 1 90.5 33 MET B O 1
ATOM 2608 N N . PHE B 1 34 ? -5.238 10.773 28.969 1 90.38 34 PHE B N 1
ATOM 2609 C CA . PHE B 1 34 ? -4.645 9.555 28.422 1 90.38 34 PHE B CA 1
ATOM 2610 C C . PHE B 1 34 ? -4.434 8.523 29.516 1 90.38 34 PHE B C 1
ATOM 2612 O O . PHE B 1 34 ? -4.07 8.867 30.641 1 90.38 34 PHE B O 1
ATOM 2619 N N . THR B 1 35 ? -4.703 7.387 29.172 1 85.19 35 THR B N 1
ATOM 2620 C CA . THR B 1 35 ? -4.359 6.27 30.047 1 85.19 35 THR B CA 1
ATOM 2621 C C . THR B 1 35 ? -3.375 5.328 29.359 1 85.19 35 THR B C 1
ATOM 2623 O O . THR B 1 35 ? -3.4 5.18 28.141 1 85.19 35 THR B O 1
ATOM 2626 N N . GLY B 1 36 ? -2.414 4.828 30.094 1 76.38 36 GLY B N 1
ATOM 2627 C CA . GLY B 1 36 ? -1.423 3.922 29.531 1 76.38 36 GLY B CA 1
ATOM 2628 C C . GLY B 1 36 ? -0.072 4.574 29.312 1 76.38 36 GLY B C 1
ATOM 2629 O O . GLY B 1 36 ? 0.905 3.9 28.984 1 76.38 36 GLY B O 1
ATOM 2630 N N . ILE B 1 37 ? -0.133 5.887 29.328 1 79.38 37 ILE B N 1
ATOM 2631 C CA . ILE B 1 37 ? 1.115 6.641 29.266 1 79.38 37 ILE B CA 1
ATOM 2632 C C . ILE B 1 37 ? 1.135 7.699 30.359 1 79.38 37 ILE B C 1
ATOM 2634 O O . ILE B 1 37 ? 0.109 7.969 31 1 79.38 37 ILE B O 1
ATOM 2638 N N . THR B 1 38 ? 2.266 8.242 30.594 1 73.69 38 THR B N 1
ATOM 2639 C CA . THR B 1 38 ? 2.414 9.25 31.641 1 73.69 38 THR B CA 1
ATOM 2640 C C . THR B 1 38 ? 1.646 10.516 31.281 1 73.69 38 THR B C 1
ATOM 2642 O O . THR B 1 38 ? 1.871 11.109 30.219 1 73.69 38 THR B O 1
ATOM 2645 N N . PRO B 1 39 ? 0.726 10.742 32.125 1 67.31 39 PRO B N 1
ATOM 2646 C CA . PRO B 1 39 ? -0.037 11.969 31.859 1 67.31 39 PRO B CA 1
ATOM 2647 C C . PRO B 1 39 ? 0.833 13.219 31.891 1 67.31 39 PRO B C 1
ATOM 2649 O O . PRO B 1 39 ? 1.771 13.312 32.688 1 67.31 39 PRO B O 1
ATOM 2652 N N . GLU B 1 40 ? 0.604 13.984 30.938 1 74.56 40 GLU B N 1
ATOM 2653 C CA . GLU B 1 40 ? 1.263 15.289 30.906 1 74.56 40 GLU B CA 1
ATOM 2654 C C . GLU B 1 40 ? 0.315 16.391 31.344 1 74.56 40 GLU B C 1
ATOM 2656 O O . GLU B 1 40 ? -0.747 16.594 30.75 1 74.56 40 GLU B O 1
ATOM 2661 N N . LYS B 1 41 ? 0.654 17.094 32.344 1 71.81 41 LYS B N 1
ATOM 2662 C CA . LYS B 1 41 ? -0.198 18.109 32.938 1 71.81 41 LYS B CA 1
ATOM 2663 C C . LYS B 1 41 ? -0.505 19.234 31.969 1 71.81 41 LYS B C 1
ATOM 2665 O O . LYS B 1 41 ? -1.565 19.859 32.031 1 71.81 41 LYS B O 1
ATOM 2670 N N . SER B 1 42 ? 0.294 19.469 31.094 1 78.31 42 SER B N 1
ATOM 2671 C CA . SER B 1 42 ? 0.13 20.609 30.188 1 78.31 42 SER B CA 1
ATOM 2672 C C . SER B 1 42 ? -0.673 20.219 28.953 1 78.31 42 SER B C 1
ATOM 2674 O O . SER B 1 42 ? -0.791 21 28 1 78.31 42 SER B O 1
ATOM 2676 N N . MET B 1 43 ? -1.298 19.094 29.078 1 90.19 43 MET B N 1
ATOM 2677 C CA . MET B 1 43 ? -1.984 18.594 27.891 1 90.19 43 MET B CA 1
ATOM 2678 C C . MET B 1 43 ? -3.473 18.406 28.156 1 90.19 43 MET B C 1
ATOM 2680 O O . MET B 1 43 ? -3.854 17.75 29.141 1 90.19 43 MET B O 1
ATOM 2684 N N . ASP B 1 44 ? -4.328 19.078 27.438 1 94.12 44 ASP B N 1
ATOM 2685 C CA . ASP B 1 44 ? -5.77 18.844 27.469 1 94.12 44 ASP B CA 1
ATOM 2686 C C . ASP B 1 44 ? -6.199 17.844 26.406 1 94.12 44 ASP B C 1
ATOM 2688 O O . ASP B 1 44 ? -5.785 17.953 25.25 1 94.12 44 ASP B O 1
ATOM 2692 N N . VAL B 1 45 ? -7.008 16.906 26.797 1 96.06 45 VAL B N 1
ATOM 2693 C CA . VAL B 1 45 ? -7.496 15.883 25.875 1 96.06 45 VAL B CA 1
ATOM 2694 C C . VAL B 1 45 ? -8.945 16.188 25.5 1 96.06 45 VAL B C 1
ATOM 2696 O O . VAL B 1 45 ? -9.766 16.5 26.359 1 96.06 45 VAL B O 1
ATOM 2699 N N . HIS B 1 46 ? -9.242 16.125 24.219 1 97.31 46 HIS B N 1
ATOM 2700 C CA . HIS B 1 46 ? -10.586 16.359 23.688 1 97.31 46 HIS B CA 1
ATOM 2701 C C . HIS B 1 46 ? -11.07 15.164 22.875 1 97.31 46 HIS B C 1
ATOM 2703 O O . HIS B 1 46 ? -10.266 14.445 22.281 1 97.31 46 HIS B O 1
ATOM 2709 N N . GLN B 1 47 ? -12.289 14.836 22.922 1 98.12 47 GLN B N 1
ATOM 2710 C CA . GLN B 1 47 ? -13 13.969 21.984 1 98.12 47 GLN B CA 1
ATOM 2711 C C . GLN B 1 47 ? -13.984 14.773 21.125 1 98.12 47 GLN B C 1
ATOM 2713 O O . GLN B 1 47 ? -14.922 15.367 21.656 1 98.12 47 GLN B O 1
ATOM 2718 N N . LEU B 1 48 ? -13.797 14.797 19.859 1 98.75 48 LEU B N 1
ATOM 2719 C CA . LEU B 1 48 ? -14.555 15.68 18.984 1 98.75 48 LEU B CA 1
ATOM 2720 C C . LEU B 1 48 ? -15.383 14.875 17.984 1 98.75 48 LEU B C 1
ATOM 2722 O O . LEU B 1 48 ? -14.898 13.906 17.391 1 98.75 48 LEU B O 1
ATOM 2726 N N . THR B 1 49 ? -16.625 15.266 17.766 1 98.69 49 THR B N 1
ATOM 2727 C CA . THR B 1 49 ? -17.484 14.641 16.781 1 98.69 49 THR B CA 1
ATOM 2728 C C . THR B 1 49 ? -17.297 15.281 15.406 1 98.69 49 THR B C 1
ATOM 2730 O O . THR B 1 49 ? -17.344 16.5 15.281 1 98.69 49 THR B O 1
ATOM 2733 N N . THR B 1 50 ? -17.094 14.438 14.445 1 98.62 50 THR B N 1
ATOM 2734 C CA . THR B 1 50 ? -16.859 14.953 13.094 1 98.62 50 THR B CA 1
ATOM 2735 C C . THR B 1 50 ? -18.172 14.953 12.297 1 98.62 50 THR B C 1
ATOM 2737 O O . THR B 1 50 ? -19.188 14.453 12.766 1 98.62 50 THR B O 1
ATOM 2740 N N . LYS B 1 51 ? -18.125 15.477 11.039 1 98 51 LYS B N 1
ATOM 2741 C CA . LYS B 1 51 ? -19.281 15.57 10.156 1 98 51 LYS B CA 1
ATOM 2742 C C . LYS B 1 51 ? -19.812 14.18 9.812 1 98 51 LYS B C 1
ATOM 2744 O O . LYS B 1 51 ? -21.016 14.016 9.562 1 98 51 LYS B O 1
ATOM 2749 N N . SER B 1 52 ? -18.984 13.211 9.852 1 97.12 52 SER B N 1
ATOM 2750 C CA . SER B 1 52 ? -19.391 11.852 9.516 1 97.12 52 SER B CA 1
ATOM 2751 C C . SER B 1 52 ? -19.891 11.102 10.75 1 97.12 52 SER B C 1
ATOM 2753 O O . SER B 1 52 ? -20.297 9.945 10.664 1 97.12 52 SER B O 1
ATOM 2755 N N . GLY B 1 53 ? -19.797 11.711 11.875 1 98.38 53 GLY B N 1
ATOM 2756 C CA . GLY B 1 53 ? -20.281 11.094 13.102 1 98.38 53 GLY B CA 1
ATOM 2757 C C . GLY B 1 53 ? -19.203 10.344 13.859 1 98.38 53 GLY B C 1
ATOM 2758 O O . GLY B 1 53 ? -19.453 9.789 14.93 1 98.38 53 GLY B O 1
ATOM 2759 N N . ASN B 1 54 ? -18.016 10.32 13.375 1 98.44 54 ASN B N 1
ATOM 2760 C CA . ASN B 1 54 ? -16.906 9.711 14.086 1 98.44 54 ASN B CA 1
ATOM 2761 C C . ASN B 1 54 ? -16.469 10.57 15.273 1 98.44 54 ASN B C 1
ATOM 2763 O O . ASN B 1 54 ? -16.719 11.773 15.305 1 98.44 54 ASN B O 1
ATOM 2767 N N . LYS B 1 55 ? -15.867 9.922 16.266 1 98.69 55 LYS B N 1
ATOM 2768 C CA . LYS B 1 55 ? -15.281 10.594 17.422 1 98.69 55 LYS B CA 1
ATOM 2769 C C . LYS B 1 55 ? -13.75 10.57 17.344 1 98.69 55 LYS B C 1
ATOM 2771 O O . LYS B 1 55 ? -13.133 9.523 17.531 1 98.69 55 LYS B O 1
ATOM 2776 N N . VAL B 1 56 ? -13.172 11.727 17.203 1 98.75 56 VAL B N 1
ATOM 2777 C CA . VAL B 1 56 ? -11.719 11.789 17.047 1 98.75 56 VAL B CA 1
ATOM 2778 C C . VAL B 1 56 ? -11.102 12.383 18.312 1 98.75 56 VAL B C 1
ATOM 2780 O O . VAL B 1 56 ? -11.648 13.32 18.906 1 98.75 56 VAL B O 1
ATOM 2783 N N . ILE B 1 57 ? -9.953 11.859 18.688 1 98.56 57 ILE B N 1
ATOM 2784 C CA . ILE B 1 57 ? -9.227 12.32 19.875 1 98.56 57 ILE B CA 1
ATOM 2785 C C . ILE B 1 57 ? -8.227 13.406 19.469 1 98.56 57 ILE B C 1
ATOM 2787 O O . ILE B 1 57 ? -7.496 13.242 18.484 1 98.56 57 ILE B O 1
ATOM 2791 N N . ALA B 1 58 ? -8.227 14.508 20.156 1 98.56 58 ALA B N 1
ATOM 2792 C CA . ALA B 1 58 ? -7.281 15.602 19.953 1 98.56 58 ALA B CA 1
ATOM 2793 C C . ALA B 1 58 ? -6.617 16.016 21.266 1 98.56 58 ALA B C 1
ATOM 2795 O O . ALA B 1 58 ? -7.199 15.852 22.344 1 98.56 58 ALA B O 1
ATOM 2796 N N . THR B 1 59 ? -5.395 16.484 21.172 1 97.5 59 THR B N 1
ATOM 2797 C CA . THR B 1 59 ? -4.68 16.984 22.344 1 97.5 59 THR B CA 1
ATOM 2798 C C . THR B 1 59 ? -4.227 18.422 22.125 1 97.5 59 THR B C 1
ATOM 2800 O O . THR B 1 59 ? -3.799 18.797 21.016 1 97.5 59 THR B O 1
ATOM 2803 N N . PHE B 1 60 ? -4.383 19.234 23.156 1 97.44 60 PHE B N 1
ATOM 2804 C CA . PHE B 1 60 ? -3.936 20.609 23.141 1 97.44 60 PHE B CA 1
ATOM 2805 C C . PHE B 1 60 ? -2.836 20.844 24.172 1 97.44 60 PHE B C 1
ATOM 2807 O O . PHE B 1 60 ? -3.037 20.594 25.359 1 97.44 60 PHE B O 1
ATOM 2814 N N . TRP B 1 61 ? -1.718 21.281 23.672 1 96.5 61 TRP B N 1
ATOM 2815 C CA . TRP B 1 61 ? -0.542 21.578 24.484 1 96.5 61 TRP B CA 1
ATOM 2816 C C . TRP B 1 61 ? -0.329 23.094 24.578 1 96.5 61 TRP B C 1
ATOM 2818 O O . TRP B 1 61 ? 0.109 23.719 23.625 1 96.5 61 TRP B O 1
ATOM 2828 N N . LYS B 1 62 ? -0.499 23.562 25.781 1 94.81 62 LYS B N 1
ATOM 2829 C CA . LYS B 1 62 ? -0.466 25.016 25.969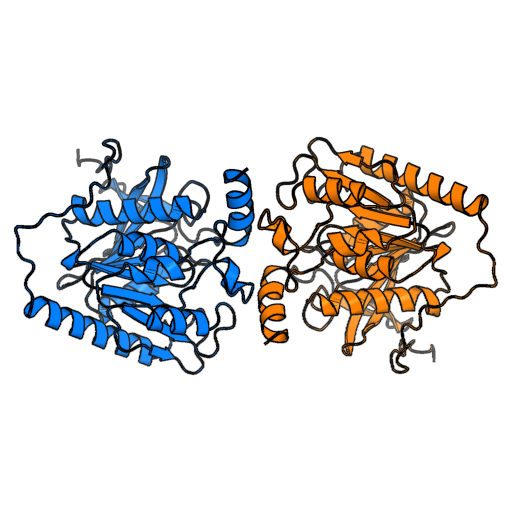 1 94.81 62 LYS B CA 1
ATOM 2830 C C . LYS B 1 62 ? 0.928 25.484 26.375 1 94.81 62 LYS B C 1
ATOM 2832 O O . LYS B 1 62 ? 1.603 24.828 27.172 1 94.81 62 LYS B O 1
ATOM 2837 N N . HIS B 1 63 ? 1.289 26.547 25.812 1 94.88 63 HIS B N 1
ATOM 2838 C CA . HIS B 1 63 ? 2.455 27.312 26.25 1 94.88 63 HIS B CA 1
ATOM 2839 C C . HIS B 1 63 ? 2.053 28.672 26.797 1 94.88 63 HIS B C 1
ATOM 2841 O O . HIS B 1 63 ? 1.27 29.391 26.172 1 94.88 63 HIS B O 1
ATOM 2847 N N . PRO B 1 64 ? 2.539 29.062 27.938 1 91.62 64 PRO B N 1
ATOM 2848 C CA . PRO B 1 64 ? 2.082 30.281 28.609 1 91.62 64 PRO B CA 1
ATOM 2849 C C . PRO B 1 64 ? 2.355 31.531 27.797 1 91.62 64 PRO B C 1
ATOM 2851 O O . PRO B 1 64 ? 1.602 32.5 27.875 1 91.62 64 PRO B O 1
ATOM 2854 N N . PHE B 1 65 ? 3.338 31.578 27 1 91 65 PHE B N 1
ATOM 2855 C CA . PHE B 1 65 ? 3.686 32.781 26.266 1 91 65 PHE B CA 1
ATOM 2856 C C . PHE B 1 65 ? 3.58 32.562 24.766 1 91 65 PHE B C 1
ATOM 2858 O O . PHE B 1 65 ? 4.32 33.188 23.984 1 91 65 PHE B O 1
ATOM 2865 N N . SER B 1 66 ? 2.648 31.719 24.391 1 91.94 66 SER B N 1
ATOM 2866 C CA . SER B 1 66 ? 2.557 31.359 22.969 1 91.94 66 SER B CA 1
ATOM 2867 C C . SER B 1 66 ? 1.96 32.5 22.156 1 91.94 66 SER B C 1
ATOM 2869 O O . SER B 1 66 ? 1.036 33.188 22.609 1 91.94 66 SER B O 1
ATOM 2871 N N . ARG B 1 67 ? 2.594 32.688 21.078 1 88.19 67 ARG B N 1
ATOM 2872 C CA . ARG B 1 67 ? 2.004 33.656 20.125 1 88.19 67 ARG B CA 1
ATOM 2873 C C . ARG B 1 67 ? 1.187 32.906 19.062 1 88.19 67 ARG B C 1
ATOM 2875 O O . ARG B 1 67 ? 0.209 33.469 18.547 1 88.19 67 ARG B O 1
ATOM 2882 N N . PHE B 1 68 ? 1.622 31.812 18.688 1 97.75 68 PHE B N 1
ATOM 2883 C CA . PHE B 1 68 ? 0.951 31.062 17.641 1 97.75 68 PHE B CA 1
ATOM 2884 C C . PHE B 1 68 ? 0.531 29.688 18.141 1 97.75 68 PHE B C 1
ATOM 2886 O O . PHE B 1 68 ? 1.025 29.219 19.172 1 97.75 68 PHE B O 1
ATOM 2893 N N . THR B 1 69 ? -0.424 29.094 17.469 1 98.62 69 THR B N 1
ATOM 2894 C CA . THR B 1 69 ? -0.85 27.703 17.688 1 98.62 69 THR B CA 1
ATOM 2895 C C . THR B 1 69 ? -0.559 26.859 16.453 1 98.62 69 THR B C 1
ATOM 2897 O O . THR B 1 69 ? -0.969 27.203 15.336 1 98.62 69 THR B O 1
ATOM 2900 N N . LEU B 1 70 ? 0.202 25.812 16.656 1 98.81 70 LEU B N 1
ATOM 2901 C CA . LEU B 1 70 ? 0.478 24.844 15.617 1 98.81 70 LEU B CA 1
ATOM 2902 C C . LEU B 1 70 ? -0.608 23.766 15.57 1 98.81 70 LEU B C 1
ATOM 2904 O O . LEU B 1 70 ? -0.827 23.062 16.562 1 98.81 70 LEU B O 1
ATOM 2908 N N . LEU B 1 71 ? -1.348 23.703 14.508 1 98.94 71 LEU B N 1
ATOM 2909 C CA . LEU B 1 71 ? -2.227 22.578 14.258 1 98.94 71 LEU B CA 1
ATOM 2910 C C . LEU B 1 71 ? -1.5 21.484 13.469 1 98.94 71 LEU B C 1
ATOM 2912 O O . LEU B 1 71 ? -1.299 21.625 12.258 1 98.94 71 LEU B O 1
ATOM 2916 N N . TYR B 1 72 ? -1.158 20.422 14.156 1 98.88 72 TYR B N 1
ATOM 2917 C CA . TYR B 1 72 ? -0.227 19.422 13.664 1 98.88 72 TYR B CA 1
ATOM 2918 C C . TYR B 1 72 ? -0.971 18.172 13.188 1 98.88 72 TYR B C 1
ATOM 2920 O O . TYR B 1 72 ? -1.59 17.469 13.984 1 98.88 72 TYR B O 1
ATOM 2928 N N . SER B 1 73 ? -0.921 17.906 11.883 1 98.88 73 SER B N 1
ATOM 2929 C CA . SER B 1 73 ? -1.399 16.656 11.305 1 98.88 73 SER B CA 1
ATOM 2930 C C . SER B 1 73 ? -0.262 15.648 11.141 1 98.88 73 SER B C 1
ATOM 2932 O O . SER B 1 73 ? 0.61 15.828 10.289 1 98.88 73 SER B O 1
ATOM 2934 N N . HIS B 1 74 ? -0.311 14.57 11.914 1 98.5 74 HIS B N 1
ATOM 2935 C CA . HIS B 1 74 ? 0.819 13.648 12.008 1 98.5 74 HIS B CA 1
ATOM 2936 C C . HIS B 1 74 ? 0.869 12.719 10.805 1 98.5 74 HIS B C 1
ATOM 2938 O O . HIS B 1 74 ? -0.05 12.711 9.984 1 98.5 74 HIS B O 1
ATOM 2944 N N . GLY B 1 75 ? 1.97 11.953 10.711 1 97.62 75 GLY B N 1
ATOM 2945 C CA . GLY B 1 75 ? 2.174 11.016 9.625 1 97.62 75 GLY B CA 1
ATOM 2946 C C . GLY B 1 75 ? 1.403 9.719 9.805 1 97.62 75 GLY B C 1
ATOM 2947 O O . GLY B 1 75 ? 0.726 9.531 10.812 1 97.62 75 GLY B O 1
ATOM 2948 N N . ASN B 1 76 ? 1.542 8.859 8.867 1 94.31 76 ASN B N 1
ATOM 2949 C CA . ASN B 1 76 ? 0.712 7.668 8.742 1 94.31 76 ASN B CA 1
ATOM 2950 C C . ASN B 1 76 ? 0.99 6.676 9.867 1 94.31 76 ASN B C 1
ATOM 2952 O O . ASN B 1 76 ? 0.064 6.066 10.406 1 94.31 76 ASN B O 1
ATOM 2956 N N . ALA B 1 77 ? 2.25 6.422 10.18 1 91.12 77 ALA B N 1
ATOM 2957 C CA . ALA B 1 77 ? 2.641 5.344 11.086 1 91.12 77 ALA B CA 1
ATOM 2958 C C . ALA B 1 77 ? 2.789 5.859 12.516 1 91.12 77 ALA B C 1
ATOM 2960 O O . ALA B 1 77 ? 3.734 5.496 13.219 1 91.12 77 ALA B O 1
ATOM 2961 N N . ALA B 1 78 ? 1.924 6.738 12.906 1 95.56 78 ALA B N 1
ATOM 2962 C CA . ALA B 1 78 ? 1.973 7.305 14.25 1 95.56 78 ALA B CA 1
ATOM 2963 C C . ALA B 1 78 ? 0.568 7.508 14.812 1 95.56 78 ALA B C 1
ATOM 2965 O O . ALA B 1 78 ? -0.417 7.449 14.07 1 95.56 78 ALA B O 1
ATOM 2966 N N . ASP B 1 79 ? 0.517 7.613 16.125 1 96.75 79 ASP B N 1
ATOM 2967 C CA . ASP B 1 79 ? -0.652 8.164 16.797 1 96.75 79 ASP B CA 1
ATOM 2968 C C . ASP B 1 79 ? -0.239 9.148 17.906 1 96.75 79 ASP B C 1
ATOM 2970 O O . ASP B 1 79 ? 0.95 9.414 18.078 1 96.75 79 ASP B O 1
ATOM 2974 N N . LEU B 1 80 ? -1.141 9.703 18.578 1 97.5 80 LEU B N 1
ATOM 2975 C CA . LEU B 1 80 ? -0.878 10.781 19.531 1 97.5 80 LEU B CA 1
ATOM 2976 C C . LEU B 1 80 ? 0.028 10.297 20.656 1 97.5 80 LEU B C 1
ATOM 2978 O O . LEU B 1 80 ? 0.831 11.07 21.188 1 97.5 80 LEU B O 1
ATOM 2982 N N . GLY B 1 81 ? -0.163 9.055 21.062 1 95.56 81 GLY B N 1
ATOM 2983 C CA . GLY B 1 81 ? 0.707 8.539 22.109 1 95.56 81 GLY B CA 1
ATOM 2984 C C . GLY B 1 81 ? 2.176 8.578 21.734 1 95.56 81 GLY B C 1
ATOM 2985 O O . GLY B 1 81 ? 3.029 8.875 22.562 1 95.56 81 GLY B O 1
ATOM 2986 N N . GLN B 1 82 ? 2.477 8.375 20.531 1 94.81 82 GLN B N 1
ATOM 2987 C CA . GLN B 1 82 ? 3.852 8.344 20.047 1 94.81 82 GLN B CA 1
ATOM 2988 C C . GLN B 1 82 ? 4.391 9.758 19.828 1 94.81 82 GLN B C 1
ATOM 2990 O O . GLN B 1 82 ? 5.602 9.945 19.688 1 94.81 82 GLN B O 1
ATOM 2995 N N . MET B 1 83 ? 3.52 10.758 19.766 1 95.81 83 MET B N 1
ATOM 2996 C CA . MET B 1 83 ? 3.918 12.117 19.422 1 95.81 83 MET B CA 1
ATOM 2997 C C . MET B 1 83 ? 4.25 12.922 20.688 1 95.81 83 MET B C 1
ATOM 2999 O O . MET B 1 83 ? 4.781 14.031 20.594 1 95.81 83 MET B O 1
ATOM 3003 N N . VAL B 1 84 ? 4.07 12.391 21.844 1 94.69 84 VAL B N 1
ATOM 3004 C CA . VAL B 1 84 ? 4.129 13.117 23.109 1 94.69 84 VAL B CA 1
ATOM 3005 C C . VAL B 1 84 ? 5.5 13.773 23.266 1 94.69 84 VAL B C 1
ATOM 3007 O O . VAL B 1 84 ? 5.594 14.984 23.5 1 94.69 84 VAL B O 1
ATOM 3010 N N . ASP B 1 85 ? 6.543 13.031 23.109 1 93.62 85 ASP B N 1
ATOM 3011 C CA . ASP B 1 85 ? 7.887 13.57 23.297 1 93.62 85 ASP B CA 1
ATOM 3012 C C . ASP B 1 85 ? 8.188 14.68 22.297 1 93.62 85 ASP B C 1
ATOM 3014 O O . ASP B 1 85 ? 8.812 15.688 22.641 1 93.62 85 ASP B O 1
ATOM 3018 N N . LEU B 1 86 ? 7.797 14.461 21.125 1 96.31 86 LEU B N 1
ATOM 3019 C CA . LEU B 1 86 ? 8.031 15.461 20.094 1 96.31 86 LEU B CA 1
ATOM 3020 C C . LEU B 1 86 ? 7.316 16.766 20.438 1 96.31 86 LEU B C 1
ATOM 3022 O O . LEU B 1 86 ? 7.887 17.844 20.281 1 96.31 86 LEU B O 1
ATOM 3026 N N . PHE B 1 87 ? 6.102 16.703 20.906 1 96.69 87 PHE B N 1
ATOM 3027 C CA . PHE B 1 87 ? 5.309 17.906 21.172 1 96.69 87 PHE B CA 1
ATOM 3028 C C . PHE B 1 87 ? 5.863 18.656 22.375 1 96.69 87 PHE B C 1
ATOM 3030 O O . PHE B 1 87 ? 5.84 19.891 22.406 1 96.69 87 PHE B O 1
ATOM 3037 N N . ILE B 1 88 ? 6.336 17.906 23.344 1 94.56 88 ILE B N 1
ATOM 3038 C CA . ILE B 1 88 ? 6.992 18.547 24.469 1 94.56 88 ILE B CA 1
ATOM 3039 C C . ILE B 1 88 ? 8.18 19.375 23.984 1 94.56 88 ILE B C 1
ATOM 3041 O O . ILE B 1 88 ? 8.336 20.531 24.344 1 94.56 88 ILE B O 1
ATOM 3045 N N . GLU B 1 89 ? 8.922 18.797 23.094 1 95.38 89 GLU B N 1
ATOM 3046 C CA . GLU B 1 89 ? 10.117 19.453 22.594 1 95.38 89 GLU B CA 1
ATOM 3047 C C . GLU B 1 89 ? 9.758 20.641 21.703 1 95.38 89 GLU B C 1
ATOM 3049 O O . GLU B 1 89 ? 10.312 21.734 21.859 1 95.38 89 GLU B O 1
ATOM 3054 N N . LEU B 1 90 ? 8.891 20.453 20.781 1 97.12 90 LEU B N 1
ATOM 3055 C CA . LEU B 1 90 ? 8.516 21.516 19.859 1 97.12 90 LEU B CA 1
ATOM 3056 C C . LEU B 1 90 ? 7.883 22.688 20.594 1 97.12 90 LEU B C 1
ATOM 3058 O O . LEU B 1 90 ? 8.195 23.844 20.312 1 97.12 90 LEU B O 1
ATOM 3062 N N . ARG B 1 91 ? 7.023 22.406 21.5 1 96.31 91 ARG B N 1
ATOM 3063 C CA . ARG B 1 91 ? 6.387 23.453 22.312 1 96.31 91 ARG B CA 1
ATOM 3064 C C . ARG B 1 91 ? 7.426 24.297 23.031 1 96.31 91 ARG B C 1
ATOM 3066 O O . ARG B 1 91 ? 7.352 25.531 23.016 1 96.31 91 ARG B O 1
ATOM 3073 N N . ALA B 1 92 ? 8.359 23.641 23.625 1 94.75 92 ALA B N 1
ATOM 3074 C CA . ALA B 1 92 ? 9.383 24.328 24.406 1 94.75 92 ALA B CA 1
ATOM 3075 C C . ALA B 1 92 ? 10.297 25.141 23.5 1 94.75 92 ALA B C 1
ATOM 3077 O O . ALA B 1 92 ? 10.57 26.312 23.797 1 94.75 92 ALA B O 1
ATOM 3078 N N . HIS B 1 93 ? 10.711 24.625 22.422 1 96.31 93 HIS B N 1
ATOM 3079 C CA . HIS B 1 93 ? 11.727 25.25 21.594 1 96.31 93 HIS B CA 1
ATOM 3080 C C . HIS B 1 93 ? 11.125 26.344 20.719 1 96.31 93 HIS B C 1
ATOM 3082 O O . HIS B 1 93 ? 11.789 27.344 20.422 1 96.31 93 HIS B O 1
ATOM 3088 N N . LEU B 1 94 ? 9.875 26.172 20.344 1 97.81 94 LEU B N 1
ATOM 3089 C CA . LEU B 1 94 ? 9.273 27.125 19.422 1 97.81 94 LEU B CA 1
ATOM 3090 C C . LEU B 1 94 ? 8.359 28.109 20.156 1 97.81 94 LEU B C 1
ATOM 3092 O O . LEU B 1 94 ? 7.91 29.094 19.594 1 97.81 94 LEU B O 1
ATOM 3096 N N . ARG B 1 95 ? 8.055 27.828 21.422 1 96.5 95 ARG B N 1
ATOM 3097 C CA . ARG B 1 95 ? 7.172 28.656 22.234 1 96.5 95 ARG B CA 1
ATOM 3098 C C . ARG B 1 95 ? 5.812 28.828 21.578 1 96.5 95 ARG B C 1
ATOM 3100 O O . ARG B 1 95 ? 5.336 29.953 21.406 1 96.5 95 ARG B O 1
ATOM 3107 N N . VAL B 1 96 ? 5.215 27.688 21.234 1 97.94 96 VAL B N 1
ATOM 3108 C CA . VAL B 1 96 ? 3.914 27.656 20.578 1 97.94 96 VAL B CA 1
ATOM 3109 C C . VAL B 1 96 ? 2.975 26.719 21.328 1 97.94 96 VAL B C 1
ATOM 3111 O O . VAL B 1 96 ? 3.428 25.812 22.047 1 97.94 96 VAL B O 1
ATOM 3114 N N . ASN B 1 97 ? 1.629 27 21.219 1 97.88 97 ASN B N 1
ATOM 3115 C CA . ASN B 1 97 ? 0.666 25.938 21.5 1 97.88 97 ASN B CA 1
ATOM 3116 C C . ASN B 1 97 ? 0.665 24.891 20.391 1 97.88 97 ASN B C 1
ATOM 3118 O O . ASN B 1 97 ? 0.985 25.188 19.25 1 97.88 97 ASN B O 1
ATOM 3122 N N . ILE B 1 98 ? 0.346 23.688 20.766 1 98.44 98 ILE B N 1
ATOM 3123 C CA . ILE B 1 98 ? 0.219 22.641 19.766 1 98.44 98 ILE B CA 1
ATOM 3124 C C . ILE B 1 98 ? -1.127 21.938 19.922 1 98.44 98 ILE B C 1
ATOM 3126 O O . ILE B 1 98 ? -1.492 21.516 21.031 1 98.44 98 ILE B O 1
ATOM 3130 N N . MET B 1 99 ? -1.901 21.922 18.906 1 98.75 99 MET B N 1
ATOM 3131 C CA . MET B 1 99 ? -3.072 21.062 18.781 1 98.75 99 MET B CA 1
ATOM 3132 C C . MET B 1 99 ? -2.822 19.953 17.766 1 98.75 99 MET B C 1
ATOM 3134 O O . MET B 1 99 ? -2.395 20.219 16.641 1 98.75 99 MET B O 1
ATOM 3138 N N . SER B 1 100 ? -2.947 18.719 18.156 1 98.75 100 SER B N 1
ATOM 3139 C CA . SER B 1 100 ? -2.861 17.578 17.25 1 98.75 100 SER B CA 1
ATOM 3140 C C . SER B 1 100 ? -4.02 16.609 17.484 1 98.75 100 SER B C 1
ATOM 3142 O O . SER B 1 100 ? -4.789 16.766 18.422 1 98.75 100 SER B O 1
ATOM 3144 N N . TYR B 1 101 ? -4.152 15.664 16.562 1 98.88 101 TYR B N 1
ATOM 3145 C CA . TYR B 1 101 ? -5.309 14.773 16.594 1 98.88 101 TYR B CA 1
ATOM 3146 C C . TYR B 1 101 ? -4.996 13.453 15.898 1 98.88 101 TYR B C 1
ATOM 3148 O O . TYR B 1 101 ? -4.105 13.383 15.055 1 98.88 101 TYR B O 1
ATOM 3156 N N . ASP B 1 102 ? -5.672 12.414 16.406 1 98.81 102 ASP B N 1
ATOM 3157 C CA . ASP B 1 102 ? -5.676 11.156 15.656 1 98.81 102 ASP B CA 1
ATOM 3158 C C . ASP B 1 102 ? -6.805 11.125 14.633 1 98.81 102 ASP B C 1
ATOM 3160 O O . ASP B 1 102 ? -7.938 11.516 14.938 1 98.81 102 ASP B O 1
ATOM 3164 N N . TYR B 1 103 ? -6.473 10.688 13.445 1 98.69 103 TYR B N 1
ATOM 3165 C CA . TYR B 1 103 ? -7.48 10.531 12.398 1 98.69 103 TYR B CA 1
ATOM 3166 C C . TYR B 1 103 ? -8.508 9.477 12.781 1 98.69 103 TYR B C 1
ATOM 3168 O O . TYR B 1 103 ? -8.25 8.633 13.648 1 98.69 103 TYR B O 1
ATOM 3176 N N . SER B 1 104 ? -9.711 9.578 12.148 1 98.44 104 SER B N 1
ATOM 3177 C CA . SER B 1 104 ? -10.633 8.453 12.227 1 98.44 104 SER B CA 1
ATOM 3178 C C . SER B 1 104 ? -9.906 7.129 11.992 1 98.44 104 SER B C 1
ATOM 3180 O O . SER B 1 104 ? -9.125 7 11.047 1 98.44 104 SER B O 1
ATOM 3182 N N . GLY B 1 105 ? -10.102 6.215 13 1 97.19 105 GLY B N 1
ATOM 3183 C CA . GLY B 1 105 ? -9.492 4.902 12.875 1 97.19 105 GLY B CA 1
ATOM 3184 C C . GLY B 1 105 ? -8.109 4.82 13.5 1 97.19 105 GLY B C 1
ATOM 3185 O O . GLY B 1 105 ? -7.504 3.746 13.547 1 97.19 105 GLY B O 1
ATOM 3186 N N . TYR B 1 106 ? -7.516 5.859 13.945 1 97.88 106 TYR B N 1
ATOM 3187 C CA . TYR B 1 106 ? -6.203 5.887 14.586 1 97.88 106 TYR B CA 1
ATOM 3188 C C . TYR B 1 106 ? -6.332 6.016 16.094 1 97.88 106 TYR B C 1
ATOM 3190 O O . TYR B 1 106 ? -7.23 6.699 16.594 1 97.88 106 TYR B O 1
ATOM 3198 N N . GLY B 1 107 ? -5.348 5.473 16.781 1 97.12 107 GLY B N 1
ATOM 3199 C CA . GLY B 1 107 ? -5.359 5.586 18.234 1 97.12 107 GLY B CA 1
ATOM 3200 C C . GLY B 1 107 ? -6.695 5.219 18.844 1 97.12 107 GLY B C 1
ATOM 3201 O O . GLY B 1 107 ? -7.246 4.152 18.562 1 97.12 107 GLY B O 1
ATOM 3202 N N . ALA B 1 108 ? -7.191 6.125 19.672 1 97.25 108 ALA B N 1
ATOM 3203 C CA . ALA B 1 108 ? -8.461 5.883 20.359 1 97.25 108 ALA B CA 1
ATOM 3204 C C . ALA B 1 108 ? -9.617 6.516 19.594 1 97.25 108 ALA B C 1
ATOM 3206 O O . ALA B 1 108 ? -10.75 6.562 20.094 1 97.25 108 ALA B O 1
ATOM 3207 N N . SER B 1 109 ? -9.398 7.07 18.359 1 98.44 109 SER B N 1
ATOM 3208 C CA . SER B 1 109 ? -10.453 7.625 17.516 1 98.44 109 SER B CA 1
ATOM 3209 C C . SER B 1 109 ? -11.289 6.52 16.875 1 98.44 109 SER B C 1
ATOM 3211 O O . SER B 1 109 ? -10.766 5.453 16.547 1 98.44 109 SER B O 1
ATOM 3213 N N . THR B 1 110 ? -12.57 6.773 16.688 1 98.19 110 THR B N 1
ATOM 3214 C CA . THR B 1 110 ? -13.461 5.789 16.094 1 98.19 110 THR B CA 1
ATOM 3215 C C . THR B 1 110 ? -13.531 5.977 14.57 1 98.19 110 THR B C 1
ATOM 3217 O O . THR B 1 110 ? -13.016 6.961 14.039 1 98.19 110 THR B O 1
ATOM 3220 N N . GLY B 1 111 ? -14.148 4.973 13.883 1 96.69 111 GLY B N 1
ATOM 3221 C CA . GLY B 1 111 ? -14.359 5.059 12.445 1 96.69 111 GLY B CA 1
ATOM 3222 C C . GLY B 1 111 ? -13.227 4.445 11.641 1 96.69 111 GLY B C 1
ATOM 3223 O O . GLY B 1 111 ? -12.375 3.746 12.195 1 96.69 111 GLY B O 1
ATOM 3224 N N . LYS B 1 112 ? -13.242 4.684 10.258 1 93.56 112 LYS B N 1
ATOM 3225 C CA . LYS B 1 112 ? -12.242 4.18 9.328 1 93.56 112 LYS B CA 1
ATOM 3226 C C . LYS B 1 112 ? -11.445 5.324 8.711 1 93.56 112 LYS B C 1
ATOM 3228 O O . LYS B 1 112 ? -12 6.375 8.398 1 93.56 112 LYS B O 1
ATOM 3233 N N . PRO B 1 113 ? -10.195 5.023 8.609 1 95.69 113 PRO B N 1
ATOM 3234 C CA . PRO B 1 113 ? -9.422 6.074 7.941 1 95.69 113 PRO B CA 1
ATOM 3235 C C . PRO B 1 113 ? -9.695 6.137 6.438 1 95.69 113 PRO B C 1
ATOM 3237 O O . PRO B 1 113 ? -9.602 5.121 5.75 1 95.69 113 PRO B O 1
ATOM 3240 N N . THR B 1 114 ? -10.141 7.219 5.957 1 93.62 114 THR B N 1
ATOM 3241 C CA . THR B 1 114 ? -10.312 7.555 4.547 1 93.62 114 THR B CA 1
ATOM 3242 C C . THR B 1 114 ? -9.914 9 4.277 1 93.62 114 THR B C 1
ATOM 3244 O O . THR B 1 114 ? -9.82 9.805 5.207 1 93.62 114 THR B O 1
ATOM 3247 N N . GLU B 1 115 ? -9.672 9.289 3.029 1 95.5 115 GLU B N 1
ATOM 3248 C CA . GLU B 1 115 ? -9.359 10.672 2.668 1 95.5 115 GLU B CA 1
ATOM 3249 C C . GLU B 1 115 ? -10.43 11.633 3.166 1 95.5 115 GLU B C 1
ATOM 3251 O O . GLU B 1 115 ? -10.125 12.633 3.818 1 95.5 115 GLU B O 1
ATOM 3256 N N . LEU B 1 116 ? -11.617 11.336 2.908 1 96.12 116 LEU B N 1
ATOM 3257 C CA . LEU B 1 116 ? -12.727 12.203 3.277 1 96.12 116 LEU B CA 1
ATOM 3258 C C . LEU B 1 116 ? -12.82 12.359 4.793 1 96.12 116 LEU B C 1
ATOM 3260 O O . LEU B 1 116 ? -13.023 13.461 5.301 1 96.12 116 LEU B O 1
ATOM 3264 N N . ASN B 1 117 ? -12.641 11.266 5.484 1 97.69 117 ASN B N 1
ATOM 3265 C CA . ASN B 1 117 ? -12.719 11.336 6.941 1 97.69 117 ASN B CA 1
ATOM 3266 C C . ASN B 1 117 ? -11.609 12.203 7.52 1 97.69 117 ASN B C 1
ATOM 3268 O O . ASN B 1 117 ? -11.82 12.914 8.508 1 97.69 117 ASN B O 1
ATOM 3272 N N . THR B 1 118 ? -10.453 12.164 6.918 1 98.56 118 THR B N 1
ATOM 3273 C CA . THR B 1 118 ? -9.375 13 7.438 1 98.56 118 THR B CA 1
ATOM 3274 C C . THR B 1 118 ? -9.703 14.477 7.246 1 98.56 118 THR B C 1
ATOM 3276 O O . THR B 1 118 ? -9.289 15.32 8.047 1 98.56 118 THR B O 1
ATOM 3279 N N . TYR B 1 119 ? -10.406 14.828 6.215 1 98.69 119 TYR B N 1
ATOM 3280 C CA . TYR B 1 119 ? -10.852 16.203 6.008 1 98.69 119 TYR B CA 1
ATOM 3281 C C . TYR B 1 119 ? -11.836 16.625 7.09 1 98.69 119 TYR B C 1
ATOM 3283 O O . TYR B 1 119 ? -11.711 17.719 7.664 1 98.69 119 TYR B O 1
ATOM 3291 N N . TYR B 1 120 ? -12.734 15.742 7.363 1 98.81 120 TYR B N 1
ATOM 3292 C CA . TYR B 1 120 ? -13.703 16.031 8.422 1 98.81 120 TYR B CA 1
ATOM 3293 C C . TYR B 1 120 ? -13.008 16.125 9.773 1 98.81 120 TYR B C 1
ATOM 3295 O O . TYR B 1 120 ? -13.398 16.953 10.617 1 98.81 120 TYR B O 1
ATOM 3303 N N . ASP B 1 121 ? -12.031 15.305 9.961 1 98.88 121 ASP B N 1
ATOM 3304 C CA . ASP B 1 121 ? -11.297 15.305 11.227 1 98.88 121 ASP B CA 1
ATOM 3305 C C . ASP B 1 121 ? -10.625 16.656 11.477 1 98.88 121 ASP B C 1
ATOM 3307 O O . ASP B 1 121 ? -10.812 17.25 12.531 1 98.88 121 ASP B O 1
ATOM 3311 N N . ILE B 1 122 ? -9.891 17.141 10.523 1 98.94 122 ILE B N 1
ATOM 3312 C CA . ILE B 1 122 ? -9.156 18.375 10.75 1 98.94 122 ILE B CA 1
ATOM 3313 C C . ILE B 1 122 ? -10.141 19.531 10.891 1 98.94 122 ILE B C 1
ATOM 3315 O O . ILE B 1 122 ? -9.883 20.484 11.633 1 98.94 122 ILE B O 1
ATOM 3319 N N . GLU B 1 123 ? -11.195 19.547 10.18 1 98.81 123 GLU B N 1
ATOM 3320 C CA . GLU B 1 123 ? -12.203 20.594 10.297 1 98.81 123 GLU B CA 1
ATOM 3321 C C . GLU B 1 123 ? -12.789 20.641 11.703 1 98.81 123 GLU B C 1
ATOM 3323 O O . GLU B 1 123 ? -13 21.719 12.258 1 98.81 123 GLU B O 1
ATOM 3328 N N . ALA B 1 124 ? -13.016 19.469 12.219 1 98.88 124 ALA B N 1
ATOM 3329 C CA . ALA B 1 124 ? -13.523 19.406 13.586 1 98.88 124 ALA B CA 1
ATOM 3330 C C . ALA B 1 124 ? -12.508 19.984 14.57 1 98.88 124 ALA B C 1
ATOM 3332 O O . ALA B 1 124 ? -12.883 20.719 15.5 1 98.88 124 ALA B O 1
ATOM 3333 N N . VAL B 1 125 ? -11.289 19.688 14.391 1 98.94 125 VAL B N 1
ATOM 3334 C CA . VAL B 1 125 ? -10.227 20.156 15.281 1 98.94 125 VAL B CA 1
ATOM 3335 C C . VAL B 1 125 ? -10.055 21.656 15.133 1 98.94 125 VAL B C 1
ATOM 3337 O O . VAL B 1 125 ? -9.875 22.375 16.125 1 98.94 125 VAL B O 1
ATOM 3340 N N . TYR B 1 126 ? -10.086 22.141 13.898 1 98.81 126 TYR B N 1
ATOM 3341 C CA . TYR B 1 126 ? -10.039 23.562 13.625 1 98.81 126 TYR B CA 1
ATOM 3342 C C . TYR B 1 126 ? -11.164 24.297 14.336 1 98.81 126 TYR B C 1
ATOM 3344 O O . TYR B 1 126 ? -10.945 25.328 14.969 1 98.81 126 TYR B O 1
ATOM 3352 N N . ASN B 1 127 ? -12.328 23.75 14.258 1 98.5 127 ASN B N 1
ATOM 3353 C CA . ASN B 1 127 ? -13.484 24.344 14.922 1 98.5 127 ASN B CA 1
ATOM 3354 C C . ASN B 1 127 ? -13.32 24.375 16.438 1 98.5 127 ASN B C 1
ATOM 3356 O O . ASN B 1 127 ? -13.711 25.328 17.094 1 98.5 127 ASN B O 1
ATOM 3360 N N . CYS B 1 128 ? -12.781 23.359 16.938 1 98.44 128 CYS B N 1
ATOM 3361 C CA . CYS B 1 128 ? -12.508 23.312 18.359 1 98.44 128 CYS B CA 1
ATOM 3362 C C . CYS B 1 128 ? -11.57 24.438 18.781 1 98.44 128 CYS B C 1
ATOM 3364 O O . CYS B 1 128 ? -11.805 25.109 19.781 1 98.44 128 CYS B O 1
ATOM 3366 N N . LEU B 1 129 ? -10.531 24.625 18.016 1 98.56 129 LEU B N 1
ATOM 3367 C CA . LEU B 1 129 ? -9.586 25.703 18.297 1 98.56 129 LEU B CA 1
ATOM 3368 C C . LEU B 1 129 ? -10.281 27.062 18.281 1 98.56 129 LEU B C 1
ATOM 3370 O O . LEU B 1 129 ? -10.047 27.891 19.172 1 98.56 129 LEU B O 1
ATOM 3374 N N . ARG B 1 130 ? -11.156 27.234 17.391 1 97.69 130 ARG B N 1
ATOM 3375 C CA . ARG B 1 130 ? -11.859 28.5 17.234 1 97.69 130 ARG B CA 1
ATOM 3376 C C . ARG B 1 130 ? -12.867 28.719 18.359 1 97.69 130 ARG B C 1
ATOM 3378 O O . ARG B 1 130 ? -12.906 29.797 18.953 1 97.69 130 ARG B O 1
ATOM 3385 N N . THR B 1 131 ? -13.617 27.75 18.656 1 97.12 131 THR B N 1
ATOM 3386 C CA . THR B 1 131 ? -14.766 27.922 19.531 1 97.12 131 THR B CA 1
ATOM 3387 C C . THR B 1 131 ? -14.375 27.719 20.984 1 97.12 131 THR B C 1
ATOM 3389 O O . THR B 1 131 ? -14.805 28.469 21.859 1 97.12 131 THR B O 1
ATOM 3392 N N . GLU B 1 132 ? -13.562 26.75 21.219 1 95.81 132 GLU B N 1
ATOM 3393 C CA . GLU B 1 132 ? -13.25 26.406 22.609 1 95.81 132 GLU B CA 1
ATOM 3394 C C . GLU B 1 132 ? -12.07 27.234 23.125 1 95.81 132 GLU B C 1
ATOM 3396 O O . GLU B 1 132 ? -12 27.562 24.297 1 95.81 132 GLU B O 1
ATOM 3401 N N . TYR B 1 133 ? -11.172 27.531 22.297 1 96.5 133 TYR B N 1
ATOM 3402 C CA . TYR B 1 133 ? -9.961 28.203 22.75 1 96.5 133 TYR B CA 1
ATOM 3403 C C . TYR B 1 133 ? -9.922 29.656 22.25 1 96.5 133 TYR B C 1
ATOM 3405 O O . TYR B 1 133 ? -9.055 30.422 22.672 1 96.5 133 TYR B O 1
ATOM 3413 N N . GLY B 1 134 ? -10.836 29.953 21.328 1 96.56 134 GLY B N 1
ATOM 3414 C CA . GLY B 1 134 ? -10.891 31.328 20.812 1 96.56 134 GLY B CA 1
ATOM 3415 C C . GLY B 1 134 ? -9.688 31.688 19.969 1 96.56 134 GLY B C 1
ATOM 3416 O O . GLY B 1 134 ? -9.336 32.875 19.844 1 96.56 134 GLY B O 1
ATOM 3417 N N . ILE B 1 135 ? -9.039 30.766 19.453 1 97 135 ILE B N 1
ATOM 3418 C CA . ILE B 1 135 ? -7.859 31 18.641 1 97 135 ILE B CA 1
ATOM 3419 C C . ILE B 1 135 ? -8.281 31.391 17.219 1 97 135 ILE B C 1
ATOM 3421 O O . ILE B 1 135 ? -9.031 30.656 16.578 1 97 135 ILE B O 1
ATOM 3425 N N . MET B 1 136 ? -7.812 32.469 16.797 1 95.88 136 MET B N 1
ATOM 3426 C CA . MET B 1 136 ? -8.172 32.938 15.461 1 95.88 136 MET B CA 1
ATOM 3427 C C . MET B 1 136 ? -7.254 32.344 14.398 1 95.88 136 MET B C 1
ATOM 3429 O O . MET B 1 136 ? -6.129 31.938 14.695 1 95.88 136 MET B O 1
ATOM 3433 N N . GLN B 1 137 ? -7.703 32.344 13.148 1 96.19 137 GLN B N 1
ATOM 3434 C CA . GLN B 1 137 ? -6.957 31.734 12.055 1 96.19 137 GLN B CA 1
ATOM 3435 C C . GLN B 1 137 ? -5.625 32.438 11.836 1 96.19 137 GLN B C 1
ATOM 3437 O O . GLN B 1 137 ? -4.633 31.812 11.461 1 96.19 137 GLN B O 1
ATOM 3442 N N . GLU B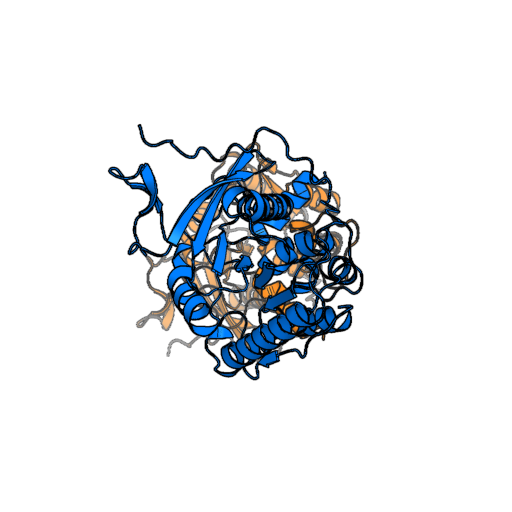 1 138 ? -5.523 33.75 12.109 1 96.06 138 GLU B N 1
ATOM 3443 C CA . GLU B 1 138 ? -4.297 34.5 11.914 1 96.06 138 GLU B CA 1
ATOM 3444 C C . GLU B 1 138 ? -3.23 34.125 12.938 1 96.06 138 GLU B C 1
ATOM 3446 O O . GLU B 1 138 ? -2.059 34.469 12.789 1 96.06 138 GLU B O 1
ATOM 3451 N N . GLU B 1 139 ? -3.674 33.375 13.906 1 97.19 139 GLU B N 1
ATOM 3452 C CA . GLU B 1 139 ? -2.762 32.906 14.945 1 97.19 139 GLU B CA 1
ATOM 3453 C C . GLU B 1 139 ? -2.402 31.438 14.742 1 97.19 139 GLU B C 1
ATOM 3455 O O . GLU B 1 139 ? -1.69 30.844 15.562 1 97.19 139 GLU B O 1
ATOM 3460 N N . MET B 1 140 ? -2.842 30.844 13.68 1 98.44 140 MET B N 1
ATOM 3461 C CA . MET B 1 140 ? -2.666 29.422 13.469 1 98.44 140 MET B CA 1
ATOM 3462 C C . MET B 1 140 ? -1.628 29.156 12.383 1 98.44 140 MET B C 1
ATOM 3464 O O . MET B 1 140 ? -1.593 29.844 11.367 1 98.44 140 MET B O 1
ATOM 3468 N N . ILE B 1 141 ? -0.783 28.281 12.641 1 98.81 141 ILE B N 1
ATOM 3469 C CA . ILE B 1 141 ? 0.114 27.688 11.656 1 98.81 141 ILE B CA 1
ATOM 3470 C C . ILE B 1 141 ? -0.226 26.203 11.484 1 98.81 141 ILE B C 1
ATOM 3472 O O . ILE B 1 141 ? -0.2 25.438 12.453 1 98.81 141 ILE B O 1
ATOM 3476 N N . LEU B 1 142 ? -0.589 25.781 10.281 1 98.94 142 LEU B N 1
ATOM 3477 C CA . LEU B 1 142 ? -0.879 24.375 10.016 1 98.94 142 LEU B CA 1
ATOM 3478 C C . LEU B 1 142 ? 0.398 23.609 9.68 1 98.94 142 LEU B C 1
ATOM 3480 O O . LEU B 1 142 ? 1.257 24.109 8.953 1 98.94 142 LEU B O 1
ATOM 3484 N N . TYR B 1 143 ? 0.569 22.484 10.266 1 98.94 143 TYR B N 1
ATOM 3485 C CA . TYR B 1 143 ? 1.71 21.594 10.07 1 98.94 143 TYR B CA 1
ATOM 3486 C C . TYR B 1 143 ? 1.26 20.234 9.586 1 98.94 143 TYR B C 1
ATOM 3488 O O . TYR B 1 143 ? 0.539 19.516 10.289 1 98.94 143 TYR B O 1
ATOM 3496 N N . GLY B 1 144 ? 1.681 19.828 8.375 1 98.88 144 GLY B N 1
ATOM 3497 C CA . GLY B 1 144 ? 1.324 18.531 7.82 1 98.88 144 GLY B CA 1
ATOM 3498 C C . GLY B 1 144 ? 2.529 17.672 7.523 1 98.88 144 GLY B C 1
ATOM 3499 O O . GLY B 1 144 ? 3.369 18.016 6.691 1 98.88 144 GLY B O 1
ATOM 3500 N N . GLN B 1 145 ? 2.639 16.516 8.18 1 98.62 145 GLN B N 1
ATOM 3501 C CA . GLN B 1 145 ? 3.713 15.555 7.949 1 98.62 145 GLN B CA 1
ATOM 3502 C C . GLN B 1 145 ? 3.232 14.383 7.098 1 98.62 145 GLN B C 1
ATOM 3504 O O . GLN B 1 145 ? 2.264 13.703 7.453 1 98.62 145 GLN B O 1
ATOM 3509 N N . SER B 1 146 ? 3.953 14.109 5.977 1 97.56 146 SER B N 1
ATOM 3510 C CA . SER B 1 146 ? 3.65 12.961 5.129 1 97.56 146 SER B CA 1
ATOM 3511 C C . SER B 1 146 ? 2.17 12.906 4.77 1 97.56 146 SER B C 1
ATOM 3513 O O . SER B 1 146 ? 1.627 13.875 4.227 1 97.56 146 SER B O 1
ATOM 3515 N N . VAL B 1 147 ? 1.414 11.953 5.188 1 96.75 147 VAL B N 1
ATOM 3516 C CA . VAL B 1 147 ? -0.012 11.828 4.906 1 96.75 147 VAL B CA 1
ATOM 3517 C C . VAL B 1 147 ? -0.761 13.023 5.5 1 96.75 147 VAL B C 1
ATOM 3519 O O . VAL B 1 147 ? -1.772 13.461 4.945 1 96.75 147 VAL B O 1
ATOM 3522 N N . GLY B 1 148 ? -0.272 13.578 6.516 1 98.44 148 GLY B N 1
ATOM 3523 C CA . GLY B 1 148 ? -0.89 14.727 7.168 1 98.44 148 GLY B CA 1
ATOM 3524 C C . GLY B 1 148 ? -0.927 15.961 6.289 1 98.44 148 GLY B C 1
ATOM 3525 O O . GLY B 1 148 ? -1.675 16.906 6.562 1 98.44 148 GLY B O 1
ATOM 3526 N N . SER B 1 149 ? -0.093 15.977 5.238 1 98.81 149 SER B N 1
ATOM 3527 C CA . SER B 1 149 ? -0.127 17.094 4.301 1 98.81 149 SER B CA 1
ATOM 3528 C C . SER B 1 149 ? -1.469 17.172 3.58 1 98.81 149 SER B C 1
ATOM 3530 O O . SER B 1 149 ? -1.884 18.25 3.141 1 98.81 149 SER B O 1
ATOM 3532 N N . GLY B 1 150 ? -2.17 16.062 3.477 1 98.5 150 GLY B N 1
ATOM 3533 C CA . GLY B 1 150 ? -3.484 16.016 2.857 1 98.5 150 GLY B CA 1
ATOM 3534 C C . GLY B 1 150 ? -4.504 16.891 3.559 1 98.5 150 GLY B C 1
ATOM 3535 O O . GLY B 1 150 ? -4.895 17.938 3.033 1 98.5 150 GLY B O 1
ATOM 3536 N N . PRO B 1 151 ? -4.855 16.484 4.809 1 98.81 151 PRO B N 1
ATOM 3537 C CA . PRO B 1 151 ? -5.816 17.328 5.523 1 98.81 151 PRO B CA 1
ATOM 3538 C C . PRO B 1 151 ? -5.301 18.75 5.742 1 98.81 151 PRO B C 1
ATOM 3540 O O . PRO B 1 151 ? -6.09 19.703 5.754 1 98.81 151 PRO B O 1
ATOM 3543 N N . THR B 1 152 ? -4.039 18.922 5.891 1 98.94 152 THR B N 1
ATOM 3544 C CA . THR B 1 152 ? -3.455 20.234 6.094 1 98.94 152 THR B CA 1
ATOM 3545 C C . THR B 1 152 ? -3.738 21.141 4.898 1 98.94 152 THR B C 1
ATOM 3547 O O . THR B 1 152 ? -4.254 22.25 5.062 1 98.94 152 THR B O 1
ATOM 3550 N N . LEU B 1 153 ? -3.465 20.672 3.711 1 98.88 153 LE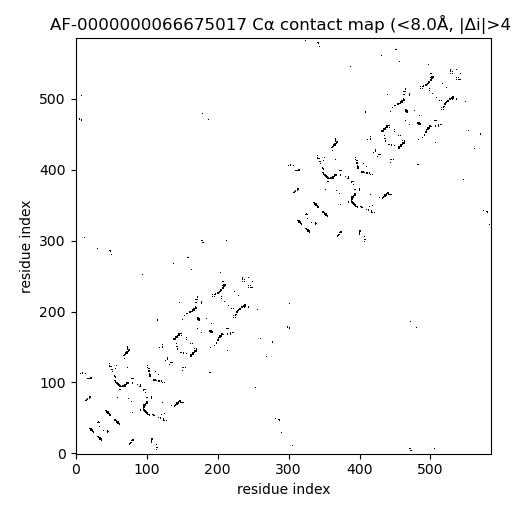U B N 1
ATOM 3551 C CA . LEU B 1 153 ? -3.658 21.5 2.529 1 98.88 153 LEU B CA 1
ATOM 3552 C C . LEU B 1 153 ? -5.137 21.594 2.166 1 98.88 153 LEU B C 1
ATOM 3554 O O . LEU B 1 153 ? -5.57 22.578 1.559 1 98.88 153 LEU B O 1
ATOM 3558 N N . HIS B 1 154 ? -5.879 20.594 2.549 1 98.81 154 HIS B N 1
ATOM 3559 C CA . HIS B 1 154 ? -7.324 20.703 2.408 1 98.81 154 HIS B CA 1
ATOM 3560 C C . HIS B 1 154 ? -7.867 21.891 3.188 1 98.81 154 HIS B C 1
ATOM 3562 O O . HIS B 1 154 ? -8.586 22.719 2.631 1 98.81 154 HIS B O 1
ATOM 3568 N N . LEU B 1 155 ? -7.484 21.984 4.406 1 98.88 155 LEU B N 1
ATOM 3569 C CA . LEU B 1 155 ? -7.949 23.078 5.25 1 98.88 155 LEU B CA 1
ATOM 3570 C C . LEU B 1 155 ? -7.359 24.406 4.789 1 98.88 155 LEU B C 1
ATOM 3572 O O . LEU B 1 155 ? -8.078 25.391 4.66 1 98.88 155 LEU B O 1
ATOM 3576 N N . ALA B 1 156 ? -6.125 24.422 4.48 1 98.75 156 ALA B N 1
ATOM 3577 C CA . ALA B 1 156 ? -5.395 25.641 4.152 1 98.75 156 ALA B CA 1
ATOM 3578 C C . ALA B 1 156 ? -5.918 26.266 2.859 1 98.75 156 ALA B C 1
ATOM 3580 O O . ALA B 1 156 ? -5.84 27.484 2.67 1 98.75 156 ALA B O 1
ATOM 3581 N N . SER B 1 157 ? -6.391 25.453 1.981 1 98.44 157 SER B N 1
ATOM 3582 C CA . SER B 1 157 ? -6.891 25.953 0.707 1 98.44 157 SER B CA 1
ATOM 3583 C C . SER B 1 157 ? -8.266 26.594 0.867 1 98.44 157 SER B C 1
ATOM 3585 O O . SER B 1 157 ? -8.75 27.266 -0.04 1 98.44 157 SER B O 1
ATOM 3587 N N . ARG B 1 158 ? -8.859 26.5 2.004 1 97.44 158 ARG B N 1
ATOM 3588 C CA . ARG B 1 158 ? -10.234 26.953 2.209 1 97.44 158 ARG B CA 1
ATOM 3589 C C . ARG B 1 158 ? -10.305 28.062 3.248 1 97.44 158 ARG B C 1
ATOM 3591 O O . ARG B 1 158 ? -11.242 28.859 3.246 1 97.44 158 ARG B O 1
ATOM 3598 N N . VAL B 1 159 ? -9.367 28 4.172 1 97.06 159 VAL B N 1
ATOM 3599 C CA . VAL B 1 159 ? -9.328 29 5.234 1 97.06 159 VAL B CA 1
ATOM 3600 C C . VAL B 1 159 ? -8.383 30.141 4.84 1 97.06 159 VAL B C 1
ATOM 3602 O O . VAL B 1 159 ? -7.207 29.906 4.543 1 97.06 159 VAL B O 1
ATOM 3605 N N . LYS B 1 160 ? -8.883 31.359 4.898 1 94.12 160 LYS B N 1
ATOM 3606 C CA . LYS B 1 160 ? -8.07 32.531 4.566 1 94.12 160 LYS B CA 1
ATOM 3607 C C . LYS B 1 160 ? -7.363 33.094 5.801 1 94.12 160 LYS B C 1
ATOM 3609 O O . LYS B 1 160 ? -7.742 32.781 6.93 1 94.12 160 LYS B O 1
ATOM 3614 N N . ARG B 1 161 ? -6.281 33.75 5.617 1 94.88 161 ARG B N 1
ATOM 3615 C CA . ARG B 1 161 ? -5.562 34.531 6.59 1 94.88 161 ARG B CA 1
ATOM 3616 C C . ARG B 1 161 ? -4.875 33.656 7.633 1 94.88 161 ARG B C 1
ATOM 3618 O O . ARG B 1 161 ? -4.621 34.125 8.758 1 94.88 161 ARG B O 1
ATOM 3625 N N . LEU B 1 162 ? -4.668 32.406 7.305 1 97.94 162 LEU B N 1
ATOM 3626 C CA . LEU B 1 162 ? -3.785 31.625 8.156 1 97.94 162 LEU B CA 1
ATOM 3627 C C . LEU B 1 162 ? -2.412 32.281 8.266 1 97.94 162 LEU B C 1
ATOM 3629 O O . LEU B 1 162 ? -1.971 32.969 7.348 1 97.94 162 LEU B O 1
ATOM 3633 N N . ARG B 1 163 ? -1.772 32.062 9.398 1 98 163 ARG B N 1
ATOM 3634 C CA . ARG B 1 163 ? -0.456 32.656 9.602 1 98 163 ARG B CA 1
ATOM 3635 C C . ARG B 1 163 ? 0.588 32 8.703 1 98 163 ARG B C 1
ATOM 3637 O O . ARG B 1 163 ? 1.486 32.656 8.188 1 98 163 ARG B O 1
ATOM 3644 N N . GLY B 1 164 ? 0.533 30.703 8.586 1 98.62 164 GLY B N 1
ATOM 3645 C CA . GLY B 1 164 ? 1.483 29.969 7.766 1 98.62 164 GLY B CA 1
ATOM 3646 C C . GLY B 1 164 ? 1.203 28.484 7.711 1 98.62 164 GLY B C 1
ATOM 3647 O O . GLY B 1 164 ? 0.293 27.984 8.383 1 98.62 164 GLY B O 1
ATOM 3648 N N . ILE B 1 165 ? 1.996 27.781 6.852 1 98.81 165 ILE B N 1
ATOM 3649 C CA . ILE B 1 165 ? 1.892 26.328 6.68 1 98.81 165 ILE B CA 1
ATOM 3650 C C . ILE B 1 165 ? 3.287 25.719 6.66 1 98.81 165 ILE B C 1
ATOM 3652 O O . ILE B 1 165 ? 4.215 26.281 6.07 1 98.81 165 ILE B O 1
ATOM 3656 N N . VAL B 1 166 ? 3.41 24.609 7.32 1 98.94 166 VAL B N 1
ATOM 3657 C CA . VAL B 1 166 ? 4.621 23.812 7.246 1 98.94 166 VAL B CA 1
ATOM 3658 C C . VAL B 1 166 ? 4.305 22.453 6.617 1 98.94 166 VAL B C 1
ATOM 3660 O O . VAL B 1 166 ? 3.445 21.719 7.109 1 98.94 166 VAL B O 1
ATOM 3663 N N . LEU B 1 167 ? 4.969 22.141 5.523 1 98.94 167 LEU B N 1
ATOM 3664 C CA . LEU B 1 167 ? 4.863 20.859 4.852 1 98.94 167 LEU B CA 1
ATOM 3665 C C . LEU B 1 167 ? 6.129 20.031 5.055 1 98.94 167 LEU B C 1
ATOM 3667 O O . LEU B 1 167 ? 7.18 20.359 4.496 1 98.94 167 LEU B O 1
ATOM 3671 N N . HIS B 1 168 ? 6.016 19 5.824 1 98.88 168 HIS B N 1
ATOM 3672 C CA . HIS B 1 168 ? 7.102 18.125 6.254 1 98.88 168 HIS B CA 1
ATOM 3673 C C . HIS B 1 168 ? 7.035 16.766 5.555 1 98.88 168 HIS B C 1
ATOM 3675 O O . HIS B 1 168 ? 6.18 15.945 5.875 1 98.88 168 HIS B O 1
ATOM 3681 N N . SER B 1 169 ? 8 16.5 4.613 1 98.62 169 SER B N 1
ATOM 3682 C CA . SER B 1 169 ? 7.977 15.266 3.832 1 98.62 169 SER B CA 1
ATOM 3683 C C . SER B 1 169 ? 6.609 15.047 3.193 1 98.62 169 SER B C 1
ATOM 3685 O O . SER B 1 169 ? 6.047 13.953 3.277 1 98.62 169 SER B O 1
ATOM 3687 N N . ALA B 1 170 ? 6.086 16.094 2.604 1 98.69 170 ALA B N 1
ATOM 3688 C CA . ALA B 1 170 ? 4.707 16.125 2.127 1 98.69 170 ALA B CA 1
ATOM 3689 C C . ALA B 1 170 ? 4.57 15.375 0.803 1 98.69 170 ALA B C 1
ATOM 3691 O O . ALA B 1 170 ? 5.547 15.219 0.067 1 98.69 170 ALA B O 1
ATOM 3692 N N . ILE B 1 171 ? 3.348 14.938 0.515 1 97.5 171 ILE B N 1
ATOM 3693 C CA . ILE B 1 171 ? 3.072 14.211 -0.716 1 97.5 171 ILE B CA 1
ATOM 3694 C C . ILE B 1 171 ? 2.402 15.133 -1.729 1 97.5 171 ILE B C 1
ATOM 3696 O O . ILE B 1 171 ? 1.595 15.992 -1.357 1 97.5 171 ILE B O 1
ATOM 3700 N N . LEU B 1 172 ? 2.773 14.984 -3.006 1 97.75 172 LEU B N 1
ATOM 3701 C CA . LEU B 1 172 ? 2.076 15.688 -4.078 1 97.75 172 LEU B CA 1
ATOM 3702 C C . LEU B 1 172 ? 0.663 15.148 -4.254 1 97.75 172 LEU B C 1
ATOM 3704 O O . LEU B 1 172 ? -0.276 15.914 -4.484 1 97.75 172 LEU B O 1
ATOM 3708 N N . SER B 1 173 ? 0.589 13.898 -4.289 1 95.44 173 SER B N 1
ATOM 3709 C CA . SER B 1 173 ? -0.649 13.125 -4.281 1 95.44 173 SER B CA 1
ATOM 3710 C C . SER B 1 173 ? -0.383 11.656 -3.973 1 95.44 173 SER B C 1
ATOM 3712 O O . SER B 1 173 ? 0.769 11.211 -3.973 1 95.44 173 SER B O 1
ATOM 3714 N N . GLY B 1 174 ? -1.452 10.93 -3.697 1 91.38 174 GLY B N 1
ATOM 3715 C CA . GLY B 1 174 ? -1.307 9.523 -3.365 1 91.38 174 GLY B CA 1
ATOM 3716 C C . GLY B 1 174 ? -0.691 8.711 -4.484 1 91.38 174 GLY B C 1
ATOM 3717 O O . GLY B 1 174 ? 0.278 7.977 -4.266 1 91.38 174 GLY B O 1
ATOM 3718 N N . LEU B 1 175 ? -1.194 8.844 -5.684 1 88.75 175 LEU B N 1
ATOM 3719 C CA . LEU B 1 175 ? -0.742 8.055 -6.828 1 88.75 175 LEU B CA 1
ATOM 3720 C C . LEU B 1 175 ? 0.708 8.383 -7.172 1 88.75 175 LEU B C 1
ATOM 3722 O O . LEU B 1 175 ? 1.477 7.496 -7.547 1 88.75 175 LEU B O 1
ATOM 3726 N N . ARG B 1 176 ? 1.131 9.562 -7.008 1 90.94 176 ARG B N 1
ATOM 3727 C CA . ARG B 1 176 ? 2.463 10.008 -7.402 1 90.94 176 ARG B CA 1
ATOM 3728 C C . ARG B 1 176 ? 3.527 9.453 -6.461 1 90.94 176 ARG B C 1
ATOM 3730 O O . ARG B 1 176 ? 4.719 9.492 -6.777 1 90.94 176 ARG B O 1
ATOM 3737 N N . VAL B 1 177 ? 3.098 9.055 -5.25 1 89.69 177 VAL B N 1
ATOM 3738 C CA . VAL B 1 177 ? 4.035 8.391 -4.355 1 89.69 177 VAL B CA 1
ATOM 3739 C C . VAL B 1 177 ? 4.477 7.059 -4.965 1 89.69 177 VAL B C 1
ATOM 3741 O O . VAL B 1 177 ? 5.625 6.645 -4.801 1 89.69 177 VAL B O 1
ATOM 3744 N N . LEU B 1 178 ? 3.549 6.477 -5.629 1 83.75 178 LEU B N 1
ATOM 3745 C CA . LEU B 1 178 ? 3.775 5.121 -6.125 1 83.75 178 LEU B CA 1
ATOM 3746 C C . LEU B 1 178 ? 4.285 5.148 -7.562 1 83.75 178 LEU B C 1
ATOM 3748 O O . LEU B 1 178 ? 5.07 4.285 -7.961 1 83.75 178 LEU B O 1
ATOM 3752 N N . TYR B 1 179 ? 3.77 6.141 -8.344 1 82.38 179 TYR B N 1
ATOM 3753 C CA . TYR B 1 179 ? 4.055 6.168 -9.773 1 82.38 179 TYR B CA 1
ATOM 3754 C C . TYR B 1 179 ? 4.387 7.582 -10.234 1 82.38 179 TYR B C 1
ATOM 3756 O O . TYR B 1 179 ? 3.805 8.555 -9.75 1 82.38 179 TYR B O 1
ATOM 3764 N N . PRO B 1 180 ? 5.293 7.637 -11.148 1 80.06 180 PRO B N 1
ATOM 3765 C CA . PRO B 1 180 ? 5.617 8.961 -11.695 1 80.06 180 PRO B CA 1
ATOM 3766 C C . PRO B 1 180 ? 4.625 9.414 -12.766 1 80.06 180 PRO B C 1
ATOM 3768 O O . PRO B 1 180 ? 5.008 9.609 -13.922 1 80.06 180 PRO B O 1
ATOM 3771 N N . VAL B 1 181 ? 3.453 9.727 -12.375 1 84.06 181 VAL B N 1
ATOM 3772 C CA . VAL B 1 181 ? 2.438 10.141 -13.336 1 84.06 181 VAL B CA 1
ATOM 3773 C C . VAL B 1 181 ? 2.541 11.641 -13.586 1 84.06 181 VAL B C 1
ATOM 3775 O O . VAL B 1 181 ? 2.83 12.406 -12.672 1 84.06 181 VAL B O 1
ATOM 3778 N N . LYS B 1 182 ? 2.279 12.055 -14.781 1 85.56 182 LYS B N 1
ATOM 3779 C CA . LYS B 1 182 ? 2.412 13.453 -15.164 1 85.56 182 LYS B CA 1
ATOM 3780 C C . LYS B 1 182 ? 1.085 14.195 -15.016 1 85.56 182 LYS B C 1
ATOM 3782 O O . LYS B 1 182 ? 1.061 15.422 -14.898 1 85.56 182 LYS B O 1
ATOM 3787 N N . MET B 1 183 ? 0.031 13.461 -15.078 1 88.31 183 MET B N 1
ATOM 3788 C CA . MET B 1 183 ? -1.286 14.078 -14.969 1 88.31 183 MET B CA 1
ATOM 3789 C C . MET B 1 183 ? -1.972 13.672 -13.672 1 88.31 183 MET B C 1
ATOM 3791 O O . MET B 1 183 ? -1.722 12.578 -13.148 1 88.31 183 MET B O 1
ATOM 3795 N N . THR B 1 184 ? -2.773 14.539 -13.156 1 90.62 184 THR B N 1
ATOM 3796 C CA . THR B 1 184 ? -3.553 14.242 -11.953 1 90.62 184 THR B CA 1
ATOM 3797 C C . THR B 1 184 ? -4.879 13.578 -12.32 1 90.62 184 THR B C 1
ATOM 3799 O O . THR B 1 184 ? -5.707 14.18 -13.008 1 90.62 184 THR B O 1
ATOM 3802 N N . PHE B 1 185 ? -5.094 12.516 -11.844 1 86.44 185 PHE B N 1
ATOM 3803 C CA . PHE B 1 185 ? -6.336 11.797 -12.109 1 86.44 185 PHE B CA 1
ATOM 3804 C C . PHE B 1 185 ? -7.398 12.148 -11.07 1 86.44 185 PHE B C 1
ATOM 3806 O O . PHE B 1 185 ? -7.074 12.414 -9.914 1 86.44 185 PHE B O 1
ATOM 3813 N N . TRP B 1 186 ? -8.617 12.047 -11.562 1 84.81 186 TRP B N 1
ATOM 3814 C CA . TRP B 1 186 ? -9.719 12.484 -10.711 1 84.81 186 TRP B CA 1
ATOM 3815 C C . TRP B 1 186 ? -9.844 11.578 -9.484 1 84.81 186 TRP B C 1
ATOM 3817 O O . TRP B 1 186 ? -10.336 12.008 -8.438 1 84.81 186 TRP B O 1
ATOM 3827 N N . PHE B 1 187 ? -9.359 10.312 -9.57 1 82.88 187 PHE B N 1
ATOM 3828 C CA . PHE B 1 187 ? -9.531 9.344 -8.492 1 82.88 187 PHE B CA 1
ATOM 3829 C C . PHE B 1 187 ? -8.328 9.359 -7.559 1 82.88 187 PHE B C 1
ATOM 3831 O O . PHE B 1 187 ? -8.273 8.594 -6.594 1 82.88 187 PHE B O 1
ATOM 3838 N N . ASP B 1 188 ? -7.355 10.195 -7.887 1 90.12 188 ASP B N 1
ATOM 3839 C CA . ASP B 1 188 ? -6.16 10.289 -7.055 1 90.12 188 ASP B CA 1
ATOM 3840 C C . ASP B 1 188 ? -6.5 10.836 -5.668 1 90.12 188 ASP B C 1
ATOM 3842 O O . ASP B 1 188 ? -7.453 11.609 -5.516 1 90.12 188 ASP B O 1
ATOM 3846 N N . MET B 1 189 ? -5.75 10.391 -4.707 1 91.06 189 MET B N 1
ATOM 3847 C CA . MET B 1 189 ? -5.953 10.836 -3.33 1 91.06 189 MET B CA 1
ATOM 3848 C C . MET B 1 189 ? -5.023 12 -2.992 1 91.06 189 MET B C 1
ATOM 3850 O O . MET B 1 189 ? -3.904 12.07 -3.5 1 91.06 189 MET B O 1
ATOM 3854 N N . TYR B 1 190 ? -5.527 12.914 -2.102 1 96.12 190 TYR B N 1
ATOM 3855 C CA . TYR B 1 190 ? -4.73 14.008 -1.564 1 96.12 190 TYR B CA 1
ATOM 3856 C C . TYR B 1 190 ? -4.043 14.781 -2.684 1 96.12 190 TYR B C 1
ATOM 3858 O O . TYR B 1 190 ? -2.822 14.953 -2.668 1 96.12 190 TYR B O 1
ATOM 3866 N N . LYS B 1 191 ? -4.832 15.328 -3.639 1 97.06 191 LYS B N 1
ATOM 3867 C CA . LYS B 1 191 ? -4.293 16.094 -4.758 1 97.06 191 LYS B CA 1
ATOM 3868 C C . LYS B 1 191 ? -3.74 17.438 -4.285 1 97.06 191 LYS B C 1
ATOM 3870 O O . LYS B 1 191 ? -4.203 18.5 -4.727 1 97.06 191 LYS B O 1
ATOM 3875 N N . ASN B 1 192 ? -2.711 17.312 -3.486 1 98.69 192 ASN B N 1
ATOM 3876 C CA . ASN B 1 192 ? -2.068 18.484 -2.914 1 98.69 192 ASN B CA 1
ATOM 3877 C C . ASN B 1 192 ? -1.502 19.391 -4 1 98.69 192 ASN B C 1
ATOM 3879 O O . ASN B 1 192 ? -1.468 20.609 -3.838 1 98.69 192 ASN B O 1
ATOM 3883 N N . ILE B 1 193 ? -1.128 18.766 -5.102 1 98.44 193 ILE B N 1
ATOM 3884 C CA . ILE B 1 193 ? -0.598 19.516 -6.238 1 98.44 193 ILE B CA 1
ATOM 3885 C C . ILE B 1 193 ? -1.624 20.547 -6.699 1 98.44 193 ILE B C 1
ATOM 3887 O O . ILE B 1 193 ? -1.261 21.641 -7.129 1 98.44 193 ILE B O 1
ATOM 3891 N N . ASP B 1 194 ? -2.84 20.266 -6.586 1 98.12 194 ASP B N 1
ATOM 3892 C CA . ASP B 1 194 ? -3.91 21.172 -6.988 1 98.12 194 ASP B CA 1
ATOM 3893 C C . ASP B 1 194 ? -4.246 22.156 -5.871 1 98.12 194 ASP B C 1
ATOM 3895 O O . ASP B 1 194 ? -4.496 23.328 -6.129 1 98.12 194 ASP B O 1
ATOM 3899 N N . LYS B 1 195 ? -4.23 21.75 -4.656 1 98.62 195 LYS B N 1
ATOM 3900 C CA . LYS B 1 195 ? -4.688 22.531 -3.51 1 98.62 195 LYS B CA 1
ATOM 3901 C C . LYS B 1 195 ? -3.674 23.594 -3.135 1 98.62 195 LYS B C 1
ATOM 3903 O O . LYS B 1 195 ? -4.047 24.703 -2.719 1 98.62 195 LYS B O 1
ATOM 3908 N N . ILE B 1 196 ? -2.383 23.297 -3.316 1 98.75 196 ILE B N 1
ATOM 3909 C CA . ILE B 1 196 ? -1.32 24.188 -2.863 1 98.75 196 ILE B CA 1
ATOM 3910 C C . ILE B 1 196 ? -1.432 25.531 -3.578 1 98.75 196 ILE B C 1
ATOM 3912 O O . ILE B 1 196 ? -1.068 26.578 -3.021 1 98.75 196 ILE B O 1
ATOM 3916 N N . ARG B 1 197 ? -2.018 25.578 -4.707 1 97.81 197 ARG B N 1
ATOM 3917 C CA . ARG B 1 197 ? -2.135 26.781 -5.512 1 97.81 197 ARG B CA 1
ATOM 3918 C C . ARG B 1 197 ? -3.154 27.75 -4.906 1 97.81 197 ARG B C 1
ATOM 3920 O O . ARG B 1 197 ? -3.17 28.938 -5.242 1 97.81 197 ARG B O 1
ATOM 3927 N N . HIS B 1 198 ? -3.98 27.281 -4.031 1 98.19 198 HIS B N 1
ATOM 3928 C CA . HIS B 1 198 ? -5.031 28.094 -3.428 1 98.19 198 HIS B CA 1
ATOM 3929 C C . HIS B 1 198 ? -4.621 28.594 -2.047 1 98.19 198 HIS B C 1
ATOM 3931 O O . HIS B 1 198 ? -5.359 29.344 -1.406 1 98.19 198 HIS B O 1
ATOM 3937 N N . VAL B 1 199 ? -3.498 28.172 -1.602 1 98.44 199 VAL B N 1
ATOM 3938 C CA . VAL B 1 199 ? -2.982 28.609 -0.309 1 98.44 199 VAL B CA 1
ATOM 3939 C C . VAL B 1 199 ? -2.408 30.016 -0.431 1 98.44 199 VAL B C 1
ATOM 3941 O O . VAL B 1 199 ? -1.62 30.297 -1.339 1 98.44 199 VAL B O 1
ATOM 3944 N N . THR B 1 200 ? -2.752 30.922 0.525 1 97.06 200 THR B N 1
ATOM 3945 C CA . THR B 1 200 ? -2.396 32.312 0.358 1 97.06 200 THR B CA 1
ATOM 3946 C C . THR B 1 200 ? -1.454 32.781 1.468 1 97.06 200 THR B C 1
ATOM 3948 O O . THR B 1 200 ? -1.026 33.938 1.49 1 97.06 200 THR B O 1
ATOM 3951 N N . CYS B 1 201 ? -1.118 32 2.393 1 97.81 201 CYS B N 1
ATOM 3952 C CA . CYS B 1 201 ? -0.187 32.344 3.469 1 97.81 201 CYS B CA 1
ATOM 3953 C C . CYS B 1 201 ? 1.189 31.75 3.195 1 97.81 201 CYS B C 1
ATOM 3955 O O . CYS B 1 201 ? 1.355 30.953 2.264 1 97.81 201 CYS B O 1
ATOM 3957 N N . PRO B 1 202 ? 2.264 32.125 3.959 1 98.62 202 PRO B N 1
ATOM 3958 C CA . PRO B 1 202 ? 3.611 31.609 3.752 1 98.62 202 PRO B CA 1
ATOM 3959 C C . PRO B 1 202 ? 3.688 30.094 3.947 1 98.62 202 PRO B C 1
ATOM 3961 O O . PRO B 1 202 ? 3.072 29.562 4.875 1 98.62 202 PRO B O 1
ATOM 3964 N N . VAL B 1 203 ? 4.449 29.406 3.021 1 98.94 203 VAL B N 1
ATOM 3965 C CA . VAL B 1 203 ? 4.586 27.953 3.062 1 98.94 203 VAL B CA 1
ATOM 3966 C C . VAL B 1 203 ? 6.051 27.578 3.26 1 98.94 203 VAL B C 1
ATOM 3968 O O . VAL B 1 203 ? 6.906 27.938 2.449 1 98.94 203 VAL B O 1
ATOM 3971 N N . LEU B 1 204 ? 6.336 26.922 4.324 1 98.94 204 LEU B N 1
ATOM 3972 C CA . LEU B 1 204 ? 7.637 26.297 4.547 1 98.94 204 LEU B CA 1
ATOM 3973 C C . LEU B 1 204 ? 7.602 24.828 4.184 1 98.94 204 LEU B C 1
ATOM 3975 O O . LEU B 1 204 ? 6.789 24.062 4.723 1 98.94 204 LEU B O 1
ATOM 3979 N N . VAL B 1 205 ? 8.531 24.406 3.295 1 98.94 205 VAL B N 1
ATOM 3980 C CA . VAL B 1 205 ? 8.664 23 2.934 1 98.94 205 VAL B CA 1
ATOM 3981 C C . VAL B 1 205 ? 9.945 22.438 3.529 1 98.94 205 VAL B C 1
ATOM 3983 O O . VAL B 1 205 ? 11.016 23.031 3.414 1 98.94 205 VAL B O 1
ATOM 3986 N N . ILE B 1 206 ? 9.82 21.359 4.195 1 98.94 206 ILE B N 1
ATOM 3987 C CA . ILE B 1 206 ? 10.945 20.625 4.754 1 98.94 206 ILE B CA 1
ATOM 3988 C C . ILE B 1 206 ? 10.945 19.203 4.203 1 98.94 206 ILE B C 1
ATOM 3990 O O . ILE B 1 206 ? 9.938 18.5 4.262 1 98.94 206 ILE B O 1
ATOM 3994 N N . HIS B 1 207 ? 12.117 18.734 3.684 1 98.88 207 HIS B N 1
ATOM 3995 C CA . HIS B 1 207 ? 12.188 17.391 3.096 1 98.88 207 HIS B CA 1
ATOM 3996 C C . HIS B 1 207 ? 13.602 16.828 3.17 1 98.88 207 HIS B C 1
ATOM 3998 O O . HIS B 1 207 ? 14.578 17.578 3.072 1 98.88 207 HIS B O 1
ATOM 4004 N N . GLY B 1 208 ? 13.742 15.547 3.359 1 98.75 208 GLY B N 1
ATOM 4005 C CA . GLY B 1 208 ? 15.039 14.883 3.367 1 98.75 208 GLY B CA 1
ATOM 4006 C C . GLY B 1 208 ? 15.516 14.492 1.981 1 98.75 208 GLY B C 1
ATOM 4007 O O . GLY B 1 208 ? 14.719 14.055 1.146 1 98.75 208 GLY B O 1
ATOM 4008 N N . THR B 1 209 ? 16.828 14.516 1.74 1 98.25 209 THR B N 1
ATOM 4009 C CA . THR B 1 209 ? 17.359 14.211 0.416 1 98.25 209 THR B CA 1
ATOM 4010 C C . THR B 1 209 ? 17.484 12.703 0.217 1 98.25 209 THR B C 1
ATOM 4012 O O . THR B 1 209 ? 17.672 12.234 -0.909 1 98.25 209 THR B O 1
ATOM 4015 N N . LYS B 1 210 ? 17.391 11.953 1.257 1 96.88 210 LYS B N 1
ATOM 4016 C CA . LYS B 1 210 ? 17.484 10.492 1.167 1 96.88 210 LYS B CA 1
ATOM 4017 C C . LYS B 1 210 ? 16.156 9.836 1.561 1 96.88 210 LYS B C 1
ATOM 4019 O O . LYS B 1 210 ? 16.156 8.75 2.143 1 96.88 210 LYS B O 1
ATOM 4024 N N . ASP B 1 211 ? 15.086 10.562 1.324 1 95.62 211 ASP B N 1
ATOM 4025 C CA . ASP B 1 211 ? 13.758 10.016 1.567 1 95.62 211 ASP B CA 1
ATOM 4026 C C . ASP B 1 211 ? 13.406 8.938 0.54 1 95.62 211 ASP B C 1
ATOM 4028 O O . ASP B 1 211 ? 13.117 9.25 -0.618 1 95.62 211 ASP B O 1
ATOM 4032 N N . ASP B 1 212 ? 13.305 7.707 1 1 88.5 212 ASP B N 1
ATOM 4033 C CA . ASP B 1 212 ? 13.078 6.594 0.086 1 88.5 212 ASP B CA 1
ATOM 4034 C C . ASP B 1 212 ? 11.602 6.188 0.073 1 88.5 212 ASP B C 1
ATOM 4036 O O . ASP B 1 212 ? 11.227 5.23 -0.604 1 88.5 212 ASP B O 1
ATOM 4040 N N . ILE B 1 213 ? 10.812 6.855 0.781 1 88.19 213 ILE B N 1
ATOM 4041 C CA . ILE B 1 213 ? 9.383 6.586 0.831 1 88.19 213 ILE B CA 1
ATOM 4042 C C . ILE B 1 213 ? 8.633 7.605 -0.026 1 88.19 213 ILE B C 1
ATOM 4044 O O . ILE B 1 213 ? 7.848 7.23 -0.901 1 88.19 213 ILE B O 1
ATOM 4048 N N . VAL B 1 214 ? 8.836 8.828 0.235 1 94.19 214 VAL B N 1
ATOM 4049 C CA . VAL B 1 214 ? 8.336 9.938 -0.57 1 94.19 214 VAL B CA 1
ATOM 4050 C C . VAL B 1 214 ? 9.508 10.75 -1.118 1 94.19 214 VAL B C 1
ATOM 4052 O O . VAL B 1 214 ? 10.148 11.5 -0.379 1 94.19 214 VAL B O 1
ATOM 4055 N N . ASN B 1 215 ? 9.703 10.641 -2.355 1 94 215 ASN B N 1
ATOM 4056 C CA . ASN B 1 215 ? 10.844 11.305 -2.977 1 94 215 ASN B CA 1
ATOM 4057 C C . ASN B 1 215 ? 10.805 12.812 -2.76 1 94 215 ASN B C 1
ATOM 4059 O O . ASN B 1 215 ? 9.734 13.422 -2.803 1 94 215 ASN B O 1
ATOM 4063 N N . MET B 1 216 ? 11.922 13.398 -2.602 1 96.69 216 MET B N 1
ATOM 4064 C CA . MET B 1 216 ? 12.023 14.82 -2.301 1 96.69 216 MET B CA 1
ATOM 4065 C C . MET B 1 216 ? 11.438 15.656 -3.432 1 96.69 216 MET B C 1
ATOM 4067 O O . MET B 1 216 ? 11.125 16.828 -3.242 1 96.69 216 MET B O 1
ATOM 4071 N N . SER B 1 217 ? 11.297 15.094 -4.648 1 97.12 217 SER B N 1
ATOM 4072 C CA . SER B 1 217 ? 10.672 15.812 -5.754 1 97.12 217 SER B CA 1
ATOM 4073 C C . SER B 1 217 ? 9.258 16.266 -5.391 1 97.12 217 SER B C 1
ATOM 4075 O O . SER B 1 217 ? 8.773 17.266 -5.914 1 97.12 217 SER B O 1
ATOM 4077 N N . HIS B 1 218 ? 8.586 15.539 -4.5 1 97.75 218 HIS B N 1
ATOM 4078 C CA . HIS B 1 218 ? 7.277 15.969 -4.027 1 97.75 218 HIS B CA 1
ATOM 4079 C C . HIS B 1 218 ? 7.355 17.312 -3.314 1 97.75 218 HIS B C 1
ATOM 4081 O O . HIS B 1 218 ? 6.613 18.234 -3.645 1 97.75 218 HIS B O 1
ATOM 4087 N N . GLY B 1 219 ? 8.289 17.391 -2.35 1 98.56 219 GLY B N 1
ATOM 4088 C CA . GLY B 1 219 ? 8.484 18.641 -1.636 1 98.56 219 GLY B CA 1
ATOM 4089 C C . GLY B 1 219 ? 8.914 19.781 -2.539 1 98.56 219 GLY B C 1
ATOM 4090 O O . GLY B 1 219 ? 8.414 20.891 -2.422 1 98.56 219 GLY B O 1
ATOM 4091 N N . LYS B 1 220 ? 9.805 19.516 -3.459 1 98.56 220 LYS B N 1
ATOM 4092 C CA . LYS B 1 220 ? 10.312 20.547 -4.371 1 98.56 220 LYS B CA 1
ATOM 4093 C C . LYS B 1 220 ? 9.188 21.109 -5.234 1 98.56 220 LYS B C 1
ATOM 4095 O O . LYS B 1 220 ? 9.07 22.328 -5.387 1 98.56 220 LYS B O 1
ATOM 4100 N N . ARG B 1 221 ? 8.391 20.234 -5.738 1 98.44 221 ARG B N 1
ATOM 4101 C CA . ARG B 1 221 ? 7.312 20.672 -6.613 1 98.44 221 ARG B CA 1
ATOM 4102 C C . ARG B 1 221 ? 6.266 21.469 -5.832 1 98.44 221 ARG B C 1
ATOM 4104 O O . ARG B 1 221 ? 5.742 22.469 -6.328 1 98.44 221 ARG B O 1
ATOM 4111 N N . LEU B 1 222 ? 5.93 21 -4.648 1 98.81 222 LEU B N 1
ATOM 4112 C CA . LEU B 1 222 ? 5.004 21.766 -3.811 1 98.81 222 LEU B CA 1
ATOM 4113 C C . LEU B 1 222 ? 5.543 23.156 -3.518 1 98.81 222 LEU B C 1
ATOM 4115 O O . LEU B 1 222 ? 4.805 24.141 -3.58 1 98.81 222 LEU B O 1
ATOM 4119 N N . TRP B 1 223 ? 6.801 23.234 -3.209 1 98.81 223 TRP B N 1
ATOM 4120 C CA . TRP B 1 223 ? 7.438 24.531 -2.953 1 98.81 223 TRP B CA 1
ATOM 4121 C C . TRP B 1 223 ? 7.355 25.438 -4.18 1 98.81 223 TRP B C 1
ATOM 4123 O O . TRP B 1 223 ? 7.016 26.609 -4.062 1 98.81 223 TRP B O 1
ATOM 4133 N N . GLU B 1 224 ? 7.59 24.859 -5.328 1 98.62 224 GLU B N 1
ATOM 4134 C CA . GLU B 1 224 ? 7.547 25.609 -6.582 1 98.62 224 GLU B CA 1
ATOM 4135 C C . GLU B 1 224 ? 6.156 26.172 -6.844 1 98.62 224 GLU B C 1
ATOM 4137 O O . GLU B 1 224 ? 6.016 27.281 -7.371 1 98.62 224 GLU B O 1
ATOM 4142 N N . LEU B 1 225 ? 5.176 25.484 -6.504 1 98.56 225 LEU B N 1
ATOM 4143 C CA . LEU B 1 225 ? 3.801 25.844 -6.848 1 98.56 225 LEU B CA 1
ATOM 4144 C C . LEU B 1 225 ? 3.203 26.781 -5.812 1 98.56 225 LEU B C 1
ATOM 4146 O O . LEU B 1 225 ? 2.182 27.422 -6.07 1 98.56 225 LEU B O 1
ATOM 4150 N N . ALA B 1 226 ? 3.789 26.812 -4.605 1 98.62 226 ALA B N 1
ATOM 4151 C CA . ALA B 1 226 ? 3.273 27.703 -3.561 1 98.62 226 ALA B CA 1
ATOM 4152 C C . ALA B 1 226 ? 3.34 29.156 -3.994 1 98.62 226 ALA B C 1
ATOM 4154 O O . ALA B 1 226 ? 4.32 29.594 -4.609 1 98.62 226 ALA B O 1
ATOM 4155 N N . LYS B 1 227 ? 2.344 29.953 -3.699 1 98 227 LYS B N 1
ATOM 4156 C CA . LYS B 1 227 ? 2.303 31.375 -4.051 1 98 227 LYS B CA 1
ATOM 4157 C C . LYS B 1 227 ? 3.271 32.188 -3.191 1 98 227 LYS B C 1
ATOM 4159 O O . LYS B 1 227 ? 4.02 33 -3.705 1 98 227 LYS B O 1
ATOM 4164 N N . ASP B 1 228 ? 3.201 31.953 -1.896 1 97.81 228 ASP B N 1
ATOM 4165 C CA . ASP B 1 228 ? 4.082 32.594 -0.929 1 97.81 228 ASP B CA 1
ATOM 4166 C C . ASP B 1 228 ? 5.074 31.609 -0.337 1 97.81 228 ASP B C 1
ATOM 4168 O O . ASP B 1 228 ? 4.789 30.969 0.675 1 97.81 228 ASP B O 1
ATOM 4172 N N . LYS B 1 229 ? 6.266 31.578 -0.872 1 97.94 229 LYS B N 1
ATOM 4173 C CA . LYS B 1 229 ? 7.277 30.594 -0.524 1 97.94 229 LYS B CA 1
ATOM 4174 C C . LYS B 1 229 ? 8.227 31.125 0.549 1 97.94 229 LYS B C 1
ATOM 4176 O O . LYS B 1 229 ? 8.82 32.188 0.388 1 97.94 229 LYS B O 1
ATOM 4181 N N . TYR B 1 230 ? 8.266 30.438 1.546 1 98.62 230 TYR B N 1
ATOM 4182 C CA . TYR B 1 230 ? 9.367 30.641 2.482 1 98.62 230 TYR B CA 1
ATOM 4183 C C . TYR B 1 230 ? 10.578 29.797 2.094 1 98.62 230 TYR B C 1
ATOM 4185 O O . TYR B 1 230 ? 10.445 28.812 1.356 1 98.62 230 TYR B O 1
ATOM 4193 N N . ASP B 1 231 ? 11.766 30.203 2.539 1 98.62 231 ASP B N 1
ATOM 4194 C CA . ASP B 1 231 ? 12.953 29.422 2.25 1 98.62 231 ASP B CA 1
ATOM 4195 C C . ASP B 1 231 ? 12.789 27.969 2.719 1 98.62 231 ASP B C 1
ATOM 4197 O O . ASP B 1 231 ? 12.547 27.719 3.902 1 98.62 231 ASP B O 1
ATOM 4201 N N . PRO B 1 232 ? 12.93 27.031 1.789 1 98.88 232 PRO B N 1
ATOM 4202 C CA . PRO B 1 232 ? 12.734 25.625 2.178 1 98.88 232 PRO B CA 1
ATOM 4203 C C . PRO B 1 232 ? 13.922 25.062 2.951 1 98.88 232 PRO B C 1
ATOM 4205 O O . PRO B 1 232 ? 14.977 25.703 3.025 1 98.88 232 PRO B O 1
ATOM 4208 N N . LEU B 1 233 ? 13.711 23.953 3.555 1 98.94 233 LEU B N 1
ATOM 4209 C CA . LEU B 1 233 ? 14.797 23.188 4.188 1 98.94 233 LEU B CA 1
ATOM 4210 C C . LEU B 1 233 ? 14.922 21.812 3.566 1 98.94 233 LEU B C 1
ATOM 4212 O O . LEU B 1 233 ? 14.055 20.953 3.76 1 98.94 233 LEU B O 1
ATOM 4216 N N . TRP B 1 234 ? 15.992 21.625 2.807 1 98.81 234 TRP B N 1
ATOM 4217 C CA . TRP B 1 234 ? 16.375 20.312 2.311 1 98.81 234 TRP B CA 1
ATOM 4218 C C . TRP B 1 234 ? 17.438 19.672 3.213 1 98.81 234 TRP B C 1
ATOM 4220 O O . TRP B 1 234 ? 18.609 20.047 3.166 1 98.81 234 TRP B O 1
ATOM 4230 N N . VAL B 1 235 ? 17.031 18.703 3.963 1 98.81 235 VAL B N 1
ATOM 4231 C CA . VAL B 1 235 ? 17.922 18.109 4.945 1 98.81 235 VAL B CA 1
ATOM 4232 C C . VAL B 1 235 ? 18.812 17.062 4.266 1 98.81 235 VAL B C 1
ATOM 4234 O O . VAL B 1 235 ? 18.344 15.984 3.906 1 98.81 235 VAL B O 1
ATOM 4237 N N . LYS B 1 236 ? 20.094 17.344 4.156 1 98.31 236 LYS B N 1
ATOM 4238 C CA . LYS B 1 236 ? 21.031 16.422 3.535 1 98.31 236 LYS B CA 1
ATOM 4239 C C . LYS B 1 236 ? 21.141 15.125 4.336 1 98.31 236 LYS B C 1
ATOM 4241 O O . LYS B 1 236 ? 21.391 15.148 5.539 1 98.31 236 LYS B O 1
ATOM 4246 N N . GLY B 1 237 ? 20.938 14.047 3.693 1 98 237 GLY B N 1
ATOM 4247 C CA . GLY B 1 237 ? 21.016 12.75 4.355 1 98 237 GLY B CA 1
ATOM 4248 C C . GLY B 1 237 ? 19.75 12.383 5.102 1 98 237 GLY B C 1
ATOM 4249 O O . GLY B 1 237 ? 19.594 11.25 5.566 1 98 237 GLY B O 1
ATOM 4250 N N . GLY B 1 238 ? 18.812 13.32 5.23 1 98.31 238 GLY B N 1
ATOM 4251 C CA . GLY B 1 238 ? 17.578 13.062 5.961 1 98.31 238 GLY B CA 1
ATOM 4252 C C . GLY B 1 238 ? 16.672 12.062 5.27 1 98.31 238 GLY B C 1
ATOM 4253 O O . GLY B 1 238 ? 16.547 12.078 4.043 1 98.31 238 GLY B O 1
ATOM 4254 N N . GLY B 1 239 ? 16.047 11.203 6.055 1 96.5 239 GLY B N 1
ATOM 4255 C CA . GLY B 1 239 ? 15.07 10.25 5.57 1 96.5 239 GLY B CA 1
ATOM 4256 C C . GLY B 1 239 ? 13.641 10.742 5.719 1 96.5 239 GLY B C 1
ATOM 4257 O O . GLY B 1 239 ? 13.391 11.945 5.754 1 96.5 239 GLY B O 1
ATOM 4258 N N . HIS B 1 240 ? 12.703 9.766 5.68 1 94.75 240 HIS B N 1
ATOM 4259 C CA . HIS B 1 240 ? 11.297 10.133 5.688 1 94.75 240 HIS B CA 1
ATOM 4260 C C . HIS B 1 240 ? 10.82 10.461 7.098 1 94.75 240 HIS B C 1
ATOM 4262 O O . HIS B 1 240 ? 9.938 11.312 7.277 1 94.75 240 HIS B O 1
ATOM 4268 N N . CYS B 1 241 ? 11.406 9.828 8.062 1 93.12 241 CYS B N 1
ATOM 4269 C CA . CYS B 1 241 ? 10.805 9.906 9.391 1 93.12 241 CYS B CA 1
ATOM 4270 C C . CYS B 1 241 ? 11.82 10.383 10.422 1 93.12 241 CYS B C 1
ATOM 4272 O O . CYS B 1 241 ? 11.695 10.078 11.609 1 93.12 241 CYS B O 1
ATOM 4274 N N . ASN B 1 242 ? 12.844 11.102 10.023 1 95.75 242 ASN B N 1
ATOM 4275 C CA . ASN B 1 242 ? 13.867 11.391 11.016 1 95.75 242 ASN B CA 1
ATOM 4276 C C . ASN B 1 242 ? 14.375 12.828 10.898 1 95.75 242 ASN B C 1
ATOM 4278 O O . ASN B 1 242 ? 15.438 13.156 11.422 1 95.75 242 ASN B O 1
ATOM 4282 N N . LEU B 1 243 ? 13.656 13.688 10.281 1 98 243 LEU B N 1
ATOM 4283 C CA . LEU B 1 243 ? 14.156 15.031 10.023 1 98 243 LEU B CA 1
ATOM 4284 C C . LEU B 1 243 ? 14.258 15.828 11.32 1 98 243 LEU B C 1
ATOM 4286 O O . LEU B 1 243 ? 15.156 16.672 11.469 1 98 243 LEU B O 1
ATOM 4290 N N . GLU B 1 244 ? 13.414 15.586 12.266 1 97.31 244 GLU B N 1
ATOM 4291 C CA . GLU B 1 244 ? 13.391 16.312 13.539 1 97.31 244 GLU B CA 1
ATOM 4292 C C . GLU B 1 244 ? 14.648 16.031 14.352 1 97.31 244 GLU B C 1
ATOM 4294 O O . GLU B 1 244 ? 14.945 16.75 15.305 1 97.31 244 GLU B O 1
ATOM 4299 N N . THR B 1 245 ? 15.328 14.977 13.984 1 96.88 245 THR B N 1
ATOM 4300 C CA . THR B 1 245 ? 16.531 14.625 14.734 1 96.88 245 THR B CA 1
ATOM 4301 C C . THR B 1 245 ? 17.734 15.422 14.242 1 96.88 245 THR B C 1
ATOM 4303 O O . THR B 1 245 ? 18.781 15.43 14.883 1 96.88 245 THR B O 1
ATOM 4306 N N . TYR B 1 246 ? 17.656 16.109 13.156 1 97.88 246 TYR B N 1
ATOM 4307 C CA . TYR B 1 246 ? 18.719 16.938 12.625 1 97.88 246 TYR B CA 1
ATOM 4308 C C . TYR B 1 246 ? 18.656 18.344 13.234 1 97.88 246 TYR B C 1
ATOM 4310 O O . TYR B 1 246 ? 17.594 18.953 13.312 1 97.88 246 TYR B O 1
ATOM 4318 N N . PRO B 1 247 ? 19.75 18.938 13.57 1 97.5 247 PRO B N 1
ATOM 4319 C CA . PRO B 1 247 ? 19.75 20.25 14.211 1 97.5 247 PRO B CA 1
ATOM 4320 C C . PRO B 1 247 ? 19.203 21.359 13.312 1 97.5 247 PRO B C 1
ATOM 4322 O O . PRO B 1 247 ? 18.625 22.328 13.797 1 97.5 247 PRO B O 1
ATOM 4325 N N . GLU B 1 248 ? 19.359 21.172 12.039 1 98.19 248 GLU B N 1
ATOM 4326 C CA . GLU B 1 248 ? 18.891 22.219 11.125 1 98.19 248 GLU B CA 1
ATOM 4327 C C . GLU B 1 248 ? 17.359 22.328 11.148 1 98.19 248 GLU B C 1
ATOM 4329 O O . GLU B 1 248 ? 16.812 23.375 10.828 1 98.19 248 GLU B O 1
ATOM 4334 N N . TYR B 1 249 ? 16.734 21.266 11.523 1 98.56 249 TYR B N 1
ATOM 4335 C CA . TYR B 1 249 ? 15.273 21.266 11.547 1 98.56 249 TYR B CA 1
ATOM 4336 C C . TYR B 1 249 ? 14.742 22.312 12.516 1 98.56 249 TYR B C 1
ATOM 4338 O O . TYR B 1 249 ? 14.031 23.234 12.117 1 98.56 249 TYR B O 1
ATOM 4346 N N . ILE B 1 250 ? 15.172 22.188 13.828 1 98.5 250 ILE B N 1
ATOM 4347 C CA . ILE B 1 250 ? 14.633 23.062 14.859 1 98.5 250 ILE B CA 1
ATOM 4348 C C . ILE B 1 250 ? 15.125 24.5 14.625 1 98.5 250 ILE B C 1
ATOM 4350 O O . ILE B 1 250 ? 14.398 25.453 14.898 1 98.5 250 ILE B O 1
ATOM 4354 N N . LYS B 1 251 ? 16.281 24.641 14.133 1 98.56 251 LYS B N 1
ATOM 4355 C CA . LYS B 1 251 ? 16.828 25.969 13.82 1 98.56 251 LYS B CA 1
ATOM 4356 C C . LYS B 1 251 ? 16 26.656 12.75 1 98.56 251 LYS B C 1
ATOM 4358 O O . LYS B 1 251 ? 15.656 27.844 12.891 1 98.56 251 LYS B O 1
ATOM 4363 N N . HIS B 1 252 ? 15.672 25.891 11.711 1 98.75 252 HIS B N 1
ATOM 4364 C CA . HIS B 1 252 ? 14.914 26.469 10.609 1 98.75 252 HIS B CA 1
ATOM 4365 C C . HIS B 1 252 ? 13.469 26.75 11.023 1 98.75 252 HIS B C 1
ATOM 4367 O O . HIS B 1 252 ? 12.891 27.766 10.609 1 98.75 252 HIS B O 1
ATOM 4373 N N . MET B 1 253 ? 12.922 25.938 11.836 1 98.75 253 MET B N 1
ATOM 4374 C CA . MET B 1 253 ? 11.578 26.156 12.367 1 98.75 253 MET B CA 1
ATOM 4375 C C . MET B 1 253 ? 11.539 27.438 13.203 1 98.75 253 MET B C 1
ATOM 4377 O O . MET B 1 253 ? 10.594 28.219 13.094 1 98.75 253 MET B O 1
ATOM 4381 N N . ARG B 1 254 ? 12.539 27.656 14.039 1 98.25 254 ARG B N 1
ATOM 4382 C CA . ARG B 1 254 ? 12.609 28.875 14.844 1 98.25 254 ARG B CA 1
ATOM 4383 C C . ARG B 1 254 ? 12.664 30.109 13.953 1 98.25 254 ARG B C 1
ATOM 4385 O O . ARG B 1 254 ? 12.047 31.125 14.258 1 98.25 254 ARG B O 1
ATOM 4392 N N . LYS B 1 255 ? 13.477 29.984 12.922 1 98.5 255 LYS B N 1
ATOM 4393 C CA . LYS B 1 255 ? 13.562 31.094 11.977 1 98.5 255 LYS B CA 1
ATOM 4394 C C . LYS B 1 255 ? 12.203 31.391 11.352 1 98.5 255 LYS B C 1
ATOM 4396 O O . LYS B 1 255 ? 11.836 32.562 11.188 1 98.5 255 LYS B O 1
ATOM 4401 N N . PHE B 1 256 ? 11.555 30.359 10.992 1 98.69 256 PHE B N 1
ATOM 4402 C CA . PHE B 1 256 ? 10.234 30.516 10.398 1 98.69 256 PHE B CA 1
ATOM 4403 C C . PHE B 1 256 ? 9.273 31.188 11.383 1 98.69 256 PHE B C 1
ATOM 4405 O O . PHE B 1 256 ? 8.531 32.094 11.016 1 98.69 256 PHE B O 1
ATOM 4412 N N . MET B 1 257 ? 9.258 30.766 12.664 1 97.88 257 MET B N 1
ATOM 4413 C CA . MET B 1 257 ? 8.398 31.359 13.688 1 97.88 257 MET B CA 1
ATOM 4414 C C . MET B 1 257 ? 8.68 32.844 13.844 1 97.88 257 MET B C 1
ATOM 4416 O O . MET B 1 257 ? 7.75 33.656 13.922 1 97.88 257 MET B O 1
ATOM 4420 N N . ASN B 1 258 ? 9.906 33.156 13.852 1 97.12 258 ASN B N 1
ATOM 4421 C CA . ASN B 1 258 ? 10.305 34.562 13.977 1 97.12 258 ASN B CA 1
ATOM 4422 C C . ASN B 1 258 ? 9.812 35.375 12.789 1 97.12 258 ASN B C 1
ATOM 4424 O O . ASN B 1 258 ? 9.359 36.531 12.969 1 97.12 258 ASN B O 1
ATOM 4428 N N . ALA B 1 259 ? 9.953 34.844 11.656 1 97.81 259 ALA B N 1
ATOM 4429 C CA . ALA B 1 259 ? 9.492 35.531 10.461 1 97.81 259 ALA B CA 1
ATOM 4430 C C . ALA B 1 259 ? 7.98 35.75 10.508 1 97.81 259 ALA B C 1
ATOM 4432 O O . ALA B 1 259 ? 7.496 36.812 10.094 1 97.81 259 ALA B O 1
ATOM 4433 N N . MET B 1 260 ? 7.258 34.781 10.938 1 97.25 260 MET B N 1
ATOM 4434 C CA . MET B 1 260 ? 5.809 34.906 11.062 1 97.25 260 MET B CA 1
ATOM 4435 C C . MET B 1 260 ? 5.441 35.969 12.086 1 97.25 260 MET B C 1
ATOM 4437 O O . MET B 1 260 ? 4.453 36.688 11.914 1 97.25 260 MET B O 1
ATOM 4441 N N . GLU B 1 261 ? 6.223 36.062 13.172 1 94.81 261 GLU B N 1
ATOM 4442 C CA . GLU B 1 261 ? 5.992 37.094 14.18 1 94.81 261 GLU B CA 1
ATOM 4443 C C . GLU B 1 261 ? 6.18 38.469 13.586 1 94.81 261 GLU B C 1
ATOM 4445 O O . GLU B 1 261 ? 5.387 39.375 13.852 1 94.81 261 GLU B O 1
ATOM 4450 N N . LYS B 1 262 ? 7.195 38.625 12.867 1 93.62 262 LYS B N 1
ATOM 4451 C CA . LYS B 1 262 ? 7.469 39.906 12.234 1 93.62 262 LYS B CA 1
ATOM 4452 C C . LYS B 1 262 ? 6.355 40.281 11.258 1 93.62 262 LYS B C 1
ATOM 4454 O O . LYS B 1 262 ? 5.969 41.438 11.172 1 93.62 262 LYS B O 1
ATOM 4459 N N . LEU B 1 263 ? 5.906 39.344 10.555 1 90.25 263 LEU B N 1
ATOM 4460 C CA . LEU B 1 263 ? 4.816 39.562 9.609 1 90.25 263 LEU B CA 1
ATOM 4461 C C . LEU B 1 263 ? 3.547 40 10.336 1 90.25 263 LEU B C 1
ATOM 4463 O O . LEU B 1 263 ? 2.803 40.844 9.844 1 90.25 263 LEU B O 1
ATOM 4467 N N . ALA B 1 264 ? 3.287 39.406 11.438 1 84.06 264 ALA B N 1
ATOM 4468 C CA . ALA B 1 264 ? 2.102 39.719 12.227 1 84.06 264 ALA B CA 1
ATOM 4469 C C . ALA B 1 264 ? 2.164 41.156 12.758 1 84.06 264 ALA B C 1
ATOM 4471 O O . ALA B 1 264 ? 1.142 41.844 12.828 1 84.06 264 ALA B O 1
ATOM 4472 N N . LEU B 1 265 ? 3.275 41.531 13.086 1 81.44 265 LEU B N 1
ATOM 4473 C CA . LEU B 1 265 ? 3.471 42.875 13.609 1 81.44 265 LEU B CA 1
ATOM 4474 C C . LEU B 1 265 ? 3.289 43.906 12.508 1 81.44 265 LEU B C 1
ATOM 4476 O O . LEU B 1 265 ? 2.76 45 12.758 1 81.44 265 LEU B O 1
ATOM 4480 N N . ASN B 1 266 ? 3.645 43.625 11.375 1 80.25 266 ASN B N 1
ATOM 4481 C CA . ASN B 1 266 ? 3.623 44.562 10.266 1 80.25 266 ASN B CA 1
ATOM 4482 C C . ASN B 1 266 ? 2.248 44.625 9.602 1 80.25 266 ASN B C 1
ATOM 4484 O O . ASN B 1 266 ? 1.921 45.594 8.93 1 80.25 266 ASN B O 1
ATOM 4488 N N . ASN B 1 267 ? 1.427 43.625 9.672 1 69.06 267 ASN B N 1
ATOM 4489 C CA . ASN B 1 267 ? 0.083 43.562 9.109 1 69.06 267 ASN B CA 1
ATOM 4490 C C . ASN B 1 267 ? -0.95 43.156 10.141 1 69.06 267 ASN B C 1
ATOM 4492 O O . ASN B 1 267 ? -1.426 42 10.117 1 69.06 267 ASN B O 1
ATOM 4496 N N . PRO B 1 268 ? -1.226 44.031 11.078 1 61.91 268 PRO B N 1
ATOM 4497 C CA . PRO B 1 268 ? -2.195 43.625 12.102 1 61.91 268 PRO B CA 1
ATOM 4498 C C . PRO B 1 268 ? -3.572 43.312 11.516 1 61.91 268 PRO B C 1
ATOM 4500 O O . PRO B 1 268 ? -3.977 43.906 10.523 1 61.91 268 PRO B O 1
ATOM 4503 N N . PRO B 1 269 ? -4.105 42.031 11.805 1 57.66 269 PRO B N 1
ATOM 4504 C CA . PRO B 1 269 ? -5.414 41.656 11.266 1 57.66 269 PRO B CA 1
ATOM 4505 C C . PRO B 1 269 ? -6.449 42.781 11.398 1 57.66 269 PRO B C 1
ATOM 4507 O O . PRO B 1 269 ? -6.426 43.531 12.375 1 57.66 269 PRO B O 1
ATOM 4510 N N . ASN B 1 270 ? -6.93 43.312 10.25 1 48.72 270 ASN B N 1
ATOM 4511 C CA . ASN B 1 270 ? -8.078 44.219 10.359 1 48.72 270 ASN B CA 1
ATOM 4512 C C . ASN B 1 270 ? -9.242 43.531 11.086 1 48.72 270 ASN B C 1
ATOM 4514 O O . ASN B 1 270 ? -9.625 42.406 10.75 1 48.72 270 ASN B O 1
ATOM 4518 N N . LYS B 1 271 ? -9.555 43.781 12.305 1 46.62 271 LYS B N 1
ATOM 4519 C CA . LYS B 1 271 ? -10.648 43.25 13.117 1 46.62 271 LYS B CA 1
ATOM 4520 C C . LYS B 1 271 ? -11.852 42.906 12.25 1 46.62 271 LYS B C 1
ATOM 4522 O O . LYS B 1 271 ? -12.766 42.188 12.695 1 46.62 271 LYS B O 1
ATOM 4527 N N . GLN B 1 272 ? -12.32 43.656 11.242 1 43.59 272 GLN B N 1
ATOM 4528 C CA . GLN B 1 272 ? -13.688 43.625 10.727 1 43.59 272 GLN B CA 1
ATOM 4529 C C . GLN B 1 272 ? -13.922 42.406 9.836 1 43.59 272 GLN B C 1
ATOM 4531 O O . GLN B 1 272 ? -15.062 42.062 9.539 1 43.59 272 GLN B O 1
ATOM 4536 N N . GLN B 1 273 ? -13.008 41.906 8.969 1 42.44 273 GLN B N 1
ATOM 4537 C CA . GLN B 1 273 ? -13.5 41.094 7.879 1 42.44 273 GLN B CA 1
ATOM 4538 C C . GLN B 1 273 ? -13.586 39.625 8.297 1 42.44 273 GLN B C 1
ATOM 4540 O O . GLN B 1 273 ? -12.57 38.906 8.336 1 42.44 273 GLN B O 1
ATOM 4545 N N . ASN B 1 274 ? -14.414 39.25 9.219 1 41.81 274 ASN B N 1
ATOM 4546 C CA . ASN B 1 274 ? -14.797 37.875 9.555 1 41.81 274 ASN B CA 1
ATOM 4547 C C . ASN B 1 274 ? -15.172 37.094 8.305 1 41.81 274 ASN B C 1
ATOM 4549 O O . ASN B 1 274 ? -16.328 37.062 7.898 1 41.81 274 ASN B O 1
ATOM 4553 N N . ASP B 1 275 ? -14.453 37.031 7.293 1 42.72 275 ASP B N 1
ATOM 4554 C CA . ASP B 1 275 ? -14.852 36.156 6.188 1 42.72 275 ASP B CA 1
ATOM 4555 C C . ASP B 1 275 ? -14.891 34.719 6.625 1 42.72 275 ASP B C 1
ATOM 4557 O O . ASP B 1 275 ? -13.891 34 6.516 1 42.72 275 ASP B O 1
ATOM 4561 N N . GLU B 1 276 ? -15.633 34.406 7.66 1 44.03 276 GLU B N 1
ATOM 4562 C CA . GLU B 1 276 ? -15.789 33 8.102 1 44.03 276 GLU B CA 1
ATOM 4563 C C . GLU B 1 276 ? -16.172 32.094 6.938 1 44.03 276 GLU B C 1
ATOM 4565 O O . GLU B 1 276 ? -17.172 32.344 6.25 1 44.03 276 GLU B O 1
ATOM 4570 N N . PRO B 1 277 ? -15.352 31.5 6.363 1 45.75 277 PRO B N 1
ATOM 4571 C CA . PRO B 1 277 ? -15.914 30.531 5.418 1 45.75 277 PRO B CA 1
ATOM 4572 C C . PRO B 1 277 ? -17.078 29.75 6.008 1 45.75 277 PRO B C 1
ATOM 4574 O O . PRO B 1 277 ? -17.141 29.531 7.223 1 45.75 277 PRO B O 1
ATOM 4577 N N . SER B 1 278 ? -18.344 29.859 5.438 1 41.62 278 SER B N 1
ATOM 4578 C CA . SER B 1 278 ? -19.516 29.109 5.824 1 41.62 278 SER B CA 1
ATOM 4579 C C . SER B 1 278 ? -19.188 27.625 6 1 41.62 278 SER B C 1
ATOM 4581 O O . SER B 1 278 ? -19.172 26.875 5.023 1 41.62 278 SER B O 1
ATOM 4583 N N . ILE B 1 279 ? -18.062 27.312 6.543 1 43.09 279 ILE B N 1
ATOM 4584 C CA . ILE B 1 279 ? -18.156 25.891 6.898 1 43.09 279 ILE B CA 1
ATOM 4585 C C . ILE B 1 279 ? -19.391 25.656 7.762 1 43.09 279 ILE B C 1
ATOM 4587 O O . ILE B 1 279 ? -19.5 26.188 8.867 1 43.09 279 ILE B O 1
ATOM 4591 N N . LYS B 1 280 ? -20.625 25.453 7.18 1 38.84 280 LYS B N 1
ATOM 4592 C CA . LYS B 1 280 ? -21.906 25.156 7.816 1 38.84 280 LYS B CA 1
ATOM 4593 C C . LYS B 1 280 ? -21.703 24.328 9.086 1 38.84 280 LYS B C 1
ATOM 4595 O O . LYS B 1 280 ? -21.156 23.219 9.031 1 38.84 280 LYS B O 1
ATOM 4600 N N . GLU B 1 281 ? -21.484 25.062 10.25 1 37.12 281 GLU B N 1
ATOM 4601 C CA . GLU B 1 281 ? -21.547 24.422 11.562 1 37.12 281 GLU B CA 1
ATOM 4602 C C . GLU B 1 281 ? -22.75 23.484 11.664 1 37.12 281 GLU B C 1
ATOM 4604 O O . GLU B 1 281 ? -23.891 23.922 11.539 1 37.12 281 GLU B O 1
ATOM 4609 N N . THR B 1 282 ? -22.719 22.375 11.125 1 34.41 282 THR B N 1
ATOM 4610 C CA . THR B 1 282 ? -23.875 21.594 11.578 1 34.41 282 THR B CA 1
ATOM 4611 C C . THR B 1 282 ? -23.953 21.594 13.094 1 34.41 282 THR B C 1
ATOM 4613 O O . THR B 1 282 ? -22.953 21.406 13.781 1 34.41 282 THR B O 1
ATOM 4616 N N . LYS B 1 283 ? -25.094 22.094 13.703 1 36.94 283 LYS B N 1
ATOM 4617 C CA . LYS B 1 283 ? -25.547 22.25 15.078 1 36.94 283 LYS B CA 1
ATOM 4618 C C . LYS B 1 283 ? -25.094 21.094 15.945 1 36.94 283 LYS B C 1
ATOM 4620 O O . LYS B 1 283 ? -25.281 21.109 17.172 1 36.94 283 LYS B O 1
ATOM 4625 N N . GLN B 1 284 ? -24.906 19.875 15.406 1 33.94 284 GLN B N 1
ATOM 4626 C CA . GLN B 1 284 ? -24.875 18.75 16.344 1 33.94 284 GLN B CA 1
ATOM 4627 C C . GLN B 1 284 ? -23.516 18.609 16.984 1 33.94 284 GLN B C 1
ATOM 4629 O O . GLN B 1 284 ? -23.281 17.656 17.734 1 33.94 284 GLN B O 1
ATOM 4634 N N . ASN B 1 285 ? -22.516 19.438 16.688 1 32.19 285 ASN B N 1
ATOM 4635 C CA . ASN B 1 285 ? -21.203 19.109 17.234 1 32.19 285 ASN B CA 1
ATOM 4636 C C . ASN B 1 285 ? -21.047 19.594 18.688 1 32.19 285 ASN B C 1
ATOM 4638 O O . ASN B 1 285 ? -20.484 20.672 18.922 1 32.19 285 ASN B O 1
ATOM 4642 N N . ARG B 1 286 ? -22 19.422 19.531 1 30.89 286 ARG B N 1
ATOM 4643 C CA . ARG B 1 286 ? -21.828 19.828 20.922 1 30.89 286 ARG B CA 1
ATOM 4644 C C . ARG B 1 286 ? -20.672 19.094 21.562 1 30.89 286 ARG B C 1
ATOM 4646 O O . ARG B 1 286 ? -20.594 17.859 21.5 1 30.89 286 ARG B O 1
ATOM 4653 N N . CYS B 1 287 ? -19.531 19.766 21.656 1 35.41 287 CYS B N 1
ATOM 4654 C CA . CYS B 1 287 ? -18.484 19.312 22.562 1 35.41 287 CYS B CA 1
ATOM 4655 C C . CYS B 1 287 ? -19.031 19.016 23.953 1 35.41 287 CYS B C 1
ATOM 4657 O O . CYS B 1 287 ? -19.641 19.891 24.578 1 35.41 287 CYS B O 1
ATOM 4659 N N . LEU B 1 288 ? -19.547 17.953 24.328 1 31.83 288 LEU B N 1
ATOM 4660 C CA . LEU B 1 288 ? -19.984 17.641 25.688 1 31.83 288 LEU B CA 1
ATOM 4661 C C . LEU B 1 288 ? -18.938 18.031 26.719 1 31.83 288 LEU B C 1
ATOM 4663 O O . LEU B 1 288 ? -17.812 17.5 26.688 1 31.83 288 LEU B O 1
ATOM 4667 N N . ARG B 1 289 ? -18.875 19.344 26.969 1 29.91 289 ARG B N 1
ATOM 4668 C CA . ARG B 1 289 ? -18.203 19.703 28.203 1 29.91 289 ARG B CA 1
ATOM 4669 C C . ARG B 1 289 ? -18.953 19.172 29.422 1 29.91 289 ARG B C 1
ATOM 4671 O O . ARG B 1 289 ? -20.156 19.438 29.578 1 29.91 289 ARG B O 1
ATOM 4678 N N . PHE B 1 290 ? -18.766 18.031 29.906 1 30.56 290 PHE B N 1
ATOM 4679 C CA . PHE B 1 290 ? -19.375 17.625 31.172 1 30.56 290 PHE B CA 1
ATOM 4680 C C . PHE B 1 290 ? -19.219 18.719 32.219 1 30.56 290 PHE B C 1
ATOM 4682 O O . PHE B 1 290 ? -18.094 19.156 32.5 1 30.56 290 PHE B O 1
ATOM 4689 N N . SER B 1 291 ? -20.109 19.719 32.25 1 24.06 291 SER B N 1
ATOM 4690 C CA . SER B 1 291 ? -20.281 20.719 33.312 1 24.06 291 SER B CA 1
ATOM 4691 C C . SER B 1 291 ? -20.031 20.109 34.688 1 24.06 291 SER B C 1
ATOM 4693 O O . SER B 1 291 ? -20.422 18.984 34.938 1 24.06 291 SER B O 1
ATOM 4695 N N . LYS B 1 292 ? -18.984 20.656 35.344 1 28.69 292 LYS B N 1
ATOM 4696 C CA . LYS B 1 292 ? -18.781 20.5 36.781 1 28.69 292 LYS B CA 1
ATOM 4697 C C . LYS B 1 292 ? -20.094 20.641 37.531 1 28.69 292 LYS B C 1
ATOM 4699 O O . LYS B 1 292 ? -20.75 21.688 37.5 1 28.69 292 LYS B O 1
ATOM 4704 N N . ARG B 1 293 ? -21.047 19.609 37.469 1 23.88 293 ARG B N 1
ATOM 4705 C CA . ARG B 1 293 ? -21.781 19.75 38.719 1 23.88 293 ARG B CA 1
ATOM 4706 C C . ARG B 1 293 ? -20.938 19.328 39.938 1 23.88 293 ARG B C 1
ATOM 4708 O O . ARG B 1 293 ? -20.219 18.328 39.844 1 23.88 293 ARG B O 1
#

Foldseek 3Di:
DLVVLQVVLQVVQADADDAQWEWDADPPQRFIFIDNDDTDPQKGWFWWAFPVGKTKIKIKGDFPPAQAEEEAQDARHDAPNVCVVVLVVLCVLQVHMYMYIDFDPHHHIHHGDTLVRLLRVSVRSVVCCCPVVVDDQLRYEYEAAAVRLLSRLVVQLQDPNHLEYEYHLYACWDVCLVPVDPDDDPSIGSNSLVSQLSHDHEYEYEYECAAPRRHCVRSVSSQVNHPHYDDYHYHYPDYRPCRVVDPVVSVVSNVVSVVSVVVCVVDPPPVPDPVPPPPPPPPPGPRPPPDDD/DLVVLQVVLQVVQADADDAQWEWDADPPQRFIFIDNDDTDPQKGWAWWAFPVGKTKIKIKGDFPQAQAEEEAQDARHDAPVVCVVVLVVLCVLQVHMYMYIDFDVHHHIHHGDTLVRLLRVSVRSVVCCCPVVVDDQLRYEYEAAAVRVLSRLVVQLQDPNHLEYEYHLYACWDVCLVPVDPDDDPSIGSNSLVSQLSHDHEYEYEYECAAPRRHCVRSVSSQVNHPHYDDYHYHYPDYRPCPVVDPVVSVVSNVVSVVSVVVCVVDPPPVPDPVPPPPPPPPPGPRPPVPDD

InterPro domains:
  IPR000073 Alpha/beta hydrolase fold-1 [PF00561] (70-186)
  IPR029058 Alpha/Beta hydrolase fold [G3DSA:3.40.50.1820] (40-262)
  IPR029058 Alpha/Beta hydrolase fold [SSF53474] (42-262)

Organism: Arabidopsis thaliana (NCBI:txid3702)

Nearest PDB structures (foldseek):
  7d79-assembly2_B-2  TM=8.227E-01  e=1.087E-11  Beauveria bassiana ARSEF 2860
  6ii2-assembly1_A  TM=7.702E-01  e=3.781E-10  Vibrio vulnificus
  6ii2-assembly3_C  TM=7.235E-01  e=2.520E-09  Vibrio vulnificus
  6imp-assembly2_B  TM=6.815E-01  e=1.209E-09  Vibrio vulnificus MO6-24/O
  6ii2-assembly2_B  TM=6.920E-01  e=2.097E-09  Vibrio vulnificus

Radius of gyration: 28.55 Å; Cα contacts (8 Å, |Δi|>4): 1193; chains: 2; bounding box: 57×86×72 Å

Sequence (586 aa):
MGNVTSNMAAKFAFFPPPPTYDVGKDEETGKLMFTGITPEKSMDVHQLTTKSGNKVIATFWKHPFSRFTLLYSHGNAADLGQMVDLFIELRAHLRVNIMSYDYSGYGASTGKPTELNTYYDIEAVYNCLRTEYGIMQEEMILYGQSVGSGPTLHLASRVKRLRGIVLHSAILSGLRVLYPVKMTFWFDMYKNIDKIRHVTCPVLVIHGTKDDIVNMSHGKRLWELAKDKYDPLWVKGGGHCNLETYPEYIKHMRKFMNAMEKLALNNPPNKQQNDEPSIKETKQNRCLRFSKRMGNVTSNMAAKFAFFPPPPTYDVGKDEETGKLMFTGITPEKSMDVHQLTTKSGNKVIATFWKHPFSRFTLLYSHGNAADLGQMVDLFIELRAHLRVNIMSYDYSGYGASTGKPTELNTYYDIEAVYNCLRTEYGIMQEEMILYGQSVGSGPTLHLASRVKRLRGIVLHSAILSGLRVLYPVKMTFWFDMYKNIDKIRHVTCPVLVIHGTKDDIVNMSHGKRLWELAKDKYDPLWVKGGGHCNLETYPEYIKHMRKFMNAMEKLALNNPPNKQQNDEPSIKETKQNRCLRFSKR

Secondary structure (DSSP, 8-state):
-HHHHHHHHHHHH--PPPP--EEEE-TTT--EEEESSPPPTTEEEEEEE-TTS-EEEEEEE--TT-S-EEEEE--TT--HHHHHHHHHHHHHHHT-EEEEE--TTSTT--S---HHHHHHHHHHHHHHHHHHS---GGGEEEEEEGGGHHHHHHHHTT--S-SEEEEES--S-HHHHHS--SS--TT-S--HHHHGGG--S-EEEEEETT-SSS-HHHHHHHHHH-SSBPPPEEETT--SS-GGGSHHHHHHHHHHHHHHHHHHHHS---TT----------TT---------/-HHHHHHHHHHHH--PPPP--EEEE-TTT--EEEESSPPPTTEEEEEEE-TTS-EEEEEEE--TT-S-EEEEE--TT--HHHHHHHHHHHHHHHT-EEEEE--TTSTT--S---HHHHHHHHHHHHHHHHHHS---GGGEEEEEEGGGHHHHHHHHTTS-S-SEEEEES--S-HHHHHS--SS--TT-S--HHHHGGG--S-EEEEEETT-SSS-HHHHHHHHHH-SSBPPPEEETT--SS-GGGSHHHHHHHHHHHHHHHHHHHHS---TT----------TT---------

pLDDT: mean 88.43, std 18.6, range [19.34, 98.94]